Protein AF-0000000076750314 (afdb_homodimer)

Foldseek 3Di:
DDDPDAQDCVNLCVQLVHDSVLLVCLLAVVVVHDPVSNVSSVVSCVVRVNDPPPVLPPVVDDAPLEEEEEDQVVQDVLQVLLVVLLCVLCVVNSGHYHYHHWDAQLVDVDICLVVPCVVDRHLAYEYERDDDDPVSLVVCVVVLHQYEYEQDDDPQAAYEYAQLLVQLLQVLVVCVVVPFQEEEEEAEHGPDDDCHSRNSSVNSNCVNSVVVVGDYHYWYFHSALCRLLVRLLVQCPDPPHGLEYEYAALRSLNSNVVNCVVVVHDANVRYFTEHEDPDPSCVVVQHWYKHDPSSVSSNVRNVVSVCSSVPDSDHYYHYDDIDIDDGRRD/DDDPDAQDCVNLCVQLVHDSVLLLCLLAVVVVHDPVSNVSSVVSCVVSVNDPPRPLPHDVDDAPLEEEEEDQVVQDVLQVLLVVLLCVLCVVNSGHYHYHHWDAQLVDVDTCLVVPCCVPRHLAYEYERDDDDPVSLVVCVVVLHQYEYEQDDDPQAAYEYAQLLVQLLQVLVVCVVVPFQEEEEEAEHGPDDDCHSRNSSVNSNQVNSVVVVGDYHYWYFHSALCRLLVRLLVQCVDPPHGLEYEYSALRSLNSNVVNCVVVVHDANVRYFTEHEAPDPSCVVVQHWYKHDPSSVSSNVRNVVSVCSSVPDRDHYYHYDDIGIDDGRRD

InterPro domains:
  IPR000843 LacI-type HTH domain [PF00356] (8-52)
  IPR000843 LacI-type HTH domain [PS50932] (7-61)
  IPR000843 LacI-type HTH domain [SM00354] (6-76)
  IPR000843 LacI-type HTH domain [cd01392] (10-61)
  IPR010982 Lambda repressor-like, DNA-binding domain superfamily [G3DSA:1.10.260.40] (3-63)
  IPR010982 Lambda repressor-like, DNA-binding domain superfamily [SSF47413] (6-64)
  IPR028082 Periplasmic binding protein-like I [SSF53822] (64-323)
  IPR046335 Transcriptional regulator LacI/GalR-like, sensor domain [PF13377] (172-330)

Radius of gyration: 28.04 Å; Cα contacts (8 Å, |Δi|>4): 1364; chains: 2; bounding box: 74×79×78 Å

pLDDT: mean 85.29, std 16.81, range [26.41, 98.81]

Sequence (660 aa):
MGADHRVTIYEVAERAQVSISTVSNVLNKPDRVSPATRARVLAAADELGFVPKAQAVSLARRTTGRIGVMAPFTAYGSYLRRLAGVLSAAAELEIDVVVFDHESAASASSPVLASMPIHGRLDGLIVMGLPIEDAIAERLRERRLATVVVDAGSALFSRVMVDDNEGGRLAAAHLRDRGHRRVGYLLEAQASDYESQAIKRLAGFEQVLTAAGGEVVVATSENSVDGARRAASALLGAANRPTAVMAHHDLLAVGVLLAARDRGLRVPADVAVMGFDDGESATAADLTTVRQPFEESGRAALNILLGHVDGSRVRSTTVLDVQVIERSTTMGADHRVTIYEVAERAQVSISTVSNVLNKPDRVSPATRARVLAAADELGFVPKAQAVSLARRTTGRIGVMAPFTAYGSYLRRLAGVLSAAAELEIDVVVFDHESAASASSPVLASMPIHGRLDGLIVMGLPIEDAIAERLRERRLATVVVDAGSALFSRVMVDDNEGGRLAAAHLRDRGHRRVGYLLEAQASDYESQAIKRLAGFEQVLTAAGGEVVVATSENSVDGARRAASALLGAANRPTAVMAHHDLLAVGVLLAARDRGLRVPADVAVMGFDDGESATAADLTTVRQPFEESGRAALNILLGHVDGSRVRSTTVLDVQVIERSTT

Nea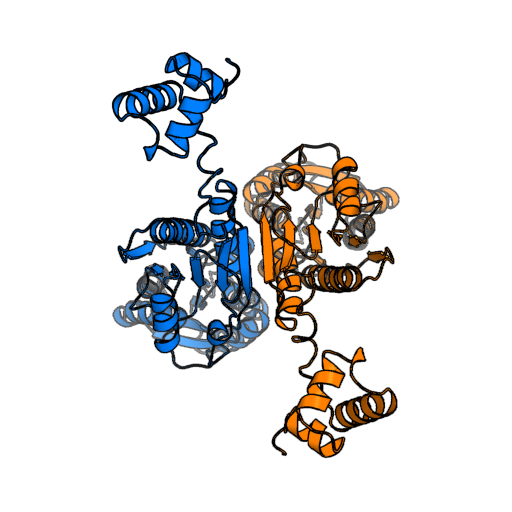rest PDB structures (foldseek):
  3h5o-assembly1_A  TM=8.664E-01  e=7.467E-17  Chromobacterium violaceum
  3g85-assembly1_A  TM=8.381E-01  e=1.319E-13  Clostridium acetobutylicum ATCC 824
  3qk7-assembly1_A  TM=8.289E-01  e=5.896E-14  Yersinia pestis
  3d8u-assembly1_B  TM=8.514E-01  e=2.090E-13  Vibrio parahaemolyticus
  7dob-assembly1_A  TM=8.204E-01  e=8.326E-14  Escherichia coli 536

Organism: NCBI:txid927661

Solvent-accessible surface area (backbone atoms only — not comparable to full-atom values): 33786 Å² total; per-residue (Å²): 135,76,78,85,74,76,53,44,72,61,53,29,12,60,68,40,71,45,52,59,65,51,47,47,29,42,69,70,37,45,86,80,39,56,71,72,56,38,51,40,37,52,50,27,18,58,75,57,60,31,62,72,71,41,80,76,57,60,72,70,55,96,54,62,52,24,33,36,40,34,29,30,43,79,80,36,68,66,50,48,41,18,46,36,17,31,46,61,59,29,65,82,57,78,48,44,38,30,55,41,73,41,73,43,52,50,77,38,93,76,65,63,72,81,67,51,68,70,74,59,67,49,36,28,37,38,35,35,62,46,64,66,52,66,73,54,48,50,50,37,54,73,67,64,40,24,50,27,30,30,58,39,67,63,94,82,41,24,29,38,35,62,58,37,34,57,49,16,27,52,54,30,46,58,44,42,77,72,69,48,41,44,30,29,32,42,36,68,65,58,75,50,89,64,86,42,66,65,54,35,18,47,50,23,21,46,53,48,34,46,74,71,74,27,46,75,49,76,43,62,18,54,96,38,41,69,38,15,20,55,40,35,38,57,52,66,64,38,91,83,43,42,46,26,36,38,20,65,29,31,62,36,28,40,8,36,53,51,28,33,52,75,71,70,47,49,66,29,84,60,32,21,41,29,25,27,42,58,51,62,35,20,63,37,49,36,38,14,21,32,33,51,56,40,38,57,48,20,31,50,43,47,53,54,32,51,43,32,57,73,62,50,78,78,71,48,77,47,73,50,76,66,48,79,44,86,42,62,19,89,135,76,77,85,74,76,54,43,70,63,53,28,11,58,67,40,70,43,51,59,66,51,46,47,29,42,58,56,37,44,86,80,39,54,70,70,55,37,49,41,38,51,50,28,17,57,74,57,60,27,61,68,77,26,72,91,48,47,70,88,52,97,58,62,53,24,33,35,40,34,29,31,43,79,80,35,68,66,49,48,42,18,46,35,16,31,46,61,59,29,67,81,60,78,50,42,38,31,53,41,71,41,76,43,52,48,78,40,92,79,69,62,71,81,66,50,66,68,72,60,68,49,37,28,37,39,36,36,62,47,65,66,52,65,75,54,48,50,49,37,55,73,68,63,41,26,48,25,30,31,59,39,69,61,95,82,43,26,27,36,35,62,57,36,34,56,51,16,28,53,54,28,47,57,44,42,75,71,69,46,41,42,29,29,32,42,38,66,62,60,74,48,90,64,88,42,64,63,53,35,18,48,51,22,21,45,52,45,33,46,74,70,74,26,44,73,49,77,42,64,18,52,96,37,43,68,39,14,20,56,40,33,38,56,51,65,66,39,92,83,42,41,46,25,36,40,20,66,29,33,61,37,28,41,8,37,52,50,27,33,52,77,70,70,46,47,67,30,83,59,32,19,40,29,25,26,42,59,51,63,34,20,62,36,50,37,37,14,21,31,31,51,56,41,37,57,48,20,30,49,43,47,54,54,34,51,43,31,57,71,61,50,77,80,72,47,77,46,73,50,73,66,47,78,44,86,41,63,19,90

Structure (mmCIF, N/CA/C/O backbone):
data_AF-0000000076750314-model_v1
#
loop_
_entity.id
_entity.type
_entity.pdbx_description
1 polymer 'Transcriptional regulator'
#
loop_
_atom_site.group_PDB
_atom_site.id
_atom_site.type_symbol
_atom_site.label_atom_id
_atom_site.label_alt_id
_atom_site.label_comp_id
_atom_site.label_asym_id
_atom_site.label_entity_id
_atom_site.label_seq_id
_atom_site.pdbx_PDB_ins_code
_atom_site.Cartn_x
_atom_site.Cartn_y
_atom_site.Cartn_z
_atom_site.occupancy
_atom_site.B_iso_or_equiv
_atom_site.auth_seq_id
_atom_site.auth_comp_id
_atom_site.auth_asym_id
_atom_site.auth_atom_id
_atom_site.pdbx_PDB_model_num
ATOM 1 N N . MET A 1 1 ? 0.971 27.953 -30.75 1 26.41 1 MET A N 1
ATOM 2 C CA . MET A 1 1 ? 0.523 27 -29.75 1 26.41 1 MET A CA 1
ATOM 3 C C . MET A 1 1 ? -0.115 27.719 -28.562 1 26.41 1 MET A C 1
ATOM 5 O O . MET A 1 1 ? 0.557 28.453 -27.844 1 26.41 1 MET A O 1
ATOM 9 N N . GLY A 1 2 ? -1.352 28.062 -28.547 1 30.19 2 GLY A N 1
ATOM 10 C CA . GLY A 1 2 ? -2.082 29.109 -27.828 1 30.19 2 GLY A CA 1
ATOM 11 C C . GLY A 1 2 ? -2.236 28.828 -26.359 1 30.19 2 GLY A C 1
ATOM 12 O O . GLY A 1 2 ? -2.137 27.672 -25.922 1 30.19 2 GLY A O 1
ATOM 13 N N . ALA A 1 3 ? -1.865 29.766 -25.547 1 36.12 3 ALA A N 1
ATOM 14 C CA . ALA A 1 3 ? -2.068 29.781 -24.109 1 36.12 3 ALA A CA 1
ATOM 15 C C . ALA A 1 3 ? -3.43 29.203 -23.734 1 36.12 3 ALA A C 1
ATOM 17 O O . ALA A 1 3 ? -4.445 29.547 -24.359 1 36.12 3 ALA A O 1
ATOM 18 N N . ASP A 1 4 ? -3.537 27.969 -23.453 1 39.56 4 ASP A N 1
ATOM 19 C CA . ASP A 1 4 ? -4.781 27.375 -22.984 1 39.56 4 ASP A CA 1
ATOM 20 C C . ASP A 1 4 ? -5.523 28.297 -22.031 1 39.56 4 ASP A C 1
ATOM 22 O O . ASP A 1 4 ? -5.082 28.531 -20.906 1 39.56 4 ASP A O 1
ATOM 26 N N . HIS A 1 5 ? -6.121 2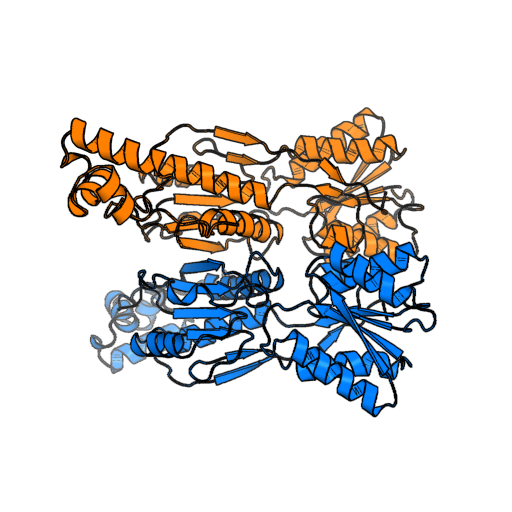9.359 -22.391 1 48.5 5 HIS A N 1
ATOM 27 C CA . HIS A 1 5 ? -6.93 30.422 -21.781 1 48.5 5 HIS A CA 1
ATOM 28 C C . HIS A 1 5 ? -8.133 29.828 -21.047 1 48.5 5 HIS A C 1
ATOM 30 O O . HIS A 1 5 ? -8.984 29.188 -21.656 1 48.5 5 HIS A O 1
ATOM 36 N N . ARG A 1 6 ? -7.992 29.531 -19.781 1 51.66 6 ARG A N 1
ATOM 37 C CA . ARG A 1 6 ? -9.148 29.125 -18.984 1 51.66 6 ARG A CA 1
ATOM 38 C C . ARG A 1 6 ? -10.188 30.219 -18.922 1 51.66 6 ARG A C 1
ATOM 40 O O . ARG A 1 6 ? -9.875 31.359 -18.578 1 51.66 6 ARG A O 1
ATOM 47 N N . VAL A 1 7 ? -11.312 29.906 -19.281 1 64.94 7 VAL A N 1
ATOM 48 C CA . VAL A 1 7 ? -12.445 30.812 -19.375 1 64.94 7 VAL A CA 1
ATOM 49 C C . VAL A 1 7 ? -12.867 31.281 -17.984 1 64.94 7 VAL A C 1
ATOM 51 O O . VAL A 1 7 ? -12.969 30.469 -17.062 1 64.94 7 VAL A O 1
ATOM 54 N N . THR A 1 8 ? -12.914 32.531 -17.578 1 70.88 8 THR A N 1
ATOM 55 C CA . THR A 1 8 ? -13.281 33.125 -16.297 1 70.88 8 THR A CA 1
ATOM 56 C C . THR A 1 8 ? -14.773 33.469 -16.266 1 70.88 8 THR A C 1
ATOM 58 O O . THR A 1 8 ? -15.414 33.531 -17.312 1 70.88 8 THR A O 1
ATOM 61 N N . ILE A 1 9 ? -15.211 33.5 -14.891 1 74.69 9 ILE A N 1
ATOM 62 C CA . ILE A 1 9 ? -16.594 33.906 -14.719 1 74.69 9 ILE A CA 1
ATOM 63 C C . ILE A 1 9 ? -16.812 35.25 -15.398 1 74.69 9 ILE A C 1
ATOM 65 O O . ILE A 1 9 ? -17.922 35.562 -15.852 1 74.69 9 ILE A O 1
ATOM 69 N N . TYR A 1 10 ? -15.812 35.969 -15.508 1 80.88 10 TYR A N 1
ATOM 70 C CA . TYR A 1 10 ? -15.867 37.25 -16.172 1 80.88 10 TYR A CA 1
ATOM 71 C C . TYR A 1 10 ? -16.125 37.094 -17.672 1 80.88 10 TYR A C 1
ATOM 73 O O . TYR A 1 10 ? -16.922 37.844 -18.25 1 80.88 10 TYR A O 1
ATOM 81 N N . GLU A 1 11 ? -15.492 36.156 -18.188 1 80.44 11 GLU A N 1
ATOM 82 C CA . GLU A 1 11 ? -15.664 35.906 -19.625 1 80.44 11 GLU A CA 1
ATOM 83 C C . GLU A 1 11 ? -17.047 35.375 -19.938 1 80.44 11 GLU A C 1
ATOM 85 O O . GLU A 1 11 ? -17.641 35.719 -20.953 1 80.44 11 GLU A O 1
ATOM 90 N N . VAL A 1 12 ? -17.547 34.625 -19 1 80.81 12 VAL A N 1
ATOM 91 C CA . VAL A 1 12 ? -18.906 34.125 -19.125 1 80.81 12 VAL A CA 1
ATOM 92 C C . VAL A 1 12 ? -19.906 35.281 -19.047 1 80.81 12 VAL A C 1
ATOM 94 O O . VAL A 1 12 ? -20.844 35.375 -19.844 1 80.81 12 VAL A O 1
ATOM 97 N N . ALA A 1 13 ? -19.688 36.094 -18.094 1 83.69 13 ALA A N 1
ATOM 98 C CA . ALA A 1 13 ? -20.531 37.281 -17.922 1 83.69 13 ALA A CA 1
ATOM 99 C C . ALA A 1 13 ? -20.531 38.156 -19.172 1 83.69 13 ALA A C 1
ATOM 101 O O . ALA A 1 13 ? -21.578 38.594 -19.625 1 83.69 13 ALA A O 1
ATOM 102 N N . GLU A 1 14 ? -19.422 38.281 -19.641 1 84.69 14 GLU A N 1
ATOM 103 C CA . GLU A 1 14 ? -19.266 39.062 -20.844 1 84.69 14 GLU A CA 1
ATOM 104 C C . GLU A 1 14 ? -19.969 38.438 -22.031 1 84.69 14 GLU A C 1
ATOM 106 O O . GLU A 1 14 ? -20.688 39.094 -22.781 1 84.69 14 GLU A O 1
ATOM 111 N N . ARG A 1 15 ? -19.797 37.188 -22.125 1 83.19 15 ARG A N 1
ATOM 112 C CA . ARG A 1 15 ? -20.391 36.469 -23.234 1 83.19 15 ARG A CA 1
ATOM 113 C C . ARG A 1 15 ? -21.906 36.438 -23.125 1 83.19 15 ARG A C 1
ATOM 115 O O . ARG A 1 15 ? -22.625 36.531 -24.125 1 83.19 15 ARG A O 1
ATOM 122 N N . ALA A 1 16 ? -22.422 36.281 -21.891 1 84 16 ALA A N 1
ATOM 123 C CA . ALA A 1 16 ? -23.859 36.188 -21.609 1 84 16 ALA A CA 1
ATOM 124 C C . ALA A 1 16 ? -24.484 37.562 -21.5 1 84 16 ALA A C 1
ATOM 126 O O . ALA A 1 16 ? -25.703 37.688 -21.406 1 84 16 ALA A O 1
ATOM 127 N N . GLN A 1 17 ? -23.656 38.594 -21.469 1 86.88 17 GLN A N 1
ATOM 128 C CA . GLN A 1 17 ? -24.078 40 -21.344 1 86.88 17 GLN A CA 1
ATOM 129 C C . GLN A 1 17 ? -24.891 40.219 -20.078 1 86.88 17 GLN A C 1
ATOM 131 O O . GLN A 1 17 ? -25.953 40.844 -20.125 1 86.88 17 GLN A O 1
ATOM 136 N N . VAL A 1 18 ? -24.453 39.594 -19.078 1 85 18 VAL A N 1
ATOM 137 C CA . VAL A 1 18 ? -25.031 39.812 -17.75 1 85 18 VAL A CA 1
ATOM 138 C C . VAL A 1 18 ? -23.953 40.25 -16.781 1 85 18 VAL A C 1
ATOM 140 O O . VAL A 1 18 ? -22.766 40.188 -17.094 1 85 18 VAL A O 1
ATOM 143 N N . SER A 1 19 ? -24.359 40.75 -15.719 1 80.56 19 SER A N 1
ATOM 144 C CA . SER A 1 19 ? -23.391 41.094 -14.68 1 80.56 19 SER A CA 1
ATOM 145 C C . SER A 1 19 ? -22.734 39.844 -14.094 1 80.56 19 SER A C 1
ATOM 147 O O . SER A 1 19 ? -23.266 38.75 -14.203 1 80.56 19 SER A O 1
ATOM 149 N N . ILE A 1 20 ? -21.625 40.031 -13.438 1 81.56 20 ILE A N 1
ATOM 150 C CA . ILE A 1 20 ? -20.922 38.969 -12.742 1 81.56 20 ILE A CA 1
ATOM 151 C C . ILE A 1 20 ? -21.828 38.375 -11.656 1 81.56 20 ILE A C 1
ATOM 153 O O . ILE A 1 20 ? -21.859 37.156 -11.438 1 81.56 20 ILE A O 1
ATOM 157 N N . SER A 1 21 ? -22.625 39.219 -11.039 1 79.25 21 SER A N 1
ATOM 158 C CA . SER A 1 21 ? -23.547 38.781 -10 1 79.25 21 SER A CA 1
ATOM 159 C C . SER A 1 21 ? -24.641 37.875 -10.57 1 79.25 21 SER A C 1
ATOM 161 O O . SER A 1 21 ? -25.062 36.906 -9.938 1 79.25 21 SER A O 1
ATOM 163 N N . THR A 1 22 ? -25.031 38.188 -11.719 1 80.69 22 THR A N 1
ATOM 164 C CA . THR A 1 22 ? -26.047 37.375 -12.398 1 80.69 22 THR A CA 1
ATOM 165 C C . THR A 1 22 ? -25.484 36 -12.766 1 80.69 22 THR A C 1
ATOM 167 O O . THR A 1 22 ? -26.156 35 -12.594 1 80.69 22 THR A O 1
ATOM 170 N N . VAL A 1 23 ? -24.203 35.938 -13.273 1 78.31 23 VAL A N 1
ATOM 171 C CA . VAL A 1 23 ? -23.562 34.656 -13.555 1 78.31 23 VAL A CA 1
ATOM 172 C C . VAL A 1 23 ? -23.422 33.844 -12.266 1 78.31 23 VAL A C 1
ATOM 174 O O . VAL A 1 23 ? -23.719 32.656 -12.234 1 78.31 23 VAL A O 1
ATOM 177 N N . SER A 1 24 ? -23.125 34.531 -11.266 1 75.5 24 SER A N 1
ATOM 178 C CA . SER A 1 24 ? -23.016 33.906 -9.953 1 75.5 24 SER A CA 1
ATOM 179 C C . SER A 1 24 ? -24.359 33.375 -9.492 1 75.5 24 SER A C 1
ATOM 181 O O . SER A 1 24 ? -24.453 32.219 -9.016 1 75.5 24 SER A O 1
ATOM 183 N N . ASN A 1 25 ? -25.344 34.125 -9.633 1 76.31 25 ASN A N 1
ATOM 184 C CA . ASN A 1 25 ? -26.703 33.719 -9.242 1 76.31 25 ASN A CA 1
ATOM 185 C C . ASN A 1 25 ? -27.203 32.562 -10.102 1 76.31 25 ASN A C 1
ATOM 187 O O . ASN A 1 25 ? -27.844 31.641 -9.594 1 76.31 25 ASN A O 1
ATOM 191 N N . VAL A 1 26 ? -26.859 32.625 -11.336 1 75.19 26 VAL A N 1
ATOM 192 C CA . VAL A 1 26 ? -27.266 31.562 -12.234 1 75.19 26 VAL A CA 1
ATOM 193 C C . VAL A 1 26 ? -26.609 30.25 -11.805 1 75.19 26 VAL A C 1
ATOM 195 O O . VAL A 1 26 ? -27.219 29.188 -11.859 1 75.19 26 VAL A O 1
ATOM 198 N N . LEU A 1 27 ? -25.391 30.375 -11.391 1 70.12 27 LEU A N 1
ATOM 199 C CA . LEU A 1 27 ? -24.594 29.203 -11.07 1 70.12 27 LEU A CA 1
ATOM 200 C C . LEU A 1 27 ? -24.859 28.734 -9.641 1 70.12 27 LEU A C 1
ATOM 202 O O . LEU A 1 27 ? -24.844 27.531 -9.367 1 70.12 27 LEU A O 1
ATOM 206 N N . ASN A 1 28 ? -25.406 29.656 -8.688 1 66.25 28 ASN A N 1
ATOM 207 C CA . ASN A 1 28 ? -25.484 29.344 -7.262 1 66.25 28 ASN A CA 1
ATOM 208 C C . ASN A 1 28 ? -26.906 29.469 -6.73 1 66.25 28 ASN A C 1
ATOM 210 O O . ASN A 1 28 ? -27.266 28.828 -5.742 1 66.25 28 ASN A O 1
ATOM 214 N N . LYS A 1 29 ? -27.656 30.297 -7.211 1 66.06 29 LYS A N 1
ATOM 215 C CA . LYS A 1 29 ? -29.031 30.578 -6.832 1 66.06 29 LYS A CA 1
ATOM 216 C C . LYS A 1 29 ? -29.922 30.719 -8.062 1 66.06 29 LYS A C 1
ATOM 218 O O . LYS A 1 29 ? -30.516 31.781 -8.297 1 66.06 29 LYS A O 1
ATOM 223 N N . PRO A 1 30 ? -30.031 29.594 -8.641 1 67.81 30 PRO A N 1
ATOM 224 C CA . PRO A 1 30 ? -30.703 29.688 -9.938 1 67.81 30 PRO A CA 1
ATOM 225 C C . PRO A 1 30 ? -32.156 30.141 -9.82 1 67.81 30 PRO A C 1
ATOM 227 O O . PRO A 1 30 ? -32.719 30.703 -10.766 1 67.81 30 PRO A O 1
ATOM 230 N N . ASP A 1 31 ? -32.625 29.922 -8.68 1 70.19 31 ASP A N 1
ATOM 231 C CA . ASP A 1 31 ? -34.031 30.297 -8.5 1 70.19 31 ASP A CA 1
ATOM 232 C C . ASP A 1 31 ? -34.219 31.812 -8.469 1 70.19 31 ASP A C 1
ATOM 234 O O . ASP A 1 31 ? -35.312 32.344 -8.617 1 70.19 31 ASP A O 1
ATOM 238 N N . ARG A 1 32 ? -33.188 32.469 -8.391 1 75.88 32 ARG A N 1
ATOM 239 C CA . ARG A 1 32 ? -33.25 33.906 -8.297 1 75.88 32 ARG A CA 1
ATOM 240 C C . ARG A 1 32 ? -33.094 34.562 -9.664 1 75.88 32 ARG A C 1
ATOM 242 O O . ARG A 1 32 ? -33.125 35.781 -9.789 1 75.88 32 ARG A O 1
ATOM 249 N N . VAL A 1 33 ? -32.938 33.688 -10.617 1 79.12 33 VAL A N 1
ATOM 250 C CA . VAL A 1 33 ? -32.688 34.219 -11.953 1 79.12 33 VAL A CA 1
ATOM 251 C C . VAL A 1 33 ? -33.75 33.75 -12.914 1 79.12 33 VAL A C 1
ATOM 253 O O . VAL A 1 33 ? -34.281 32.656 -12.773 1 79.12 33 VAL A O 1
ATOM 256 N N . SER A 1 34 ? -34.188 34.625 -13.789 1 81 34 SER A N 1
ATOM 257 C CA . SER A 1 34 ? -35.219 34.25 -14.773 1 81 34 SER A CA 1
ATOM 258 C C . SER A 1 34 ? -34.719 33.094 -15.648 1 81 34 SER A C 1
ATOM 260 O O . SER A 1 34 ? -33.531 32.938 -15.906 1 81 34 SER A O 1
ATOM 262 N N . PRO A 1 35 ? -35.688 32.219 -16 1 80.06 35 PRO A N 1
ATOM 263 C CA . PRO A 1 35 ? -35.312 31.094 -16.844 1 80.06 35 PRO A CA 1
ATOM 264 C C . PRO A 1 35 ? -34.562 31.516 -18.125 1 80.06 35 PRO A C 1
ATOM 266 O O . PRO A 1 35 ? -33.656 30.828 -18.578 1 80.06 35 PRO A O 1
ATOM 269 N N . ALA A 1 36 ? -34.938 32.625 -18.703 1 81 36 ALA A N 1
ATOM 270 C CA . ALA A 1 36 ? -34.312 33.094 -19.938 1 81 36 ALA A CA 1
ATOM 271 C C . ALA A 1 36 ? -32.844 33.531 -19.688 1 81 36 ALA A C 1
ATOM 273 O O . ALA A 1 36 ? -31.953 33.188 -20.469 1 81 36 ALA A O 1
ATOM 274 N N . THR A 1 37 ? -32.594 34.125 -18.594 1 83.12 37 THR A N 1
ATOM 275 C CA . THR A 1 37 ? -31.25 34.562 -18.234 1 83.12 37 THR A CA 1
ATOM 276 C C . THR A 1 37 ? -30.375 33.344 -17.891 1 83.12 37 THR A C 1
ATOM 278 O O . THR A 1 37 ? -29.203 33.281 -18.281 1 83.12 37 THR A O 1
ATOM 281 N N . ARG A 1 38 ? -30.891 32.469 -17.156 1 82 38 ARG A N 1
ATOM 282 C CA . ARG A 1 38 ? -30.188 31.234 -16.797 1 82 38 ARG A CA 1
ATOM 283 C C . ARG A 1 38 ? -29.75 30.469 -18.031 1 82 38 ARG A C 1
ATOM 285 O O . ARG A 1 38 ? -28.594 30.031 -18.125 1 82 38 ARG A O 1
ATOM 292 N N . ALA A 1 39 ? -30.641 30.344 -18.891 1 79.69 39 ALA A N 1
ATOM 293 C CA . ALA A 1 39 ? -30.328 29.656 -20.125 1 79.69 39 ALA A CA 1
ATOM 294 C C . ALA A 1 39 ? -29.219 30.359 -20.891 1 79.69 39 ALA A C 1
ATOM 296 O O . ALA A 1 39 ? -28.312 29.703 -21.438 1 79.69 39 ALA A O 1
ATOM 297 N N . ARG A 1 40 ? -29.188 31.641 -21 1 82.75 40 ARG A N 1
ATOM 298 C CA . ARG A 1 40 ? -28.172 32.438 -21.703 1 82.75 40 ARG A CA 1
ATOM 299 C C . ARG A 1 40 ? -26.812 32.25 -21.062 1 82.75 40 ARG A C 1
ATOM 301 O O . ARG A 1 40 ? -25.797 32.094 -21.75 1 82.75 40 ARG A O 1
ATOM 308 N N . VAL A 1 41 ? -26.75 32.25 -19.734 1 81.06 41 VAL A N 1
ATOM 309 C CA . VAL A 1 41 ? -25.5 32.125 -19.016 1 81.06 41 VAL A CA 1
ATOM 310 C C . VAL A 1 41 ? -24.938 30.719 -19.188 1 81.06 41 VAL A C 1
ATOM 312 O O . VAL A 1 41 ? -23.734 30.547 -19.438 1 81.06 41 VAL A O 1
ATOM 315 N N . LEU A 1 42 ? -25.828 29.781 -19.062 1 78.19 42 LEU A N 1
ATOM 316 C CA . LEU A 1 42 ? -25.391 28.406 -19.203 1 78.19 42 LEU A CA 1
ATOM 317 C C . LEU A 1 42 ? -24.906 28.125 -20.625 1 78.19 42 LEU A C 1
ATOM 319 O O . LEU A 1 42 ? -23.922 27.422 -20.828 1 78.19 42 LEU A O 1
ATOM 323 N N . ALA A 1 43 ? -25.547 28.641 -21.578 1 76.12 43 ALA A N 1
ATOM 324 C CA . ALA A 1 43 ? -25.109 28.531 -22.969 1 76.12 43 ALA A CA 1
ATOM 325 C C . ALA A 1 43 ? -23.75 29.188 -23.188 1 76.12 43 ALA A C 1
ATOM 327 O O . ALA A 1 43 ? -22.891 28.625 -23.859 1 76.12 43 ALA A O 1
ATOM 328 N N . ALA A 1 44 ? -23.516 30.328 -22.672 1 79.44 44 ALA A N 1
ATOM 329 C CA . ALA A 1 44 ? -22.234 31.016 -22.766 1 79.44 44 ALA A CA 1
ATOM 330 C C . ALA A 1 44 ? -21.141 30.234 -22.078 1 79.44 44 ALA A C 1
ATOM 332 O O . ALA A 1 44 ? -20.016 30.125 -22.594 1 79.44 44 ALA A O 1
ATOM 333 N N . ALA A 1 45 ? -21.484 29.719 -20.875 1 73.25 45 ALA A N 1
ATOM 334 C CA . ALA A 1 45 ? -20.516 28.906 -20.125 1 73.25 45 ALA A CA 1
ATOM 335 C C . ALA A 1 45 ? -20.109 27.688 -20.922 1 73.25 45 ALA A C 1
ATOM 337 O O . ALA A 1 45 ? -18.922 27.344 -20.984 1 73.25 45 ALA A O 1
ATOM 338 N N . ASP A 1 46 ? -21.047 27.047 -21.406 1 69.75 46 ASP A N 1
ATOM 339 C CA . ASP A 1 46 ? -20.812 25.875 -22.25 1 69.75 46 ASP A CA 1
ATOM 340 C C . ASP A 1 46 ? -19.969 26.25 -23.469 1 69.75 46 ASP A C 1
ATOM 342 O O . ASP A 1 46 ? -19.016 25.531 -23.812 1 69.75 46 ASP A O 1
ATOM 346 N N . GLU A 1 47 ? -20.328 27.312 -24.219 1 68.81 47 GLU A N 1
ATOM 347 C CA . GLU A 1 47 ? -19.609 27.766 -25.406 1 68.81 47 GLU A CA 1
ATOM 348 C C . GLU A 1 47 ? -18.156 28.109 -25.094 1 68.81 47 GLU A C 1
ATOM 350 O O . GLU A 1 47 ? -17.266 27.844 -25.906 1 68.81 47 GLU A O 1
ATOM 355 N N . LEU A 1 48 ? -18 28.719 -23.922 1 68.62 48 LEU A N 1
ATOM 356 C CA . LEU A 1 48 ? -16.672 29.156 -23.562 1 68.62 48 LEU A CA 1
ATOM 357 C C . LEU A 1 48 ? -15.906 28.062 -22.828 1 68.62 48 LEU A C 1
ATOM 359 O O . LEU A 1 48 ? -14.711 28.203 -22.562 1 68.62 48 LEU A O 1
ATOM 363 N N . GLY A 1 49 ? -16.625 27.031 -22.656 1 61.47 49 GLY A N 1
ATOM 364 C CA . GLY A 1 49 ? -16.047 25.953 -21.875 1 61.47 49 GLY A CA 1
ATOM 365 C C . GLY A 1 49 ? -15.836 26.312 -20.422 1 61.47 49 GLY A C 1
ATOM 366 O O . GLY A 1 49 ? -14.875 25.859 -19.797 1 61.47 49 GLY A O 1
ATOM 367 N N . PHE A 1 50 ? -16.578 27.234 -20.125 1 55.59 50 PHE A N 1
ATOM 368 C CA . PHE A 1 50 ? -16.484 27.672 -18.734 1 55.59 50 PHE A CA 1
ATOM 369 C C . PHE A 1 50 ? -17.078 26.625 -17.797 1 55.59 50 PHE A C 1
ATOM 371 O O . PHE A 1 50 ? -18.188 26.141 -18.031 1 55.59 50 PHE A O 1
ATOM 378 N N . VAL A 1 51 ? -16.375 26.172 -17.125 1 47.44 51 VAL A N 1
ATOM 379 C CA . VAL A 1 51 ? -16.828 25.359 -16 1 47.44 51 VAL A CA 1
ATOM 380 C C . VAL A 1 51 ? -16.984 26.219 -14.758 1 47.44 51 VAL A C 1
ATOM 382 O O . VAL A 1 51 ? -16.016 26.828 -14.297 1 47.44 51 VAL A O 1
ATOM 385 N N . PRO A 1 52 ? -18.188 26.562 -14.523 1 42.41 52 PRO A N 1
ATOM 386 C CA . PRO A 1 52 ? -18.312 27.391 -13.32 1 42.41 52 PRO A CA 1
ATOM 387 C C . PRO A 1 52 ? -17.391 26.922 -12.188 1 42.41 52 PRO A C 1
ATOM 389 O O . PRO A 1 52 ? -17.172 25.719 -12.031 1 42.41 52 PRO A O 1
ATOM 392 N N . LYS A 1 53 ? -16.516 27.672 -11.773 1 37.72 53 LYS A N 1
ATOM 393 C CA . LYS A 1 53 ? -15.938 27.375 -10.469 1 37.72 53 LYS A CA 1
ATOM 394 C C . LYS A 1 53 ? -17.031 27.125 -9.43 1 37.72 53 LYS A C 1
ATOM 396 O O . LYS A 1 53 ? -16.75 27.031 -8.234 1 37.72 53 LYS A O 1
ATOM 401 N N . ALA A 1 54 ? -18.125 27.562 -9.727 1 34.16 54 ALA A N 1
ATOM 402 C CA . ALA A 1 54 ? -19.172 27.469 -8.727 1 34.16 54 ALA A CA 1
ATOM 403 C C . ALA A 1 54 ? -19.141 26.125 -8.008 1 34.16 54 ALA A C 1
ATOM 405 O O . ALA A 1 54 ? -19.375 26.047 -6.801 1 34.16 54 ALA A O 1
ATOM 406 N N . GLN A 1 55 ? -19.297 25.031 -8.758 1 30.5 55 GLN A N 1
ATOM 407 C CA . GLN A 1 55 ? -19.875 23.875 -8.086 1 30.5 55 GLN A CA 1
ATOM 408 C C . GLN A 1 55 ? -18.969 23.359 -6.965 1 30.5 55 GLN A C 1
ATOM 410 O O . GLN A 1 55 ? -19.328 22.422 -6.258 1 30.5 55 GLN A O 1
ATOM 415 N N . ALA A 1 56 ? -17.812 23.594 -6.785 1 31.05 56 ALA A N 1
ATOM 416 C CA . ALA A 1 56 ? -17.016 23.672 -5.559 1 31.05 56 ALA A CA 1
ATOM 417 C C . ALA A 1 56 ? -17.547 24.75 -4.625 1 31.05 56 ALA A C 1
ATOM 419 O O . ALA A 1 56 ? -16.984 24.984 -3.551 1 31.05 56 ALA A O 1
ATOM 420 N N . VAL A 1 57 ? -18.078 25.844 -4.941 1 31.91 57 VAL A N 1
ATOM 421 C CA . VAL A 1 57 ? -18.688 26.812 -4.043 1 31.91 57 VAL A CA 1
ATOM 422 C C . VAL A 1 57 ? -19.719 26.109 -3.15 1 31.91 57 VAL A C 1
ATOM 424 O O . VAL A 1 57 ? -19.625 26.188 -1.923 1 31.91 57 VAL A O 1
ATOM 427 N N . SER A 1 58 ? -21.203 26.672 -3.227 1 29.62 58 SER A N 1
ATOM 428 C CA . SER A 1 58 ? -22.422 26.578 -2.438 1 29.62 58 SER A CA 1
ATOM 429 C C . SER A 1 58 ? -23 25.156 -2.48 1 29.62 58 SER A C 1
ATOM 431 O O . SER A 1 58 ? -24.188 24.969 -2.734 1 29.62 58 SER A O 1
ATOM 433 N N . LEU A 1 59 ? -22.688 24.141 -2.967 1 29.62 59 LEU A N 1
ATOM 434 C CA . LEU A 1 59 ? -23.484 23.406 -1.981 1 29.62 59 LEU A CA 1
ATOM 435 C C . LEU A 1 59 ? -23.312 24 -0.59 1 29.62 59 LEU A C 1
ATOM 437 O O . LEU A 1 59 ? -22.297 23.75 0.077 1 29.62 59 LEU A O 1
ATOM 441 N N . ALA A 1 60 ? -23.25 25.109 -0.283 1 35.38 60 ALA A N 1
ATOM 442 C CA . ALA A 1 60 ? -23.719 25.844 0.879 1 35.38 60 ALA A CA 1
ATOM 443 C C . ALA A 1 60 ? -24.625 24.984 1.756 1 35.38 60 ALA A C 1
ATOM 445 O O . ALA A 1 60 ? -25.109 25.438 2.793 1 35.38 60 ALA A O 1
ATOM 446 N N . ARG A 1 61 ? -25.531 24.141 1.056 1 40.53 61 ARG A N 1
ATOM 447 C CA . ARG A 1 61 ? -26.453 23.234 1.764 1 40.53 61 ARG A CA 1
ATOM 448 C C . ARG A 1 61 ? -25.719 22.469 2.857 1 40.53 61 ARG A C 1
ATOM 450 O O . ARG A 1 61 ? -24.484 22.453 2.896 1 40.53 61 ARG A O 1
ATOM 457 N N . ARG A 1 62 ? -26.641 21.469 3.289 1 47.59 62 ARG A N 1
ATOM 458 C CA . ARG A 1 62 ? -26.781 20.531 4.387 1 47.59 62 ARG A CA 1
ATOM 459 C C . ARG A 1 62 ? -25.625 19.531 4.418 1 47.59 62 ARG A C 1
ATOM 461 O O . ARG A 1 62 ? -25.656 18.562 5.176 1 47.59 62 ARG A O 1
ATOM 468 N N . THR A 1 63 ? -24.672 19.656 3.24 1 60.25 63 THR A N 1
ATOM 469 C CA . THR A 1 63 ? -23.703 18.578 3.385 1 60.25 63 THR A CA 1
ATOM 470 C C . THR A 1 63 ? -22.422 19.078 4.031 1 60.25 63 THR A C 1
ATOM 472 O O . THR A 1 63 ? -22.125 20.281 3.984 1 60.25 63 THR A O 1
ATOM 475 N N . THR A 1 64 ? -21.766 18.5 4.672 1 67.25 64 THR A N 1
ATOM 476 C CA . THR A 1 64 ? -20.531 18.75 5.41 1 67.25 64 THR A CA 1
ATOM 477 C C . THR A 1 64 ? -19.328 18.656 4.488 1 67.25 64 THR A C 1
ATOM 479 O O . THR A 1 64 ? -18.234 19.125 4.836 1 67.25 64 THR A O 1
ATOM 482 N N . GLY A 1 65 ? -19.531 18.219 3.016 1 79.69 65 GLY A N 1
ATOM 483 C CA . GLY A 1 65 ? -18.406 18 2.123 1 79.69 65 GLY A CA 1
ATOM 484 C C . GLY A 1 65 ? -17.453 16.922 2.613 1 79.69 65 GLY A C 1
ATOM 485 O O . GLY A 1 65 ? -16.266 16.969 2.312 1 79.69 65 GLY A O 1
ATOM 486 N N . ARG A 1 66 ? -17.953 16.047 3.375 1 86.81 66 ARG A N 1
ATOM 487 C CA . ARG A 1 66 ? -17.109 15.008 3.975 1 86.81 66 ARG A CA 1
ATOM 488 C C . ARG A 1 66 ? -17.703 13.625 3.73 1 86.81 66 ARG A C 1
ATOM 490 O O . ARG A 1 66 ? -18.906 13.422 3.885 1 86.81 66 ARG A O 1
ATOM 497 N N . ILE A 1 67 ? -16.797 12.812 3.287 1 91.88 67 ILE A N 1
ATOM 498 C CA . ILE A 1 67 ? -17.234 11.422 3.189 1 91.88 67 ILE A CA 1
ATOM 499 C C . ILE A 1 67 ? -16.344 10.539 4.059 1 91.88 67 ILE A C 1
ATOM 501 O O . ILE A 1 67 ? -15.203 10.906 4.359 1 91.88 67 ILE A O 1
ATOM 505 N N . GLY A 1 68 ? -16.922 9.445 4.496 1 92.12 68 GLY A N 1
ATOM 506 C CA . GLY A 1 68 ? -16.172 8.438 5.23 1 92.12 68 GLY A CA 1
ATOM 507 C C . GLY A 1 68 ? -15.836 7.223 4.391 1 92.12 68 GLY A C 1
ATOM 508 O O . GLY A 1 68 ? -16.625 6.797 3.553 1 92.12 68 GLY A O 1
ATOM 509 N N . VAL A 1 69 ? -14.656 6.766 4.59 1 94.31 69 VAL A N 1
ATOM 510 C CA . VAL A 1 69 ? -14.258 5.488 4.02 1 94.31 69 VAL A CA 1
ATOM 511 C C . VAL A 1 69 ? -13.812 4.543 5.133 1 94.31 69 VAL A C 1
ATOM 513 O O . VAL A 1 69 ? -12.891 4.855 5.895 1 94.31 69 VAL A O 1
ATOM 516 N N . MET A 1 70 ? -14.477 3.404 5.18 1 90.94 70 MET A N 1
ATOM 517 C CA . MET A 1 70 ? -14.203 2.424 6.23 1 90.94 70 MET A CA 1
ATOM 518 C C . MET A 1 70 ? -13.742 1.102 5.629 1 90.94 70 MET A C 1
ATOM 520 O O . MET A 1 70 ? -14.383 0.565 4.727 1 90.94 70 MET A O 1
ATOM 524 N N . ALA A 1 71 ? -12.633 0.587 6.105 1 92.38 71 ALA A N 1
ATOM 525 C CA . ALA A 1 71 ? -12.078 -0.678 5.637 1 92.38 71 ALA A CA 1
ATOM 526 C C . ALA A 1 71 ? -11.008 -1.193 6.602 1 92.38 71 ALA A C 1
ATOM 528 O O . ALA A 1 71 ? -10.57 -0.469 7.496 1 92.38 71 ALA A O 1
ATOM 529 N N . PRO A 1 72 ? -10.68 -2.455 6.523 1 89.88 72 PRO A N 1
ATOM 530 C CA . PRO A 1 72 ? -9.523 -2.941 7.285 1 89.88 72 PRO A CA 1
ATOM 531 C C . PRO A 1 72 ? -8.188 -2.576 6.637 1 89.88 72 PRO A C 1
ATOM 533 O O . PRO A 1 72 ? -7.434 -3.461 6.23 1 89.88 72 PRO A O 1
ATOM 536 N N . PHE A 1 73 ? -7.836 -1.318 6.703 1 90.5 73 PHE A N 1
ATOM 537 C CA . PHE A 1 73 ? -6.691 -0.749 6.004 1 90.5 73 PHE A CA 1
ATOM 538 C C . PHE A 1 73 ? -5.387 -1.33 6.535 1 90.5 73 PHE A C 1
ATOM 540 O O . PHE A 1 73 ? -4.457 -1.59 5.77 1 90.5 73 PHE A O 1
ATOM 547 N N . THR A 1 74 ? -5.281 -1.608 7.797 1 87.44 74 THR A N 1
ATOM 548 C CA . THR A 1 74 ? -4.027 -2.039 8.406 1 87.44 74 THR A CA 1
ATOM 549 C C . THR A 1 74 ? -3.836 -3.543 8.242 1 87.44 74 THR A C 1
ATOM 551 O O . THR A 1 74 ? -2.729 -4.055 8.422 1 87.44 74 THR A O 1
ATOM 554 N N . ALA A 1 75 ? -4.895 -4.211 7.84 1 84.88 75 ALA A N 1
ATOM 555 C CA . ALA A 1 75 ? -4.824 -5.664 7.711 1 84.88 75 ALA A CA 1
ATOM 556 C C . ALA A 1 75 ? -4.535 -6.07 6.27 1 84.88 75 ALA A C 1
ATOM 558 O O . ALA A 1 75 ? -3.838 -7.059 6.023 1 84.88 75 ALA A O 1
ATOM 559 N N . TYR A 1 76 ? -5.098 -5.316 5.328 1 88.75 76 TYR A N 1
ATOM 560 C CA . TYR A 1 76 ? -4.992 -5.707 3.928 1 88.75 76 TYR A CA 1
ATOM 561 C C . TYR A 1 76 ? -4.594 -4.52 3.061 1 88.75 76 TYR A C 1
ATOM 563 O O . TYR A 1 76 ? -5.371 -3.574 2.893 1 88.75 76 TYR A O 1
ATOM 571 N N . GLY A 1 77 ? -3.486 -4.625 2.4 1 88.44 77 GLY A N 1
ATOM 572 C CA . GLY A 1 77 ? -2.98 -3.566 1.544 1 88.44 77 GLY A CA 1
ATOM 573 C C . GLY A 1 77 ? -3.887 -3.266 0.366 1 88.44 77 GLY A C 1
ATOM 574 O O . GLY A 1 77 ? -3.881 -2.15 -0.16 1 88.44 77 GLY A O 1
ATOM 575 N N . SER A 1 78 ? -4.668 -4.219 -0.057 1 92.19 78 SER A N 1
ATOM 576 C CA . SER A 1 78 ? -5.578 -4.039 -1.184 1 92.19 78 SER A CA 1
ATOM 577 C C . SER A 1 78 ? -6.551 -2.895 -0.932 1 92.19 78 SER A C 1
ATOM 579 O O . SER A 1 78 ? -6.973 -2.213 -1.868 1 92.19 78 SER A O 1
ATOM 581 N N . TYR A 1 79 ? -6.883 -2.652 0.313 1 93.75 79 TYR A N 1
ATOM 582 C CA . TYR A 1 79 ? -7.848 -1.602 0.625 1 93.75 79 TYR A CA 1
ATOM 583 C C . TYR A 1 79 ? -7.191 -0.226 0.564 1 93.75 79 TYR A C 1
ATOM 585 O O . TYR A 1 79 ? -7.867 0.777 0.315 1 93.75 79 TYR A O 1
ATOM 593 N N . LEU A 1 80 ? -5.957 -0.21 0.834 1 93.5 80 LEU A N 1
ATOM 594 C CA . LEU A 1 80 ? -5.246 1.051 0.647 1 93.5 80 LEU A CA 1
ATOM 595 C C . LEU A 1 80 ? -5.211 1.44 -0.827 1 93.5 80 LEU A C 1
ATOM 597 O O . LEU A 1 80 ? -5.297 2.623 -1.164 1 93.5 80 LEU A O 1
ATOM 601 N N . ARG A 1 81 ? -5.109 0.514 -1.689 1 93.94 81 ARG A N 1
ATOM 602 C CA . ARG A 1 81 ? -5.168 0.797 -3.119 1 93.94 81 ARG A CA 1
ATOM 603 C C . ARG A 1 81 ? -6.551 1.297 -3.523 1 93.94 81 ARG A C 1
ATOM 605 O O . ARG A 1 81 ? -6.672 2.184 -4.371 1 93.94 81 ARG A O 1
ATOM 612 N N . ARG A 1 82 ? -7.539 0.727 -2.951 1 96.38 82 ARG A N 1
ATOM 613 C CA . ARG A 1 82 ? -8.891 1.212 -3.203 1 96.38 82 ARG A CA 1
ATOM 614 C C . ARG A 1 82 ? -9.062 2.639 -2.691 1 96.38 82 ARG A C 1
ATOM 616 O O . ARG A 1 82 ? -9.711 3.461 -3.34 1 96.38 82 ARG A O 1
ATOM 623 N N . LEU A 1 83 ? -8.477 2.85 -1.51 1 96.38 83 LEU A N 1
ATOM 624 C CA . LEU A 1 83 ? -8.492 4.207 -0.975 1 96.38 83 LEU A CA 1
ATOM 625 C C . LEU A 1 83 ? -7.812 5.18 -1.932 1 96.38 83 LEU A C 1
ATOM 627 O O . LEU A 1 83 ? -8.297 6.293 -2.139 1 96.38 83 LEU A O 1
ATOM 631 N N . ALA A 1 84 ? -6.73 4.758 -2.504 1 94 84 ALA A N 1
ATOM 632 C CA . ALA A 1 84 ? -6.051 5.594 -3.488 1 94 84 ALA A CA 1
ATOM 633 C C . ALA A 1 84 ? -6.984 5.953 -4.641 1 94 84 ALA A C 1
ATOM 635 O O . ALA A 1 84 ? -6.965 7.082 -5.137 1 94 84 ALA A O 1
ATOM 636 N N . GLY A 1 85 ? -7.758 5 -5.07 1 94.88 85 GLY A N 1
ATOM 637 C CA . GLY A 1 85 ? -8.758 5.273 -6.094 1 94.88 85 GLY A CA 1
ATOM 638 C C . GLY A 1 85 ? -9.773 6.32 -5.672 1 94.88 85 GLY A C 1
ATOM 639 O O . GLY A 1 85 ? -10.125 7.203 -6.457 1 94.88 85 GLY A O 1
ATOM 640 N N . VAL A 1 86 ? -10.227 6.203 -4.418 1 96.69 86 VAL A N 1
ATOM 641 C CA . VAL A 1 86 ? -11.164 7.176 -3.865 1 96.69 86 VAL A CA 1
ATOM 642 C C . VAL A 1 86 ? -10.516 8.562 -3.848 1 96.69 86 VAL A C 1
ATOM 644 O O . VAL A 1 86 ? -11.125 9.539 -4.281 1 96.69 86 VAL A O 1
ATOM 647 N N . LEU A 1 87 ? -9.305 8.586 -3.357 1 93.56 87 LEU A N 1
ATOM 648 C CA . LEU A 1 87 ? -8.594 9.852 -3.213 1 93.56 87 LEU A CA 1
ATOM 649 C C . LEU A 1 87 ? -8.352 10.5 -4.574 1 93.56 87 LEU A C 1
ATOM 651 O O . LEU A 1 87 ? -8.508 11.711 -4.727 1 93.56 87 LEU A O 1
ATOM 655 N N . SER A 1 88 ? -8.008 9.711 -5.535 1 90.69 88 SER A N 1
ATOM 656 C CA . SER A 1 88 ? -7.789 10.234 -6.883 1 90.69 88 SER A CA 1
ATOM 657 C C . SER A 1 88 ? -9.055 10.859 -7.445 1 90.69 88 SER A C 1
ATOM 659 O O . SER A 1 88 ? -9.016 11.961 -8.016 1 90.69 88 SER A O 1
ATOM 661 N N . ALA A 1 89 ? -10.109 10.203 -7.234 1 90 89 ALA A N 1
ATOM 662 C CA . ALA A 1 89 ? -11.391 10.703 -7.723 1 90 89 ALA A CA 1
ATOM 663 C C . ALA A 1 89 ? -11.836 11.938 -6.941 1 90 89 ALA A C 1
ATOM 665 O O . ALA A 1 89 ? -12.484 12.82 -7.492 1 90 89 ALA A O 1
ATOM 666 N N . ALA A 1 90 ? -11.469 11.984 -5.656 1 89.56 90 ALA A N 1
ATOM 667 C CA . ALA A 1 90 ? -11.883 13.07 -4.773 1 89.56 90 ALA A CA 1
ATOM 668 C C . ALA A 1 90 ? -11.047 14.328 -5.023 1 89.56 90 ALA A C 1
ATOM 670 O O . ALA A 1 90 ? -11.469 15.438 -4.68 1 89.56 90 ALA A O 1
ATOM 671 N N . ALA A 1 91 ? -9.867 14.141 -5.414 1 78.38 91 ALA A N 1
ATOM 672 C CA . ALA A 1 91 ? -8.914 15.242 -5.574 1 78.38 91 ALA A CA 1
ATOM 673 C C . ALA A 1 91 ? -9.523 16.375 -6.398 1 78.38 91 ALA A C 1
ATOM 675 O O . ALA A 1 91 ? -9.32 17.547 -6.094 1 78.38 91 ALA A O 1
ATOM 676 N N . GLU A 1 92 ? -10.367 16.078 -7.328 1 70.62 92 GLU A N 1
ATOM 677 C CA . GLU A 1 92 ? -10.93 17.078 -8.227 1 70.62 92 GLU A CA 1
ATOM 678 C C . GLU A 1 92 ? -12.188 17.703 -7.641 1 70.62 92 GLU A C 1
ATOM 680 O O . GLU A 1 92 ? -12.695 18.703 -8.172 1 70.62 92 GLU A O 1
ATOM 685 N N . LEU A 1 93 ? -12.75 17.266 -6.473 1 75.94 93 LEU A N 1
ATOM 686 C CA . LEU A 1 93 ? -14.086 17.641 -6.02 1 75.94 93 LEU A CA 1
ATOM 687 C C . LEU A 1 93 ? -14.023 18.359 -4.676 1 75.94 93 LEU A C 1
ATOM 689 O O . LEU A 1 93 ? -15.047 18.812 -4.16 1 75.94 93 LEU A O 1
ATOM 693 N N . GLU A 1 94 ? -12.898 18.781 -4.137 1 73 94 GLU A N 1
ATOM 694 C CA . GLU A 1 94 ? -12.758 19.422 -2.832 1 73 94 GLU A CA 1
ATOM 695 C C . GLU A 1 94 ? -13.5 18.625 -1.755 1 73 94 GLU A C 1
ATOM 697 O O . GLU A 1 94 ? -14.234 19.203 -0.952 1 73 94 GLU A O 1
ATOM 702 N N . ILE A 1 95 ? -13.641 17.422 -1.714 1 82.88 95 ILE A N 1
ATOM 703 C CA . ILE A 1 95 ? -14.258 16.516 -0.746 1 82.88 95 ILE A CA 1
ATOM 704 C C . ILE A 1 95 ? -13.203 16.031 0.247 1 82.88 95 ILE A C 1
ATOM 706 O O . ILE A 1 95 ? -12.102 15.633 -0.149 1 82.88 95 ILE A O 1
ATOM 710 N N . ASP A 1 96 ? -13.648 16.188 1.528 1 83.19 96 ASP A N 1
ATOM 711 C CA . ASP A 1 96 ? -12.797 15.625 2.574 1 83.19 96 ASP A CA 1
ATOM 712 C C . ASP A 1 96 ? -13.062 14.133 2.758 1 83.19 96 ASP A C 1
ATOM 714 O O . ASP A 1 96 ? -14.219 13.711 2.883 1 83.19 96 ASP A O 1
ATOM 718 N N . VAL A 1 97 ? -11.961 13.438 2.781 1 91.81 97 VAL A N 1
ATOM 719 C CA . VAL A 1 97 ? -12.094 12 2.982 1 91.81 97 VAL A CA 1
ATOM 720 C C . VAL A 1 97 ? -11.641 11.633 4.395 1 91.81 97 VAL A C 1
ATOM 722 O O . VAL A 1 97 ? -10.469 11.781 4.734 1 91.81 97 VAL A O 1
ATOM 725 N N . VAL A 1 98 ? -12.602 11.172 5.188 1 90.38 98 VAL A N 1
ATOM 726 C CA . VAL A 1 98 ? -12.312 10.68 6.531 1 90.38 98 VAL A CA 1
ATOM 727 C C . VAL A 1 98 ? -12.141 9.164 6.508 1 90.38 98 VAL A C 1
ATOM 729 O O . VAL A 1 98 ? -13.016 8.445 6.012 1 90.38 98 VAL A O 1
ATOM 732 N N . VAL A 1 99 ? -11.047 8.711 7.094 1 92.5 99 VAL A N 1
ATOM 733 C CA . VAL A 1 99 ? -10.711 7.301 6.969 1 92.5 99 VAL A CA 1
ATOM 734 C C . VAL A 1 99 ? -10.891 6.602 8.312 1 92.5 99 VAL A C 1
ATOM 736 O O . VAL A 1 99 ? -10.414 7.094 9.344 1 92.5 99 VAL A O 1
ATOM 739 N N . PHE A 1 100 ? -11.594 5.477 8.273 1 86.62 100 PHE A N 1
ATOM 740 C CA . PHE A 1 100 ? -11.828 4.664 9.461 1 86.62 100 PHE A CA 1
ATOM 741 C C . PHE A 1 100 ? -11.25 3.266 9.281 1 86.62 100 PHE A C 1
ATOM 743 O O . PHE A 1 100 ? -11.656 2.531 8.375 1 86.62 100 PHE A O 1
ATOM 750 N N . ASP A 1 101 ? -10.312 2.988 10.148 1 88.19 101 ASP A N 1
ATOM 751 C CA . ASP A 1 101 ? -9.766 1.632 10.141 1 88.19 101 ASP A CA 1
ATOM 752 C C . ASP A 1 101 ? -10.602 0.704 11.016 1 88.19 101 ASP A C 1
ATOM 754 O O . ASP A 1 101 ? -11 1.077 12.125 1 88.19 101 ASP A O 1
ATOM 758 N N . HIS A 1 102 ? -10.891 -0.486 10.5 1 78.25 102 HIS A N 1
ATOM 759 C CA . HIS A 1 102 ? -11.57 -1.468 11.336 1 78.25 102 HIS A CA 1
ATOM 760 C C . HIS A 1 102 ? -10.898 -2.832 11.242 1 78.25 102 HIS A C 1
ATOM 762 O O . HIS A 1 102 ? -10.133 -3.09 10.312 1 78.25 102 HIS A O 1
ATOM 768 N N . GLU A 1 103 ? -11.156 -3.57 12.18 1 74.75 103 GLU A N 1
ATOM 769 C CA . GLU A 1 103 ? -10.609 -4.926 12.172 1 74.75 103 GLU A CA 1
ATOM 770 C C . GLU A 1 103 ? -11.258 -5.773 11.078 1 74.75 103 GLU A C 1
ATOM 772 O O . GLU A 1 103 ? -12.438 -5.602 10.766 1 74.75 103 GLU A O 1
ATOM 777 N N . SER A 1 104 ? -10.484 -6.59 10.562 1 69.25 104 SER A N 1
ATOM 778 C CA . SER A 1 104 ? -10.984 -7.445 9.484 1 69.25 104 SER A CA 1
ATOM 779 C C . SER A 1 104 ? -12.055 -8.406 10 1 69.25 104 SER A C 1
ATOM 781 O O . SER A 1 104 ? -11.961 -8.898 11.125 1 69.25 104 SER A O 1
ATOM 783 N N . ALA A 1 105 ? -13.078 -8.578 9.195 1 60.41 105 ALA A N 1
ATOM 784 C CA . ALA A 1 105 ? -14.141 -9.523 9.508 1 60.41 105 ALA A CA 1
ATOM 785 C C . ALA A 1 105 ? -13.586 -10.938 9.68 1 60.41 105 ALA A C 1
ATOM 787 O O . ALA A 1 105 ? -14.188 -11.766 10.359 1 60.41 105 ALA A O 1
ATOM 788 N N . ALA A 1 106 ? -12.562 -11.109 8.969 1 55.12 106 ALA A N 1
ATOM 789 C CA . ALA A 1 106 ? -11.953 -12.422 9.148 1 55.12 106 ALA A CA 1
ATOM 790 C C . ALA A 1 106 ? -11.5 -12.625 10.586 1 55.12 106 ALA A C 1
ATOM 792 O O . ALA A 1 106 ? -11.469 -13.758 11.086 1 55.12 106 ALA A O 1
ATOM 793 N N . SER A 1 107 ? -11.336 -11.539 11.188 1 53.66 107 SER A N 1
ATOM 794 C CA . SER A 1 107 ? -10.742 -11.664 12.516 1 53.66 107 SER A CA 1
ATOM 795 C C . SER A 1 107 ? -11.703 -11.195 13.602 1 53.66 107 SER A C 1
ATOM 797 O O . SER A 1 107 ? -11.508 -11.477 14.781 1 53.66 107 SER A O 1
ATOM 799 N N . ALA A 1 108 ? -12.773 -10.281 13.219 1 57.62 108 ALA A N 1
ATOM 800 C CA . ALA A 1 108 ? -13.602 -9.719 14.281 1 57.62 108 ALA A CA 1
ATOM 801 C C . ALA A 1 108 ? -15.078 -10.031 14.047 1 57.62 108 ALA A C 1
ATOM 803 O O . ALA A 1 108 ? -15.539 -10.07 12.906 1 57.62 108 ALA A O 1
ATOM 804 N N . SER A 1 109 ? -15.852 -10.547 15.031 1 49.16 109 SER A N 1
ATOM 805 C CA . SER A 1 109 ? -17.266 -10.906 14.961 1 49.16 109 SER A CA 1
ATOM 806 C C . SER A 1 109 ? -18.141 -9.688 14.734 1 49.16 109 SER A C 1
ATOM 808 O O . SER A 1 109 ? -19.234 -9.789 14.172 1 49.16 109 SER A O 1
ATOM 810 N N . SER A 1 110 ? -18 -8.531 15.625 1 48.66 110 SER A N 1
ATOM 811 C CA . SER A 1 110 ? -18.906 -7.395 15.617 1 48.66 110 SER A CA 1
ATOM 812 C C . SER A 1 110 ? -18.188 -6.117 15.188 1 48.66 110 SER A C 1
ATOM 814 O O . SER A 1 110 ? -17.469 -5.516 15.977 1 48.66 110 SER A O 1
ATOM 816 N N . PRO A 1 111 ? -18.219 -5.906 14 1 48.97 111 PRO A N 1
ATOM 817 C CA . PRO A 1 111 ? -17.391 -4.809 13.5 1 48.97 111 PRO A CA 1
ATOM 818 C C . PRO A 1 111 ? -17.844 -3.443 14 1 48.97 111 PRO A C 1
ATOM 820 O O . PRO A 1 111 ? -18.984 -3.295 14.445 1 48.97 111 PRO A O 1
ATOM 823 N N . VAL A 1 112 ? -17.047 -2.316 14.164 1 52.38 112 VAL A N 1
ATOM 824 C CA . VAL A 1 112 ? -16.906 -0.932 14.602 1 52.38 112 VAL A CA 1
ATOM 825 C C . VAL A 1 112 ? -18.047 -0.088 14.031 1 52.38 112 VAL A C 1
ATOM 827 O O . VAL A 1 112 ? -18.438 0.917 14.633 1 52.38 112 VAL A O 1
ATOM 830 N N . LEU A 1 113 ? -18.828 -0.621 13.086 1 56.75 113 LEU A N 1
ATOM 831 C CA . LEU A 1 113 ? -19.75 0.343 12.484 1 56.75 113 LEU A CA 1
ATOM 832 C C . LEU A 1 113 ? -20.766 0.831 13.516 1 56.75 113 LEU A C 1
ATOM 834 O O . LEU A 1 113 ? -21.219 1.979 13.453 1 56.75 113 LEU A O 1
ATOM 838 N N . ALA A 1 114 ? -21.031 -0.104 14.5 1 50.41 114 ALA A N 1
ATOM 839 C CA . ALA A 1 114 ? -22.062 0.273 15.453 1 50.41 114 ALA A CA 1
ATOM 840 C C . ALA A 1 114 ? -21.656 1.51 16.25 1 50.41 114 ALA A C 1
ATOM 842 O O . ALA A 1 114 ? -22.516 2.281 16.688 1 50.41 114 ALA A O 1
ATOM 843 N N . SER A 1 115 ? -20.391 1.582 16.484 1 50.09 115 SER A N 1
ATOM 844 C CA . SER A 1 115 ? -19.938 2.658 17.359 1 50.09 115 SER A CA 1
ATOM 845 C C . SER A 1 115 ? -19.438 3.854 16.547 1 50.09 115 SER A C 1
ATOM 847 O O . SER A 1 115 ? -18.969 4.84 17.109 1 50.09 115 SER A O 1
ATOM 849 N N . MET A 1 116 ? -19.453 3.662 15.258 1 51.06 116 MET A N 1
ATOM 850 C CA . MET A 1 116 ? -18.938 4.828 14.547 1 51.06 116 MET A CA 1
ATOM 851 C C . MET A 1 116 ? -19.75 6.074 14.891 1 51.06 116 MET A C 1
ATOM 853 O O . MET A 1 116 ? -20.969 6.09 14.727 1 51.06 116 MET A O 1
ATOM 857 N N . PRO A 1 117 ? -19.234 6.793 15.844 1 44.53 117 PRO A N 1
ATOM 858 C CA . PRO A 1 117 ? -19.938 8.062 16.062 1 44.53 117 PRO A CA 1
ATOM 859 C C . PRO A 1 117 ? -20.203 8.812 14.758 1 44.53 117 PRO A C 1
ATOM 861 O O . PRO A 1 117 ? -19.297 9.383 14.164 1 44.53 117 PRO A O 1
ATOM 864 N N . ILE A 1 118 ? -21.047 8.227 13.898 1 46.62 118 ILE A N 1
ATOM 865 C CA . ILE A 1 118 ? -21.5 9.07 12.805 1 46.62 118 ILE A CA 1
ATOM 866 C C . ILE A 1 118 ? -21.688 10.5 13.297 1 46.62 118 ILE A C 1
ATOM 868 O O . ILE A 1 118 ? -22.406 11.289 12.664 1 46.62 118 ILE A O 1
ATOM 872 N N . HIS A 1 119 ? -21.203 10.664 14.508 1 43.69 119 HIS A N 1
ATOM 873 C CA . HIS A 1 119 ? -21.469 11.984 15.086 1 43.69 119 HIS A CA 1
ATOM 874 C C . HIS A 1 119 ? -21.047 13.094 14.133 1 43.69 119 HIS A C 1
ATOM 876 O O . HIS A 1 119 ? -21.531 14.227 14.234 1 43.69 119 HIS A O 1
ATOM 882 N N . GLY A 1 120 ? -19.953 12.922 13.43 1 53.78 120 GLY A N 1
ATOM 883 C CA . GLY A 1 120 ? -19.578 14.031 12.57 1 53.78 120 GLY A CA 1
ATOM 884 C C . GLY A 1 120 ? -20.266 13.984 11.211 1 53.78 120 GLY A C 1
ATOM 885 O O . GLY A 1 120 ? -20.688 12.922 10.766 1 53.78 120 GLY A O 1
ATOM 886 N N . ARG A 1 121 ? -20.922 14.984 10.797 1 66.88 121 ARG A N 1
ATOM 887 C CA . ARG A 1 121 ? -21.75 15.211 9.617 1 66.88 121 ARG A CA 1
ATOM 888 C C . ARG A 1 121 ? -21.047 14.758 8.352 1 66.88 121 ARG A C 1
ATOM 890 O O . ARG A 1 121 ? -20.094 15.406 7.902 1 66.88 121 ARG A O 1
ATOM 897 N N . LEU A 1 122 ? -21.031 13.352 8.156 1 84.44 122 LEU A N 1
ATOM 898 C CA . LEU A 1 122 ? -20.641 12.859 6.84 1 84.44 122 LEU A CA 1
ATOM 899 C C . LEU A 1 122 ? -21.797 12.945 5.855 1 84.44 122 LEU A C 1
ATOM 901 O O . LEU A 1 122 ? -22.953 12.672 6.219 1 84.44 122 LEU A O 1
ATOM 905 N N . ASP A 1 123 ? -21.406 13.352 4.715 1 88.06 123 ASP A N 1
ATOM 906 C CA . ASP A 1 123 ? -22.406 13.336 3.652 1 88.06 123 ASP A CA 1
ATOM 907 C C . ASP A 1 123 ? -22.641 11.922 3.127 1 88.06 123 ASP A C 1
ATOM 909 O O . ASP A 1 123 ? -23.703 11.617 2.605 1 88.06 123 ASP A O 1
ATOM 913 N N . GLY A 1 124 ? -21.688 11.102 3.232 1 92.69 124 GLY A N 1
ATOM 914 C CA . GLY A 1 124 ? -21.766 9.734 2.738 1 92.69 124 GLY A CA 1
ATOM 915 C C . GLY A 1 124 ? -20.688 8.828 3.311 1 92.69 124 GLY A C 1
ATOM 916 O O . GLY A 1 124 ? -19.734 9.305 3.93 1 92.69 124 GLY A O 1
ATOM 917 N N . LEU A 1 125 ? -20.922 7.504 3.055 1 92.69 125 LEU A N 1
ATOM 918 C CA . LEU A 1 125 ? -20.047 6.492 3.631 1 92.69 125 LEU A CA 1
ATOM 919 C C . LEU A 1 125 ? -19.781 5.367 2.639 1 92.69 125 LEU A C 1
ATOM 921 O O . LEU A 1 125 ? -20.719 4.859 2.014 1 92.69 125 LEU A O 1
ATOM 925 N N . ILE A 1 126 ? -18.5 5.113 2.455 1 95.25 126 ILE A N 1
ATOM 926 C CA . ILE A 1 126 ? -18.094 3.92 1.725 1 95.25 126 ILE A CA 1
ATOM 927 C C . ILE A 1 126 ? -17.609 2.855 2.705 1 95.25 126 ILE A C 1
ATOM 929 O O . ILE A 1 126 ? -16.703 3.107 3.508 1 95.25 126 ILE A O 1
ATOM 933 N N . VAL A 1 127 ? -18.203 1.682 2.664 1 91.81 127 VAL A N 1
ATOM 934 C CA . VAL A 1 127 ? -17.812 0.566 3.523 1 91.81 127 VAL A CA 1
ATOM 935 C C . VAL A 1 127 ? -17.234 -0.564 2.676 1 91.81 127 VAL A C 1
ATOM 937 O O . VAL A 1 127 ? -17.906 -1.082 1.778 1 91.81 127 VAL A O 1
ATOM 940 N N . MET A 1 128 ? -15.977 -0.873 3.014 1 93.25 128 MET A N 1
ATOM 941 C CA . MET A 1 128 ? -15.312 -1.877 2.189 1 93.25 128 MET A CA 1
ATOM 942 C C . MET A 1 128 ? -15.031 -3.143 2.994 1 93.25 128 MET A C 1
ATOM 944 O O . MET A 1 128 ? -14.57 -3.07 4.137 1 93.25 128 MET A O 1
ATOM 948 N N . GLY A 1 129 ? -15.289 -4.309 2.377 1 86.81 129 GLY A N 1
ATOM 949 C CA . GLY A 1 129 ? -14.812 -5.594 2.869 1 86.81 129 GLY A CA 1
ATOM 950 C C . GLY A 1 129 ? -15.625 -6.117 4.039 1 86.81 129 GLY A C 1
ATOM 951 O O . GLY A 1 129 ? -15.219 -7.078 4.699 1 86.81 129 GLY A O 1
ATOM 952 N N . LEU A 1 130 ? -16.703 -5.441 4.41 1 75.56 130 LEU A N 1
ATOM 953 C CA . LEU A 1 130 ? -17.5 -5.848 5.559 1 75.56 130 LEU A CA 1
ATOM 954 C C . LEU A 1 130 ? -19 -5.738 5.254 1 75.56 130 LEU A C 1
ATOM 956 O O . LEU A 1 130 ? -19.469 -4.707 4.766 1 75.56 130 LEU A O 1
ATOM 960 N N . PRO A 1 131 ? -19.594 -6.871 5.5 1 78.69 131 PRO A N 1
ATOM 961 C CA . PRO A 1 131 ? -21.047 -6.707 5.426 1 78.69 131 PRO A CA 1
ATOM 962 C C . PRO A 1 131 ? -21.609 -5.816 6.535 1 78.69 131 PRO A C 1
ATOM 964 O O . PRO A 1 131 ? -21.125 -5.867 7.668 1 78.69 131 PRO A O 1
ATOM 967 N N . ILE A 1 132 ? -22.5 -5.004 6.184 1 80.69 132 ILE A N 1
ATOM 968 C CA . ILE A 1 132 ? -23.156 -4.172 7.18 1 80.69 132 ILE A CA 1
ATOM 969 C C . ILE A 1 132 ? -24.344 -4.934 7.789 1 80.69 132 ILE A C 1
ATOM 971 O O . ILE A 1 132 ? -25.219 -5.41 7.066 1 80.69 132 ILE A O 1
ATOM 975 N N . GLU A 1 133 ? -24.25 -5.023 9.07 1 78.06 133 GLU A N 1
ATOM 976 C CA . GLU A 1 133 ? -25.359 -5.68 9.75 1 78.06 133 GLU A CA 1
ATOM 977 C C . GLU A 1 133 ? -26.688 -4.969 9.461 1 78.06 133 GLU A C 1
ATOM 979 O O . GLU A 1 133 ? -26.719 -3.744 9.336 1 78.06 133 GLU A O 1
ATOM 984 N N . ASP A 1 134 ? -27.719 -5.742 9.508 1 81.94 134 ASP A N 1
ATOM 985 C CA . ASP A 1 134 ? -29.031 -5.23 9.125 1 81.94 134 ASP A CA 1
ATOM 986 C C . ASP A 1 134 ? -29.438 -4.059 10.016 1 81.94 134 ASP A C 1
ATOM 988 O O . ASP A 1 134 ? -29.922 -3.041 9.523 1 81.94 134 ASP A O 1
ATOM 992 N N . ALA A 1 135 ? -29.25 -4.246 11.281 1 78.38 135 ALA A N 1
ATOM 993 C CA . ALA A 1 135 ? -29.656 -3.201 12.211 1 78.38 135 ALA A CA 1
ATOM 994 C C . ALA A 1 135 ? -28.906 -1.899 11.938 1 78.38 135 ALA A C 1
ATOM 996 O O . ALA A 1 135 ? -29.5 -0.815 12 1 78.38 135 ALA A O 1
ATOM 997 N N . ILE A 1 136 ? -27.719 -2.035 11.555 1 80.75 136 ILE A N 1
ATOM 998 C CA . ILE A 1 136 ? -26.891 -0.867 11.266 1 80.75 136 ILE A CA 1
ATOM 999 C C . ILE A 1 136 ? -27.281 -0.28 9.914 1 80.75 136 ILE A C 1
ATOM 1001 O O . ILE A 1 136 ? -27.391 0.939 9.766 1 80.75 136 ILE A O 1
ATOM 1005 N N . ALA A 1 137 ? -27.469 -1.13 8.969 1 86.12 137 ALA A N 1
ATOM 1006 C CA . ALA A 1 137 ? -27.891 -0.687 7.641 1 86.12 137 ALA A CA 1
ATOM 1007 C C . ALA A 1 137 ? -29.188 0.122 7.711 1 86.12 137 ALA A C 1
ATOM 1009 O O . ALA A 1 137 ? -29.297 1.171 7.074 1 86.12 137 ALA A O 1
ATOM 1010 N N . GLU A 1 138 ? -30.047 -0.342 8.5 1 84 138 GLU A N 1
ATOM 1011 C CA . GLU A 1 138 ? -31.328 0.35 8.648 1 84 138 GLU A CA 1
ATOM 1012 C C . GLU A 1 138 ? -31.141 1.711 9.32 1 84 138 GLU A C 1
ATOM 1014 O O . GLU A 1 138 ? -31.797 2.686 8.938 1 84 138 GLU A O 1
ATOM 1019 N N . ARG A 1 139 ? -30.281 1.712 10.25 1 80.56 139 ARG A N 1
ATOM 1020 C CA . ARG A 1 139 ? -30 2.979 10.922 1 80.56 139 ARG A CA 1
ATOM 1021 C C . ARG A 1 139 ? -29.406 3.988 9.945 1 80.56 139 ARG A C 1
ATOM 1023 O O . ARG A 1 139 ? -29.766 5.168 9.961 1 80.56 139 ARG A O 1
ATOM 1030 N N . LEU A 1 140 ? -28.516 3.506 9.117 1 84.81 140 LEU A N 1
ATOM 1031 C CA . LEU A 1 140 ? -27.906 4.383 8.125 1 84.81 140 LEU A CA 1
ATOM 1032 C C . LEU A 1 140 ? -28.953 4.891 7.137 1 84.81 140 LEU A C 1
ATOM 1034 O O . LEU A 1 140 ? -28.922 6.062 6.754 1 84.81 140 LEU A O 1
ATOM 1038 N N . ARG A 1 141 ? -29.812 4.051 6.781 1 85.12 141 ARG A N 1
ATOM 1039 C CA . ARG A 1 141 ? -30.906 4.414 5.871 1 85.12 141 ARG A CA 1
ATOM 1040 C C . ARG A 1 141 ? -31.828 5.434 6.516 1 85.12 141 ARG A C 1
ATOM 1042 O O . ARG A 1 141 ? -32.219 6.418 5.879 1 85.12 141 ARG A O 1
ATOM 1049 N N . GLU A 1 142 ? -32.125 5.168 7.773 1 82.19 142 GLU A N 1
ATOM 1050 C CA . GLU A 1 142 ? -33.031 6.059 8.5 1 82.19 142 GLU A CA 1
ATOM 1051 C C . GLU A 1 142 ? -32.406 7.453 8.648 1 82.19 142 GLU A C 1
ATOM 1053 O O . GLU A 1 142 ? -33.125 8.453 8.586 1 82.19 142 GLU A O 1
ATOM 1058 N N . ARG A 1 143 ? -31.188 7.461 8.789 1 80.31 143 ARG A N 1
ATOM 1059 C CA . ARG A 1 143 ? -30.484 8.734 8.938 1 80.31 143 ARG A CA 1
ATOM 1060 C C . ARG A 1 143 ? -30.203 9.367 7.578 1 80.31 143 ARG A C 1
ATOM 1062 O O . ARG A 1 143 ? -29.625 10.453 7.5 1 80.31 143 ARG A O 1
ATOM 1069 N N . ARG A 1 144 ? -30.578 8.695 6.531 1 84.31 144 ARG A N 1
ATOM 1070 C CA . ARG A 1 144 ? -30.422 9.148 5.152 1 84.31 144 ARG A CA 1
ATOM 1071 C C . ARG A 1 144 ? -28.969 9.406 4.816 1 84.31 144 ARG A C 1
ATOM 1073 O O . ARG A 1 144 ? -28.641 10.375 4.121 1 84.31 144 ARG A O 1
ATOM 1080 N N . LEU A 1 145 ? -28.109 8.633 5.445 1 88.19 145 LEU A N 1
ATOM 1081 C CA . LEU A 1 145 ? -26.703 8.711 5.094 1 88.19 145 LEU A CA 1
ATOM 1082 C C . LEU A 1 145 ? -26.406 7.879 3.848 1 88.19 145 LEU A C 1
ATOM 1084 O O . LEU A 1 145 ? -26.5 6.652 3.873 1 88.19 145 LEU A O 1
ATOM 1088 N N . ALA A 1 146 ? -26.062 8.594 2.779 1 93.25 146 ALA A N 1
ATOM 1089 C CA . ALA A 1 146 ? -25.688 7.871 1.562 1 93.25 146 ALA A CA 1
ATOM 1090 C C . ALA A 1 146 ? -24.578 6.863 1.837 1 93.25 146 ALA A C 1
ATOM 1092 O O . ALA A 1 146 ? -23.578 7.191 2.48 1 93.25 146 ALA A O 1
ATOM 1093 N N . THR A 1 147 ? -24.797 5.578 1.372 1 93.12 147 THR A N 1
ATOM 1094 C CA . THR A 1 147 ? -23.844 4.516 1.68 1 93.12 147 THR A CA 1
ATOM 1095 C C . THR A 1 147 ? -23.609 3.627 0.461 1 93.12 147 THR A C 1
ATOM 1097 O O . THR A 1 147 ? -24.562 3.293 -0.256 1 93.12 147 THR A O 1
ATOM 1100 N N . VAL A 1 148 ? -22.375 3.33 0.204 1 96 148 VAL A N 1
ATOM 1101 C CA . VAL A 1 148 ? -21.984 2.377 -0.83 1 96 148 VAL A CA 1
ATOM 1102 C C . VAL A 1 148 ? -21.094 1.287 -0.224 1 96 148 VAL A C 1
ATOM 1104 O O . VAL A 1 148 ? -20.219 1.575 0.59 1 96 148 VAL A O 1
ATOM 1107 N N . VAL A 1 149 ? -21.359 0.063 -0.585 1 94.62 149 VAL A N 1
ATOM 1108 C CA . VAL A 1 149 ? -20.609 -1.075 -0.071 1 94.62 149 VAL A CA 1
ATOM 1109 C C . VAL A 1 149 ? -19.703 -1.627 -1.165 1 94.62 149 VAL A C 1
ATOM 1111 O O . VAL A 1 149 ? -20.125 -1.779 -2.314 1 94.62 149 VAL A O 1
ATOM 1114 N N . VAL A 1 150 ? -18.406 -1.826 -0.79 1 95.44 150 VAL A N 1
ATOM 1115 C CA . VAL A 1 150 ? -17.422 -2.365 -1.73 1 95.44 150 VAL A CA 1
ATOM 1116 C C . VAL A 1 150 ? -16.969 -3.75 -1.269 1 95.44 150 VAL A C 1
ATOM 1118 O O . VAL A 1 150 ? -16.578 -3.926 -0.116 1 95.44 150 VAL A O 1
ATOM 1121 N N . ASP A 1 151 ? -17.031 -4.684 -2.129 1 92.06 151 ASP A N 1
ATOM 1122 C CA . ASP A 1 151 ? -16.531 -6.039 -1.914 1 92.06 151 ASP A CA 1
ATOM 1123 C C . ASP A 1 151 ? -17.266 -6.715 -0.758 1 92.06 151 ASP A C 1
ATOM 1125 O O . ASP A 1 151 ? -16.641 -7.34 0.1 1 92.06 151 ASP A O 1
ATOM 1129 N N . ALA A 1 152 ? -18.516 -6.48 -0.636 1 87.5 152 ALA A N 1
ATOM 1130 C CA . ALA A 1 152 ? -19.422 -7.125 0.32 1 87.5 152 ALA A CA 1
ATOM 1131 C C . ALA A 1 152 ? -20.859 -7.066 -0.16 1 87.5 152 ALA A C 1
ATOM 1133 O O . ALA A 1 152 ? -21.188 -6.309 -1.077 1 87.5 152 ALA A O 1
ATOM 1134 N N . GLY A 1 153 ? -21.656 -7.887 0.422 1 85.06 153 GLY A N 1
ATOM 1135 C CA . GLY A 1 153 ? -23.078 -7.879 0.09 1 85.06 153 GLY A CA 1
ATOM 1136 C C . GLY A 1 153 ? -23.859 -6.836 0.86 1 85.06 153 GLY A C 1
ATOM 1137 O O . GLY A 1 153 ? -23.469 -6.434 1.953 1 85.06 153 GLY A O 1
ATOM 1138 N N . SER A 1 154 ? -24.875 -6.367 0.216 1 88.31 154 SER A N 1
ATOM 1139 C CA . SER A 1 154 ? -25.844 -5.504 0.893 1 88.31 154 SER A CA 1
ATOM 1140 C C . SER A 1 154 ? -27.219 -5.574 0.223 1 88.31 154 SER A C 1
ATOM 1142 O O . SER A 1 154 ? -27.312 -5.582 -1.007 1 88.31 154 SER A O 1
ATOM 1144 N N . ALA A 1 155 ? -28.219 -5.648 1.048 1 87 155 ALA A N 1
ATOM 1145 C CA . ALA A 1 155 ? -29.578 -5.641 0.518 1 87 155 ALA A CA 1
ATOM 1146 C C . ALA A 1 155 ? -30.109 -4.215 0.417 1 87 155 ALA A C 1
ATOM 1148 O O . ALA A 1 155 ? -31.109 -3.971 -0.271 1 87 155 ALA A O 1
ATOM 1149 N N . LEU A 1 156 ? -29.438 -3.27 0.959 1 90.5 156 LEU A N 1
ATOM 1150 C CA . LEU A 1 156 ? -30.016 -1.939 1.102 1 90.5 156 LEU A CA 1
ATOM 1151 C C . LEU A 1 156 ? -29.219 -0.911 0.304 1 90.5 156 LEU A C 1
ATOM 1153 O O . LEU A 1 156 ? -29.766 0.125 -0.093 1 90.5 156 LEU A O 1
ATOM 1157 N N . PHE A 1 157 ? -27.984 -1.26 0.091 1 94.31 157 PHE A N 1
ATOM 1158 C CA . PHE A 1 157 ? -27.125 -0.222 -0.463 1 94.31 157 PHE A CA 1
ATOM 1159 C C . PHE A 1 157 ? -26.547 -0.659 -1.801 1 94.31 157 PHE A C 1
ATOM 1161 O O . PHE A 1 157 ? -26.469 -1.854 -2.092 1 94.31 157 PHE A O 1
ATOM 1168 N N . SER A 1 158 ? -26.188 0.372 -2.652 1 96.12 158 SER A N 1
ATOM 1169 C CA . SER A 1 158 ? -25.422 0.084 -3.865 1 96.12 158 SER A CA 1
ATOM 1170 C C . SER A 1 158 ? -24.109 -0.603 -3.543 1 96.12 158 SER A C 1
ATOM 1172 O O . SER A 1 158 ? -23.531 -0.397 -2.469 1 96.12 158 SER A O 1
ATOM 1174 N N . ARG A 1 159 ? -23.719 -1.424 -4.516 1 95.75 159 ARG A N 1
ATOM 1175 C CA . ARG A 1 159 ? -22.516 -2.23 -4.285 1 95.75 159 ARG A CA 1
ATOM 1176 C C . ARG A 1 159 ? -21.578 -2.156 -5.477 1 95.75 159 ARG A C 1
ATOM 1178 O O . ARG A 1 159 ? -22.016 -2.031 -6.621 1 95.75 159 ARG A O 1
ATOM 1185 N N . VAL A 1 160 ? -20.25 -2.146 -5.203 1 97.12 160 VAL A N 1
ATOM 1186 C CA . VAL A 1 160 ? -19.188 -2.355 -6.172 1 97.12 160 VAL A CA 1
ATOM 1187 C C . VAL A 1 160 ? -18.422 -3.627 -5.824 1 97.12 160 VAL A C 1
ATOM 1189 O O . VAL A 1 160 ? -17.953 -3.793 -4.691 1 97.12 160 VAL A O 1
ATOM 1192 N N . MET A 1 161 ? -18.297 -4.539 -6.738 1 96.19 161 MET A N 1
ATOM 1193 C CA . MET A 1 161 ? -17.641 -5.809 -6.43 1 96.19 161 MET A CA 1
ATOM 1194 C C . MET A 1 161 ? -17.062 -6.445 -7.688 1 96.19 161 MET A C 1
ATOM 1196 O O . MET A 1 161 ? -17.234 -5.922 -8.789 1 96.19 161 MET A O 1
ATOM 1200 N N . VAL A 1 162 ? -16.344 -7.453 -7.508 1 96.69 162 VAL A N 1
ATOM 1201 C CA . VAL A 1 162 ? -15.977 -8.375 -8.578 1 96.69 162 VAL A CA 1
ATOM 1202 C C . VAL A 1 162 ? -16.688 -9.711 -8.367 1 96.69 162 VAL A C 1
ATOM 1204 O O . VAL A 1 162 ? -17.234 -9.969 -7.289 1 96.69 162 VAL A O 1
ATOM 1207 N N . ASP A 1 163 ? -16.797 -10.492 -9.398 1 96.5 163 ASP A N 1
ATOM 1208 C CA . ASP A 1 163 ? -17.297 -11.852 -9.266 1 96.5 163 ASP A CA 1
ATOM 1209 C C . ASP A 1 163 ? -16.203 -12.812 -8.82 1 96.5 163 ASP A C 1
ATOM 1211 O O . ASP A 1 163 ? -15.477 -13.367 -9.656 1 96.5 163 ASP A O 1
ATOM 1215 N N . ASP A 1 164 ? -16.125 -13.008 -7.57 1 96.38 164 ASP A N 1
ATOM 1216 C CA . ASP A 1 164 ? -15.062 -13.828 -6.992 1 96.38 164 ASP A CA 1
ATOM 1217 C C . ASP A 1 164 ? -15.156 -15.273 -7.477 1 96.38 164 ASP A C 1
ATOM 1219 O O . ASP A 1 164 ? -14.133 -15.938 -7.668 1 96.38 164 ASP A O 1
ATOM 1223 N N . ASN A 1 165 ? -16.344 -15.766 -7.574 1 97.38 165 ASN A N 1
ATOM 1224 C CA . ASN A 1 165 ? -16.516 -17.109 -8.102 1 97.38 165 ASN A CA 1
ATOM 1225 C C . ASN A 1 165 ? -15.93 -17.234 -9.508 1 97.38 165 ASN A C 1
ATOM 1227 O O . ASN A 1 165 ? -15.164 -18.156 -9.789 1 97.38 165 ASN A O 1
ATOM 1231 N N . GLU A 1 166 ? -16.234 -16.281 -10.312 1 97.62 166 GLU A N 1
ATOM 1232 C CA . GLU A 1 166 ? -15.688 -16.266 -11.672 1 97.62 166 GLU A CA 1
ATOM 1233 C C . GLU A 1 166 ? -14.164 -16.109 -11.648 1 97.62 166 GLU A C 1
ATOM 1235 O O . GLU A 1 166 ? -13.469 -16.734 -12.461 1 97.62 166 GLU A O 1
ATOM 1240 N N . GLY A 1 167 ? -13.703 -15.289 -10.773 1 98.25 167 GLY A N 1
ATOM 1241 C CA . GLY A 1 167 ? -12.266 -15.172 -10.617 1 98.25 167 GLY A CA 1
ATOM 1242 C C . GLY A 1 167 ? -11.586 -16.484 -10.305 1 98.25 167 GLY A C 1
ATOM 1243 O O . GLY A 1 167 ? -10.539 -16.797 -10.867 1 98.25 167 GLY A O 1
ATOM 1244 N N . GLY A 1 168 ? -12.18 -17.234 -9.359 1 98.44 168 GLY A N 1
ATOM 1245 C CA . GLY A 1 168 ? -11.672 -18.562 -9.062 1 98.44 168 GLY A CA 1
ATOM 1246 C C . GLY A 1 168 ? -11.703 -19.5 -10.258 1 98.44 168 GLY A C 1
ATOM 1247 O O . GLY A 1 168 ? -10.758 -20.25 -10.484 1 98.44 168 GLY A O 1
ATOM 1248 N N . ARG A 1 169 ? -12.766 -19.438 -11.039 1 98.56 169 ARG A N 1
ATOM 1249 C CA . ARG A 1 169 ? -12.914 -20.266 -12.219 1 98.56 169 ARG A CA 1
ATOM 1250 C C . ARG A 1 169 ? -11.828 -19.969 -13.242 1 98.56 169 ARG A C 1
ATOM 1252 O O . ARG A 1 169 ? -11.234 -20.875 -13.828 1 98.56 169 ARG A O 1
ATOM 1259 N N . LEU A 1 170 ? -11.555 -18.688 -13.461 1 98.56 170 LEU A N 1
ATOM 1260 C CA . LEU A 1 170 ? -10.539 -18.266 -14.414 1 98.56 170 LEU A CA 1
ATOM 1261 C C . LEU A 1 170 ? -9.164 -18.781 -14.016 1 98.56 170 LEU A C 1
ATOM 1263 O O . LEU A 1 170 ? -8.406 -19.266 -14.859 1 98.56 170 LEU A O 1
ATOM 1267 N N . ALA A 1 171 ? -8.922 -18.672 -12.695 1 98.69 171 ALA A N 1
ATOM 1268 C CA . ALA A 1 171 ? -7.645 -19.156 -12.188 1 98.69 171 ALA A CA 1
ATOM 1269 C C . ALA A 1 171 ? -7.496 -20.656 -12.414 1 98.69 171 ALA A C 1
ATOM 1271 O O . ALA A 1 171 ? -6.457 -21.125 -12.875 1 98.69 171 ALA A O 1
ATOM 1272 N N . ALA A 1 172 ? -8.531 -21.391 -12.109 1 98.75 172 ALA A N 1
ATOM 1273 C CA . ALA A 1 172 ? -8.523 -22.844 -12.273 1 98.75 172 ALA A CA 1
ATOM 1274 C C . ALA A 1 172 ? -8.375 -23.234 -13.742 1 98.75 172 ALA A C 1
ATOM 1276 O O . ALA A 1 172 ? -7.621 -24.156 -14.078 1 98.75 172 ALA A O 1
ATOM 1277 N N . ALA A 1 173 ? -9.094 -22.562 -14.602 1 98.75 173 ALA A N 1
ATOM 1278 C CA . ALA A 1 173 ? -9.031 -22.828 -16.031 1 98.75 173 ALA A CA 1
ATOM 1279 C C . ALA A 1 173 ? -7.621 -22.641 -16.578 1 98.75 173 ALA A C 1
ATOM 1281 O O . ALA A 1 173 ? -7.148 -23.422 -17.406 1 98.75 173 ALA A O 1
ATOM 1282 N N . HIS A 1 174 ? -6.977 -21.609 -16.109 1 98.81 174 HIS A N 1
ATOM 1283 C CA . HIS A 1 174 ? -5.605 -21.312 -16.516 1 98.81 174 HIS A CA 1
ATOM 1284 C C . HIS A 1 174 ? -4.676 -22.484 -16.203 1 98.81 174 HIS A C 1
ATOM 1286 O O . HIS A 1 174 ? -3.891 -22.906 -17.047 1 98.81 174 HIS A O 1
ATOM 1292 N N . LEU A 1 175 ? -4.805 -23 -14.984 1 98.69 175 LEU A N 1
ATOM 1293 C CA . LEU A 1 175 ? -3.951 -24.094 -14.555 1 98.69 175 LEU A CA 1
ATOM 1294 C C . LEU A 1 175 ? -4.355 -25.391 -15.25 1 98.69 175 LEU A C 1
ATOM 1296 O O . LEU A 1 175 ? -3.494 -26.156 -15.695 1 98.69 175 LEU A O 1
ATOM 1300 N N . ARG A 1 176 ? -5.656 -25.625 -15.375 1 98.44 176 ARG A N 1
ATOM 1301 C CA . ARG A 1 176 ? -6.176 -26.812 -16.062 1 98.44 176 ARG A CA 1
ATOM 1302 C C . ARG A 1 176 ? -5.66 -26.875 -17.5 1 98.44 176 ARG A C 1
ATOM 1304 O O . ARG A 1 176 ? -5.199 -27.922 -17.953 1 98.44 176 ARG A O 1
ATOM 1311 N N . ASP A 1 177 ? -5.727 -25.75 -18.188 1 98.44 177 ASP A N 1
ATOM 1312 C CA . ASP A 1 177 ? -5.355 -25.688 -19.594 1 98.44 177 ASP A CA 1
ATOM 1313 C C . ASP A 1 177 ? -3.857 -25.922 -19.781 1 98.44 177 ASP A C 1
ATOM 1315 O O . ASP A 1 177 ? -3.4 -26.203 -20.891 1 98.44 177 ASP A O 1
ATOM 1319 N N . ARG A 1 178 ? -3.121 -25.891 -18.703 1 97.94 178 ARG A N 1
ATOM 1320 C CA . ARG A 1 178 ? -1.681 -26.125 -18.75 1 97.94 178 ARG A CA 1
ATOM 1321 C C . ARG A 1 178 ? -1.338 -27.531 -18.25 1 97.94 178 ARG A C 1
ATOM 1323 O O . ARG A 1 178 ? -0.165 -27.844 -18.062 1 97.94 178 ARG A O 1
ATOM 1330 N N . GLY A 1 179 ? -2.371 -28.281 -17.953 1 97.69 179 GLY A N 1
ATOM 1331 C CA . GLY A 1 179 ? -2.193 -29.703 -17.703 1 97.69 179 GLY A CA 1
ATOM 1332 C C . GLY A 1 179 ? -2.211 -30.078 -16.234 1 97.69 179 GLY A C 1
ATOM 1333 O O . GLY A 1 179 ? -2.033 -31.25 -15.883 1 97.69 179 GLY A O 1
ATOM 1334 N N . HIS A 1 180 ? -2.463 -29.141 -15.375 1 98.12 180 HIS A N 1
ATOM 1335 C CA . HIS A 1 180 ? -2.475 -29.438 -13.945 1 98.12 180 HIS A CA 1
ATOM 1336 C C . HIS A 1 180 ? -3.805 -30.047 -13.516 1 98.12 180 HIS A C 1
ATOM 1338 O O . HIS A 1 180 ? -4.867 -29.5 -13.812 1 98.12 180 HIS A O 1
ATOM 1344 N N . ARG A 1 181 ? -3.762 -31.109 -12.797 1 97.12 181 ARG A N 1
ATOM 1345 C CA . ARG A 1 181 ? -4.969 -31.812 -12.375 1 97.12 181 ARG A CA 1
ATOM 1346 C C . ARG A 1 181 ? -5.035 -31.922 -10.859 1 97.12 181 ARG A C 1
ATOM 1348 O O . ARG A 1 181 ? -6.121 -31.922 -10.273 1 97.12 181 ARG A O 1
ATOM 1355 N N . ARG A 1 182 ? -3.881 -32.125 -10.258 1 97.81 182 ARG A N 1
ATOM 1356 C CA . ARG A 1 182 ? -3.787 -32.031 -8.805 1 97.81 182 ARG A CA 1
ATOM 1357 C C . ARG A 1 182 ? -3.191 -30.703 -8.375 1 97.81 182 ARG A C 1
ATOM 1359 O O . ARG A 1 182 ? -1.994 -30.453 -8.555 1 97.81 182 ARG A O 1
ATOM 1366 N N . VAL A 1 183 ? -4.023 -29.891 -7.859 1 98.31 183 VAL A N 1
ATOM 1367 C CA . VAL A 1 183 ? -3.621 -28.516 -7.59 1 98.31 183 VAL A CA 1
ATOM 1368 C C . VAL A 1 183 ? -3.838 -28.188 -6.113 1 98.31 183 VAL A C 1
ATOM 1370 O O . VAL A 1 183 ? -4.852 -28.578 -5.531 1 98.31 183 VAL A O 1
ATOM 1373 N N . GLY A 1 184 ? -2.814 -27.609 -5.52 1 98.38 184 GLY A N 1
ATOM 1374 C CA . GLY A 1 184 ? -2.973 -27.078 -4.176 1 98.38 184 GLY A CA 1
ATOM 1375 C C . GLY A 1 184 ? -3.658 -25.734 -4.145 1 98.38 184 GLY A C 1
ATOM 1376 O O . GLY A 1 184 ? -3.561 -24.953 -5.098 1 98.38 184 GLY A O 1
ATOM 1377 N N . TYR A 1 185 ? -4.375 -25.453 -3.072 1 98.5 185 TYR A N 1
ATOM 1378 C CA . TYR A 1 185 ? -5 -24.156 -2.807 1 98.5 185 TYR A CA 1
ATOM 1379 C C . TYR A 1 185 ? -4.695 -23.688 -1.39 1 98.5 185 TYR A C 1
ATOM 1381 O O . TYR A 1 185 ? -4.984 -24.391 -0.418 1 98.5 185 TYR A O 1
ATOM 1389 N N . LEU A 1 186 ? -4.066 -22.562 -1.354 1 97.88 186 LEU A N 1
ATOM 1390 C CA . LEU A 1 186 ? -3.799 -21.969 -0.044 1 97.88 186 LEU A CA 1
ATOM 1391 C C . LEU A 1 186 ? -4.875 -20.953 0.331 1 97.88 186 LEU A C 1
ATOM 1393 O O . LEU A 1 186 ? -4.945 -19.875 -0.255 1 97.88 186 LEU A O 1
ATOM 1397 N N . LEU A 1 187 ? -5.668 -21.281 1.313 1 95.94 187 LEU A N 1
ATOM 1398 C CA . LEU A 1 187 ? -6.805 -20.484 1.772 1 95.94 187 LEU A CA 1
ATOM 1399 C C . LEU A 1 187 ? -6.465 -19.734 3.057 1 95.94 187 LEU A C 1
ATOM 1401 O O . LEU A 1 187 ? -5.828 -20.297 3.953 1 95.94 187 LEU A O 1
ATOM 1405 N N . GLU A 1 188 ? -6.824 -18.484 3.1 1 92 188 GLU A N 1
ATOM 1406 C CA . GLU A 1 188 ? -6.656 -17.75 4.355 1 92 188 GLU A CA 1
ATOM 1407 C C . GLU A 1 188 ? -7.613 -18.281 5.426 1 92 188 GLU A C 1
ATOM 1409 O O . GLU A 1 188 ? -8.805 -18.469 5.16 1 92 188 GLU A O 1
ATOM 1414 N N . ALA A 1 189 ? -7.055 -18.406 6.574 1 88.12 189 ALA A N 1
ATOM 1415 C CA . ALA A 1 189 ? -7.883 -18.844 7.691 1 88.12 189 ALA A CA 1
ATOM 1416 C C . ALA A 1 189 ? -8.914 -17.781 8.062 1 88.12 189 ALA A C 1
ATOM 1418 O O . ALA A 1 189 ? -8.609 -16.594 8.062 1 88.12 189 ALA A O 1
ATOM 1419 N N . GLN A 1 190 ? -10.094 -18.188 8.266 1 83.62 190 GLN A N 1
ATOM 1420 C CA . GLN A 1 190 ? -11.148 -17.266 8.68 1 83.62 190 GLN A CA 1
ATOM 1421 C C . GLN A 1 190 ? -11.727 -17.688 10.031 1 83.62 190 GLN A C 1
ATOM 1423 O O . GLN A 1 190 ? -11.891 -18.875 10.312 1 83.62 190 GLN A O 1
ATOM 1428 N N . ALA A 1 191 ? -11.961 -16.641 10.836 1 74.62 191 ALA A N 1
ATOM 1429 C CA . ALA A 1 191 ? -12.492 -16.875 12.172 1 74.62 191 ALA A CA 1
ATOM 1430 C C . ALA A 1 191 ? -14 -17.062 12.141 1 74.62 191 ALA A C 1
ATOM 1432 O O . ALA A 1 191 ? -14.57 -17.75 13 1 74.62 191 ALA A O 1
ATOM 1433 N N . SER A 1 192 ? -14.578 -16.422 11.203 1 71 192 SER A N 1
ATOM 1434 C CA . SER A 1 192 ? -16.031 -16.5 11.133 1 71 192 SER A CA 1
ATOM 1435 C C . SER A 1 192 ? -16.484 -17.297 9.922 1 71 192 SER A C 1
ATOM 1437 O O . SER A 1 192 ? -15.719 -17.5 8.977 1 71 192 SER A O 1
ATOM 1439 N N . ASP A 1 193 ? -17.734 -17.75 9.992 1 69.44 193 ASP A N 1
ATOM 1440 C CA . ASP A 1 193 ? -18.266 -18.656 8.977 1 69.44 193 ASP A CA 1
ATOM 1441 C C . ASP A 1 193 ? -18.969 -17.875 7.863 1 69.44 193 ASP A C 1
ATOM 1443 O O . ASP A 1 193 ? -19.688 -18.453 7.055 1 69.44 193 ASP A O 1
ATOM 1447 N N . TYR A 1 194 ? -18.656 -16.734 7.758 1 73.06 194 TYR A N 1
ATOM 1448 C CA . TYR A 1 194 ? -19.328 -16.016 6.684 1 73.06 194 TYR A CA 1
ATOM 1449 C C . TYR A 1 194 ? -18.688 -16.328 5.332 1 73.06 194 TYR A C 1
ATOM 1451 O O . TYR A 1 194 ? -17.516 -16.719 5.27 1 73.06 194 TYR A O 1
ATOM 1459 N N . GLU A 1 195 ? -19.516 -16.344 4.355 1 79.69 195 GLU A N 1
ATOM 1460 C CA . GLU A 1 195 ? -18.984 -16.578 3.016 1 79.69 195 GLU A CA 1
ATOM 1461 C C . GLU A 1 195 ? -18.156 -15.398 2.523 1 79.69 195 GLU A C 1
ATOM 1463 O O . GLU A 1 195 ? -18.703 -14.453 1.949 1 79.69 195 GLU A O 1
ATOM 1468 N N . SER A 1 196 ? -16.922 -15.547 2.672 1 85.69 196 SER A N 1
ATOM 1469 C CA . SER A 1 196 ? -15.992 -14.484 2.293 1 85.69 196 SER A CA 1
ATOM 1470 C C . SER A 1 196 ? -15.633 -14.57 0.812 1 85.69 196 SER A C 1
ATOM 1472 O O . SER A 1 196 ? -16.031 -15.516 0.125 1 85.69 196 SER A O 1
ATOM 1474 N N . GLN A 1 197 ? -14.977 -13.555 0.305 1 89.69 197 GLN A N 1
ATOM 1475 C CA . GLN A 1 197 ? -14.438 -13.555 -1.053 1 89.69 197 GLN A CA 1
ATOM 1476 C C . GLN A 1 197 ? -13.547 -14.773 -1.293 1 89.69 197 GLN A C 1
ATOM 1478 O O . GLN A 1 197 ? -13.594 -15.375 -2.367 1 89.69 197 GLN A O 1
ATOM 1483 N N . ALA A 1 198 ? -12.844 -15.117 -0.257 1 91.12 198 ALA A N 1
ATOM 1484 C CA . ALA A 1 198 ? -11.93 -16.25 -0.346 1 91.12 198 ALA A CA 1
ATOM 1485 C C . ALA A 1 198 ? -12.688 -17.547 -0.604 1 91.12 198 ALA A C 1
ATOM 1487 O O . ALA A 1 198 ? -12.289 -18.359 -1.448 1 91.12 198 ALA A O 1
ATOM 1488 N N . ILE A 1 199 ? -13.734 -17.703 0.069 1 92.12 199 ILE A N 1
ATOM 1489 C CA . ILE A 1 199 ? -14.523 -18.922 -0.049 1 92.12 199 ILE A CA 1
ATOM 1490 C C . ILE A 1 199 ? -15.18 -18.984 -1.429 1 92.12 199 ILE A C 1
ATOM 1492 O O . ILE A 1 199 ? -15.234 -20.047 -2.051 1 92.12 199 ILE A O 1
ATOM 1496 N N . LYS A 1 200 ? -15.633 -17.891 -1.891 1 94.56 200 LYS A N 1
ATOM 1497 C CA . LYS A 1 200 ? -16.25 -17.828 -3.215 1 94.56 200 LYS A CA 1
ATOM 1498 C C . LYS A 1 200 ? -15.234 -18.156 -4.305 1 94.56 200 LYS A C 1
ATOM 1500 O O . LYS A 1 200 ? -15.547 -18.891 -5.25 1 94.56 200 LYS A O 1
ATOM 1505 N N . ARG A 1 201 ? -14.055 -17.625 -4.215 1 96.88 201 ARG A N 1
ATOM 1506 C CA . ARG A 1 201 ? -12.992 -17.906 -5.172 1 96.88 201 ARG A CA 1
ATOM 1507 C C . ARG A 1 201 ? -12.648 -19.391 -5.18 1 96.88 201 ARG A C 1
ATOM 1509 O O . ARG A 1 201 ? -12.516 -20 -6.246 1 96.88 201 ARG A O 1
ATOM 1516 N N . LEU A 1 202 ? -12.539 -19.922 -3.951 1 97.5 202 LEU A N 1
ATOM 1517 C CA . LEU A 1 202 ? -12.242 -21.344 -3.842 1 97.5 202 LEU A CA 1
ATOM 1518 C C . LEU A 1 202 ? -13.336 -22.188 -4.5 1 97.5 202 LEU A C 1
ATOM 1520 O O . LEU A 1 202 ? -13.039 -23.156 -5.207 1 97.5 202 LEU A O 1
ATOM 1524 N N . ALA A 1 203 ? -14.57 -21.828 -4.27 1 97.44 203 ALA A N 1
ATOM 1525 C CA . ALA A 1 203 ? -15.703 -22.578 -4.832 1 97.44 203 ALA A CA 1
ATOM 1526 C C . ALA A 1 203 ? -15.625 -22.609 -6.355 1 97.44 203 ALA A C 1
ATOM 1528 O O . ALA A 1 203 ? -15.773 -23.672 -6.961 1 97.44 203 ALA A O 1
ATOM 1529 N N . GLY A 1 204 ? -15.383 -21.453 -6.953 1 98.44 204 GLY A N 1
ATOM 1530 C CA . GLY A 1 204 ? -15.227 -21.406 -8.398 1 98.44 204 GLY A CA 1
ATOM 1531 C C . GLY A 1 204 ? -14.039 -22.219 -8.891 1 98.44 204 GLY A C 1
ATOM 1532 O O . GLY A 1 204 ? -14.125 -22.891 -9.914 1 98.44 204 GLY A O 1
ATOM 1533 N N . PHE A 1 205 ? -12.984 -22.156 -8.109 1 98.69 205 PHE A N 1
ATOM 1534 C CA . PHE A 1 205 ? -11.75 -22.875 -8.438 1 98.69 205 PHE A CA 1
ATOM 1535 C C . PHE A 1 205 ? -11.984 -24.375 -8.438 1 98.69 205 PHE A C 1
ATOM 1537 O O . PHE A 1 205 ? -11.625 -25.062 -9.398 1 98.69 205 PHE A O 1
ATOM 1544 N N . GLU A 1 206 ? -12.594 -24.844 -7.445 1 98.56 206 GLU A N 1
ATOM 1545 C CA . GLU A 1 206 ? -12.875 -26.266 -7.297 1 98.56 206 GLU A CA 1
ATOM 1546 C C . GLU A 1 206 ? -13.828 -26.75 -8.375 1 98.56 206 GLU A C 1
ATOM 1548 O O . GLU A 1 206 ? -13.68 -27.859 -8.891 1 98.56 206 GLU A O 1
ATOM 1553 N N . GLN A 1 207 ? -14.82 -25.953 -8.688 1 98.31 207 GLN A N 1
ATOM 1554 C CA . GLN A 1 207 ? -15.812 -26.328 -9.688 1 98.31 207 GLN A CA 1
ATOM 1555 C C . GLN A 1 207 ? -15.148 -26.688 -11.016 1 98.31 207 GLN A C 1
ATOM 1557 O O . GLN A 1 207 ? -15.469 -27.719 -11.609 1 98.31 207 GLN A O 1
ATOM 1562 N N . VAL A 1 208 ? -14.219 -25.891 -11.445 1 98.44 208 VAL A N 1
ATOM 1563 C CA . VAL A 1 208 ? -13.57 -26.047 -12.742 1 98.44 208 VAL A CA 1
ATOM 1564 C C . VAL A 1 208 ? -12.656 -27.281 -12.711 1 98.44 208 VAL A C 1
ATOM 1566 O O . VAL A 1 208 ? -12.703 -28.109 -13.617 1 98.44 208 VAL A O 1
ATOM 1569 N N . LEU A 1 209 ? -11.891 -27.469 -11.672 1 98.38 209 LEU A N 1
ATOM 1570 C CA . LEU A 1 209 ? -10.922 -28.562 -11.609 1 98.38 209 LEU A CA 1
ATOM 1571 C C . LEU A 1 209 ? -11.625 -29.906 -11.422 1 98.38 209 LEU A C 1
ATOM 1573 O O . LEU A 1 209 ? -11.266 -30.891 -12.062 1 98.38 209 LEU A O 1
ATOM 1577 N N . THR A 1 210 ? -12.617 -29.875 -10.586 1 97.75 210 THR A N 1
ATOM 1578 C CA . THR A 1 210 ? -13.359 -31.109 -10.352 1 97.75 210 THR A CA 1
ATOM 1579 C C . THR A 1 210 ? -14.078 -31.562 -11.617 1 97.75 210 THR A C 1
ATOM 1581 O O . THR A 1 210 ? -14.102 -32.75 -11.93 1 97.75 210 THR A O 1
ATOM 1584 N N . ALA A 1 211 ? -14.625 -30.672 -12.305 1 97.62 211 ALA A N 1
ATOM 1585 C CA . ALA A 1 211 ? -15.32 -30.969 -13.547 1 97.62 211 ALA A CA 1
ATOM 1586 C C . ALA A 1 211 ? -14.375 -31.578 -14.578 1 97.62 211 ALA A C 1
ATOM 1588 O O . ALA A 1 211 ? -14.797 -32.344 -15.438 1 97.62 211 ALA A O 1
ATOM 1589 N N . ALA A 1 212 ? -13.148 -31.328 -14.445 1 97.38 212 ALA A N 1
ATOM 1590 C CA . ALA A 1 212 ? -12.141 -31.812 -15.383 1 97.38 212 ALA A CA 1
ATOM 1591 C C . ALA A 1 212 ? -11.5 -33.094 -14.859 1 97.38 212 ALA A C 1
ATOM 1593 O O . ALA A 1 212 ? -10.539 -33.594 -15.445 1 97.38 212 ALA A O 1
ATOM 1594 N N . GLY A 1 213 ? -11.992 -33.594 -13.75 1 97.62 213 GLY A N 1
ATOM 1595 C CA . GLY A 1 213 ? -11.477 -34.844 -13.18 1 97.62 213 GLY A CA 1
ATOM 1596 C C . GLY A 1 213 ? -10.266 -34.625 -12.297 1 97.62 213 GLY A C 1
ATOM 1597 O O . GLY A 1 213 ? -9.531 -35.562 -11.992 1 97.62 213 GLY A O 1
ATOM 1598 N N . GLY A 1 214 ? -10.07 -33.375 -11.945 1 97.62 214 GLY A N 1
ATOM 1599 C CA . GLY A 1 214 ? -8.938 -33.031 -11.094 1 97.62 214 GLY A CA 1
ATOM 1600 C C . GLY A 1 214 ? -9.289 -32.969 -9.617 1 97.62 214 GLY A C 1
ATOM 1601 O O . GLY A 1 214 ? -10.414 -33.312 -9.234 1 97.62 214 GLY A O 1
ATOM 1602 N N . GLU A 1 215 ? -8.219 -32.656 -8.812 1 97.25 215 GLU A N 1
ATOM 1603 C CA . GLU A 1 215 ? -8.352 -32.562 -7.363 1 97.25 215 GLU A CA 1
ATOM 1604 C C . GLU A 1 215 ? -7.715 -31.266 -6.832 1 97.25 215 GLU A C 1
ATOM 1606 O O . GLU A 1 215 ? -6.664 -30.844 -7.316 1 97.25 215 GLU A O 1
ATOM 1611 N N . VAL A 1 216 ? -8.422 -30.75 -5.883 1 98.31 216 VAL A N 1
ATOM 1612 C CA . VAL A 1 216 ? -7.891 -29.562 -5.199 1 98.31 216 VAL A CA 1
ATOM 1613 C C . VAL A 1 216 ? -7.559 -29.922 -3.752 1 98.31 216 VAL A C 1
ATOM 1615 O O . VAL A 1 216 ? -8.43 -30.359 -3 1 98.31 216 VAL A O 1
ATOM 1618 N N . VAL A 1 217 ? -6.305 -29.75 -3.365 1 98 217 VAL A N 1
ATOM 1619 C CA . VAL A 1 217 ? -5.871 -29.969 -1.988 1 98 217 VAL A CA 1
ATOM 1620 C C . VAL A 1 217 ? -5.789 -28.625 -1.261 1 98 217 VAL A C 1
ATOM 1622 O O . VAL A 1 217 ? -4.902 -27.812 -1.537 1 98 217 VAL A O 1
ATOM 1625 N N . VAL A 1 218 ? -6.629 -28.453 -0.271 1 97.38 218 VAL A N 1
ATOM 1626 C CA . VAL A 1 218 ? -6.75 -27.141 0.373 1 97.38 218 VAL A CA 1
ATOM 1627 C C . VAL A 1 218 ? -5.949 -27.125 1.671 1 97.38 218 VAL A C 1
ATOM 1629 O O . VAL A 1 218 ? -6.043 -28.062 2.477 1 97.38 218 VAL A O 1
ATOM 1632 N N . ALA A 1 219 ? -5.129 -26.156 1.796 1 97 219 ALA A N 1
ATOM 1633 C CA . ALA A 1 219 ? -4.449 -25.844 3.051 1 97 219 ALA A CA 1
ATOM 1634 C C . ALA A 1 219 ? -4.812 -24.453 3.547 1 97 219 ALA A C 1
ATOM 1636 O O . ALA A 1 219 ? -5.098 -23.562 2.748 1 97 219 ALA A O 1
ATOM 1637 N N . THR A 1 220 ? -4.82 -24.25 4.828 1 95.44 220 THR A N 1
ATOM 1638 C CA . THR A 1 220 ? -5.164 -22.953 5.418 1 95.44 220 THR A CA 1
ATOM 1639 C C . THR A 1 220 ? -3.922 -22.266 5.977 1 95.44 220 THR A C 1
ATOM 1641 O O . THR A 1 220 ? -3.018 -22.938 6.488 1 95.44 220 THR A O 1
ATOM 1644 N N . SER A 1 221 ? -3.895 -20.969 5.828 1 94.44 221 SER A N 1
ATOM 1645 C CA . SER A 1 221 ? -2.762 -20.188 6.305 1 94.44 221 SER A CA 1
ATOM 1646 C C . SER A 1 221 ? -3.23 -18.906 6.996 1 94.44 221 SER A C 1
ATOM 1648 O O . SER A 1 221 ? -4.332 -18.422 6.738 1 94.44 221 SER A O 1
ATOM 1650 N N . GLU A 1 222 ? -2.348 -18.484 7.883 1 91.19 222 GLU A N 1
ATOM 1651 C CA . GLU A 1 222 ? -2.506 -17.109 8.359 1 91.19 222 GLU A CA 1
ATOM 1652 C C . GLU A 1 222 ? -2.264 -16.109 7.238 1 91.19 222 GLU A C 1
ATOM 1654 O O . GLU A 1 222 ? -1.682 -16.453 6.203 1 91.19 222 GLU A O 1
ATOM 1659 N N . ASN A 1 223 ? -2.725 -14.906 7.477 1 90.38 223 ASN A N 1
ATOM 1660 C CA . ASN A 1 223 ? -2.572 -13.844 6.488 1 90.38 223 ASN A CA 1
ATOM 1661 C C . ASN A 1 223 ? -1.202 -13.18 6.59 1 90.38 223 ASN A C 1
ATOM 1663 O O . ASN A 1 223 ? -1.106 -11.992 6.902 1 90.38 223 ASN A O 1
ATOM 1667 N N . SER A 1 224 ? -0.238 -13.891 6.32 1 92.19 224 SER A N 1
ATOM 1668 C CA . SER A 1 224 ? 1.142 -13.414 6.32 1 92.19 224 SER A CA 1
ATOM 1669 C C . SER A 1 224 ? 2.02 -14.258 5.406 1 92.19 224 SER A C 1
ATOM 1671 O O . SER A 1 224 ? 1.692 -15.414 5.121 1 92.19 224 SER A O 1
ATOM 1673 N N . VAL A 1 225 ? 3.121 -13.742 4.973 1 94.62 225 VAL A N 1
ATOM 1674 C CA . VAL A 1 225 ? 4.062 -14.461 4.117 1 94.62 225 VAL A CA 1
ATOM 1675 C C . VAL A 1 225 ? 4.633 -15.656 4.875 1 94.62 225 VAL A C 1
ATOM 1677 O O . VAL A 1 225 ? 4.684 -16.766 4.34 1 94.62 225 VAL A O 1
ATOM 1680 N N . ASP A 1 226 ? 5.004 -15.406 6.145 1 94.06 226 ASP A N 1
ATOM 1681 C CA . ASP A 1 226 ? 5.574 -16.484 6.949 1 94.06 226 ASP A CA 1
ATOM 1682 C C . ASP A 1 226 ? 4.555 -17.594 7.18 1 94.06 226 ASP A C 1
ATOM 1684 O O . ASP A 1 226 ? 4.891 -18.781 7.102 1 94.06 226 ASP A O 1
ATOM 1688 N N . GLY A 1 227 ? 3.383 -17.188 7.512 1 95.69 227 GLY A N 1
ATOM 1689 C CA . GLY A 1 227 ? 2.326 -18.172 7.668 1 95.69 227 GLY A CA 1
ATOM 1690 C C . GLY A 1 227 ? 2.066 -18.969 6.402 1 95.69 227 GLY A C 1
ATOM 1691 O O . GLY A 1 227 ? 1.9 -20.188 6.457 1 95.69 227 GLY A O 1
ATOM 1692 N N . ALA A 1 228 ? 2.068 -18.297 5.293 1 97.38 228 ALA A N 1
ATOM 1693 C CA . ALA A 1 228 ? 1.858 -18.938 3.998 1 97.38 228 ALA A CA 1
ATOM 1694 C C . ALA A 1 228 ? 3.01 -19.875 3.662 1 97.38 228 ALA A C 1
ATOM 1696 O O . ALA A 1 228 ? 2.791 -20.969 3.141 1 97.38 228 ALA A O 1
ATOM 1697 N N . ARG A 1 229 ? 4.176 -19.438 3.93 1 97 229 ARG A N 1
ATOM 1698 C CA . ARG A 1 229 ? 5.367 -20.25 3.703 1 97 229 ARG A CA 1
ATOM 1699 C C . ARG A 1 229 ? 5.285 -21.562 4.469 1 97 229 ARG A C 1
ATOM 1701 O O . ARG A 1 229 ? 5.551 -22.625 3.912 1 97 229 ARG A O 1
ATOM 1708 N N . ARG A 1 230 ? 4.863 -21.5 5.715 1 96.81 230 ARG A N 1
ATOM 1709 C CA . ARG A 1 230 ? 4.734 -22.688 6.555 1 96.81 230 ARG A CA 1
ATOM 1710 C C . ARG A 1 230 ? 3.656 -23.625 6.02 1 96.81 230 ARG A C 1
ATOM 1712 O O . ARG A 1 230 ? 3.879 -24.828 5.895 1 96.81 230 ARG A O 1
ATOM 1719 N N . ALA A 1 231 ? 2.541 -23.062 5.715 1 97.19 231 ALA A N 1
ATOM 1720 C CA . ALA A 1 231 ? 1.435 -23.875 5.207 1 97.19 231 ALA A CA 1
ATOM 1721 C C . ALA A 1 231 ? 1.793 -24.516 3.871 1 97.19 231 ALA A C 1
ATOM 1723 O O . ALA A 1 231 ? 1.479 -25.672 3.631 1 97.19 231 ALA A O 1
ATOM 1724 N N . ALA A 1 232 ? 2.402 -23.781 3 1 97.62 232 ALA A N 1
ATOM 1725 C CA . ALA A 1 232 ? 2.793 -24.266 1.681 1 97.62 232 ALA A CA 1
ATOM 1726 C C . ALA A 1 232 ? 3.838 -25.375 1.791 1 97.62 232 ALA A C 1
ATOM 1728 O O . ALA A 1 232 ? 3.877 -26.281 0.961 1 97.62 232 ALA A O 1
ATOM 1729 N N . SER A 1 233 ? 4.719 -25.219 2.777 1 96.75 233 SER A N 1
ATOM 1730 C CA . SER A 1 233 ? 5.734 -26.234 2.988 1 96.75 233 SER A CA 1
ATOM 1731 C C . SER A 1 233 ? 5.102 -27.609 3.203 1 96.75 233 SER A C 1
ATOM 1733 O O . SER A 1 233 ? 5.594 -28.609 2.686 1 96.75 233 SER A O 1
ATOM 1735 N N . ALA A 1 234 ? 4.098 -27.609 3.904 1 93.94 234 ALA A N 1
ATOM 1736 C CA . ALA A 1 234 ? 3.391 -28.859 4.152 1 93.94 234 ALA A CA 1
ATOM 1737 C C . ALA A 1 234 ? 2.783 -29.422 2.867 1 93.94 234 ALA A C 1
ATOM 1739 O O . ALA A 1 234 ? 2.846 -30.625 2.611 1 93.94 234 ALA A O 1
ATOM 1740 N N . LEU A 1 235 ? 2.211 -28.594 2.031 1 95 235 LEU A N 1
ATOM 1741 C CA . LEU A 1 235 ? 1.619 -28.984 0.754 1 95 235 LEU A CA 1
ATOM 1742 C C . LEU A 1 235 ? 2.68 -29.516 -0.197 1 95 235 LEU A C 1
ATOM 1744 O O . LEU A 1 235 ? 2.469 -30.547 -0.853 1 95 235 LEU A O 1
ATOM 1748 N N . LEU A 1 236 ? 3.779 -28.875 -0.243 1 96.94 236 LEU A N 1
ATOM 1749 C CA . LEU A 1 236 ? 4.824 -29.172 -1.216 1 96.94 236 LEU A CA 1
ATOM 1750 C C . LEU A 1 236 ? 5.668 -30.359 -0.757 1 96.94 236 LEU A C 1
ATOM 1752 O O . LEU A 1 236 ? 6.395 -30.953 -1.555 1 96.94 236 LEU A O 1
ATOM 1756 N N . GLY A 1 237 ? 5.574 -30.641 0.548 1 94.81 237 GLY A N 1
ATOM 1757 C CA . GLY A 1 237 ? 6.336 -31.75 1.109 1 94.81 237 GLY A CA 1
ATOM 1758 C C . GLY A 1 237 ? 5.602 -33.062 1.054 1 94.81 237 GLY A C 1
ATOM 1759 O O . GLY A 1 237 ? 6.16 -34.125 1.392 1 94.81 237 GLY A O 1
ATOM 1760 N N . ALA A 1 238 ? 4.434 -33.031 0.622 1 92.75 238 ALA A N 1
ATOM 1761 C CA . ALA A 1 238 ? 3.617 -34.25 0.553 1 92.75 238 ALA A CA 1
ATOM 1762 C C . ALA A 1 238 ? 4.141 -35.188 -0.515 1 92.75 238 ALA A C 1
ATOM 1764 O O . ALA A 1 238 ? 4.781 -34.781 -1.478 1 92.75 238 ALA A O 1
ATOM 1765 N N . ALA A 1 239 ? 3.914 -36.531 -0.347 1 91.56 239 ALA A N 1
ATOM 1766 C CA . ALA A 1 239 ? 4.34 -37.562 -1.304 1 91.56 239 ALA A CA 1
ATOM 1767 C C . ALA A 1 239 ? 3.699 -37.312 -2.67 1 91.56 239 ALA A C 1
ATOM 1769 O O . ALA A 1 239 ? 4.371 -37.406 -3.699 1 91.56 239 ALA A O 1
ATOM 1770 N N . ASN A 1 240 ? 2.396 -37.094 -2.617 1 94.12 240 ASN A N 1
ATOM 1771 C CA . ASN A 1 240 ? 1.69 -36.719 -3.836 1 94.12 240 ASN A CA 1
ATOM 1772 C C . ASN A 1 240 ? 1.573 -35.188 -3.963 1 94.12 240 ASN A C 1
ATOM 1774 O O . ASN A 1 240 ? 0.471 -34.625 -3.908 1 94.12 240 ASN A O 1
ATOM 1778 N N . ARG A 1 241 ? 2.67 -34.562 -4.285 1 96 241 ARG A N 1
ATOM 1779 C CA . ARG A 1 241 ? 2.758 -33.094 -4.328 1 96 241 ARG A CA 1
ATOM 1780 C C . ARG A 1 241 ? 1.942 -32.531 -5.488 1 96 241 ARG A C 1
ATOM 1782 O O . ARG A 1 241 ? 1.994 -33.062 -6.602 1 96 241 ARG A O 1
ATOM 1789 N N . PRO A 1 242 ? 1.164 -31.531 -5.219 1 98 242 PRO A N 1
ATOM 1790 C CA . PRO A 1 242 ? 0.502 -30.875 -6.348 1 98 242 PRO A CA 1
ATOM 1791 C C . PRO A 1 242 ? 1.492 -30.281 -7.352 1 98 242 PRO A C 1
ATOM 1793 O O . PRO A 1 242 ? 2.604 -29.906 -6.973 1 98 242 PRO A O 1
ATOM 1796 N N . THR A 1 243 ? 1.092 -30.234 -8.539 1 98.06 243 THR A N 1
ATOM 1797 C CA . THR A 1 243 ? 1.971 -29.719 -9.578 1 98.06 243 THR A CA 1
ATOM 1798 C C . THR A 1 243 ? 1.782 -28.203 -9.734 1 98.06 243 THR A C 1
ATOM 1800 O O . THR A 1 243 ? 2.533 -27.547 -10.461 1 98.06 243 THR A O 1
ATOM 1803 N N . ALA A 1 244 ? 0.753 -27.641 -9.07 1 98.69 244 ALA A N 1
ATOM 1804 C CA . ALA A 1 244 ? 0.5 -26.219 -9.016 1 98.69 244 ALA A CA 1
ATOM 1805 C C . ALA A 1 244 ? -0.144 -25.828 -7.688 1 98.69 244 ALA A C 1
ATOM 1807 O O . ALA A 1 244 ? -0.79 -26.641 -7.035 1 98.69 244 ALA A O 1
ATOM 1808 N N . VAL A 1 245 ? 0.117 -24.609 -7.273 1 98.75 245 VAL A N 1
ATOM 1809 C CA . VAL A 1 245 ? -0.528 -24.078 -6.078 1 98.75 245 VAL A CA 1
ATOM 1810 C C . VAL A 1 245 ? -1.137 -22.703 -6.387 1 98.75 245 VAL A C 1
ATOM 1812 O O . VAL A 1 245 ? -0.461 -21.828 -6.922 1 98.75 245 VAL A O 1
ATOM 1815 N N . MET A 1 246 ? -2.412 -22.578 -6.152 1 98.69 246 MET A N 1
ATOM 1816 C CA . MET A 1 246 ? -3.123 -21.312 -6.16 1 98.69 246 MET A CA 1
ATOM 1817 C C . MET A 1 246 ? -3.26 -20.75 -4.746 1 98.69 246 MET A C 1
ATOM 1819 O O . MET A 1 246 ? -3.768 -21.438 -3.854 1 98.69 246 MET A O 1
ATOM 1823 N N . ALA A 1 247 ? -2.666 -19.562 -4.547 1 98.25 247 ALA A N 1
ATOM 1824 C CA . ALA A 1 247 ? -2.898 -18.891 -3.273 1 98.25 247 ALA A CA 1
ATOM 1825 C C . ALA A 1 247 ? -4.062 -17.906 -3.377 1 98.25 247 ALA A C 1
ATOM 1827 O O . ALA A 1 247 ? -4.23 -17.234 -4.402 1 98.25 247 ALA A O 1
ATOM 1828 N N . HIS A 1 248 ? -4.734 -17.703 -2.324 1 94.31 248 HIS A N 1
ATOM 1829 C CA . HIS A 1 248 ? -5.93 -16.875 -2.256 1 94.31 248 HIS A CA 1
ATOM 1830 C C . HIS A 1 248 ? -5.633 -15.438 -2.672 1 94.31 248 HIS A C 1
ATOM 1832 O O . HIS A 1 248 ? -6.5 -14.75 -3.223 1 94.31 248 HIS A O 1
ATOM 1838 N N . HIS A 1 249 ? -4.512 -14.875 -2.367 1 95.62 249 HIS A N 1
ATOM 1839 C CA . HIS A 1 249 ? -4.047 -13.586 -2.877 1 95.62 249 HIS A CA 1
ATOM 1840 C C . HIS A 1 249 ? -2.523 -13.547 -2.971 1 95.62 249 HIS A C 1
ATOM 1842 O O . HIS A 1 249 ? -1.848 -14.469 -2.506 1 95.62 249 HIS A O 1
ATOM 1848 N N . ASP A 1 250 ? -2.008 -12.602 -3.549 1 97.06 250 ASP A N 1
ATOM 1849 C CA . ASP A 1 250 ? -0.625 -12.539 -4.008 1 97.06 250 ASP A CA 1
ATOM 1850 C C . ASP A 1 250 ? 0.349 -12.641 -2.838 1 97.06 250 ASP A C 1
ATOM 1852 O O . ASP A 1 250 ? 1.41 -13.258 -2.959 1 97.06 250 ASP A O 1
ATOM 1856 N N . LEU A 1 251 ? 0.01 -12.039 -1.746 1 94.81 251 LEU A N 1
ATOM 1857 C CA . LEU A 1 251 ? 0.92 -12.094 -0.607 1 94.81 251 LEU A CA 1
ATOM 1858 C C . LEU A 1 251 ? 1.147 -13.539 -0.161 1 94.81 251 LEU A C 1
ATOM 1860 O O . LEU A 1 251 ? 2.277 -13.922 0.149 1 94.81 251 LEU A O 1
ATOM 1864 N N . LEU A 1 252 ? 0.153 -14.32 -0.1 1 96.81 252 LEU A N 1
ATOM 1865 C CA . LEU A 1 252 ? 0.281 -15.727 0.262 1 96.81 252 LEU A CA 1
ATOM 1866 C C . LEU A 1 252 ? 1.065 -16.484 -0.798 1 96.81 252 LEU A C 1
ATOM 1868 O O . LEU A 1 252 ? 1.812 -17.422 -0.476 1 96.81 252 LEU A O 1
ATOM 1872 N N . ALA A 1 253 ? 0.875 -16.109 -2.053 1 98.25 253 ALA A N 1
ATOM 1873 C CA . ALA A 1 253 ? 1.611 -16.75 -3.139 1 98.25 253 ALA A CA 1
ATOM 1874 C C . ALA A 1 253 ? 3.115 -16.547 -2.971 1 98.25 253 ALA A C 1
ATOM 1876 O O . ALA A 1 253 ? 3.906 -17.438 -3.326 1 98.25 253 ALA A O 1
ATOM 1877 N N . VAL A 1 254 ? 3.486 -15.398 -2.445 1 97.25 254 VAL A N 1
ATOM 1878 C CA . VAL A 1 254 ? 4.895 -15.156 -2.156 1 97.25 254 VAL A CA 1
ATOM 1879 C C . VAL A 1 254 ? 5.402 -16.188 -1.157 1 97.25 254 VAL A C 1
ATOM 1881 O O . VAL A 1 254 ? 6.52 -16.703 -1.295 1 97.25 254 VAL A O 1
ATOM 1884 N N . GLY A 1 255 ? 4.574 -16.484 -0.15 1 97.56 255 GLY A N 1
ATOM 1885 C CA . GLY A 1 255 ? 4.926 -17.547 0.789 1 97.56 255 GLY A CA 1
ATOM 1886 C C . GLY A 1 255 ? 5.113 -18.891 0.125 1 97.56 255 GLY A C 1
ATOM 1887 O O . GLY A 1 255 ? 6.02 -19.656 0.49 1 97.56 255 GLY A O 1
ATOM 1888 N N . VAL A 1 256 ? 4.336 -19.188 -0.857 1 98.31 256 VAL A N 1
ATOM 1889 C CA . VAL A 1 256 ? 4.453 -20.438 -1.607 1 98.31 256 VAL A CA 1
ATOM 1890 C C . VAL A 1 256 ? 5.777 -20.453 -2.371 1 98.31 256 VAL A C 1
ATOM 1892 O O . VAL A 1 256 ? 6.477 -21.469 -2.385 1 98.31 256 VAL A O 1
ATOM 1895 N N . LEU A 1 257 ? 6.113 -19.344 -3.021 1 97.06 257 LEU A N 1
ATOM 1896 C CA . LEU A 1 257 ? 7.359 -19.234 -3.771 1 97.06 257 LEU A CA 1
ATOM 1897 C C . LEU A 1 257 ? 8.562 -19.469 -2.863 1 97.06 257 LEU A C 1
ATOM 1899 O O . LEU A 1 257 ? 9.508 -20.156 -3.244 1 97.06 257 LEU A O 1
ATOM 1903 N N . LEU A 1 258 ? 8.461 -18.891 -1.684 1 94.38 258 LEU A N 1
ATOM 1904 C CA . LEU A 1 258 ? 9.562 -19.047 -0.738 1 94.38 258 LEU A CA 1
ATOM 1905 C C . LEU A 1 258 ? 9.664 -20.5 -0.268 1 94.38 258 LEU A C 1
ATOM 1907 O O . LEU A 1 258 ? 10.766 -21.047 -0.138 1 94.38 258 LEU A O 1
ATOM 1911 N N . ALA A 1 259 ? 8.57 -21.125 0.013 1 97.06 259 ALA A N 1
ATOM 1912 C CA . ALA A 1 259 ? 8.555 -22.531 0.401 1 97.06 259 ALA A CA 1
ATOM 1913 C C . ALA A 1 259 ? 9.133 -23.406 -0.702 1 97.06 259 ALA A C 1
ATOM 1915 O O . ALA A 1 259 ? 9.875 -24.359 -0.425 1 97.06 259 ALA A O 1
ATOM 1916 N N . ALA A 1 260 ? 8.758 -23.109 -1.953 1 97.25 260 ALA A N 1
ATOM 1917 C CA . ALA A 1 260 ? 9.312 -23.844 -3.088 1 97.25 260 ALA A CA 1
ATOM 1918 C C . ALA A 1 260 ? 10.828 -23.688 -3.15 1 97.25 260 ALA A C 1
ATOM 1920 O O . ALA A 1 260 ? 11.547 -24.672 -3.342 1 97.25 260 ALA A O 1
ATOM 1921 N N . ARG A 1 261 ? 11.273 -22.5 -2.969 1 92.56 261 ARG A N 1
ATOM 1922 C CA . ARG A 1 261 ? 12.703 -22.219 -2.973 1 92.56 261 ARG A CA 1
ATOM 1923 C C . ARG A 1 261 ? 13.422 -23.016 -1.886 1 92.56 261 ARG A C 1
ATOM 1925 O O . ARG A 1 261 ? 14.477 -23.594 -2.131 1 92.56 261 ARG A O 1
ATOM 1932 N N . ASP A 1 262 ? 12.805 -23.078 -0.695 1 93.69 262 ASP A N 1
ATOM 1933 C CA . ASP A 1 262 ? 13.383 -23.797 0.437 1 93.69 262 ASP A CA 1
ATOM 1934 C C . ASP A 1 262 ? 13.562 -25.266 0.109 1 93.69 262 ASP A C 1
ATOM 1936 O O . ASP A 1 262 ? 14.477 -25.922 0.632 1 93.69 262 ASP A O 1
ATOM 1940 N N . ARG A 1 263 ? 12.789 -25.781 -0.75 1 95.94 263 ARG A N 1
ATOM 1941 C CA . ARG A 1 263 ? 12.781 -27.203 -1.057 1 95.94 263 ARG A CA 1
ATOM 1942 C C . ARG A 1 263 ? 13.531 -27.484 -2.352 1 95.94 263 ARG A C 1
ATOM 1944 O O . ARG A 1 263 ? 13.562 -28.625 -2.82 1 95.94 263 ARG A O 1
ATOM 1951 N N . GLY A 1 264 ? 14.031 -26.391 -2.945 1 94.56 264 GLY A N 1
ATOM 1952 C CA . GLY A 1 264 ? 14.797 -26.531 -4.176 1 94.56 264 GLY A CA 1
ATOM 1953 C C . GLY A 1 264 ? 13.93 -26.844 -5.383 1 94.56 264 GLY A C 1
ATOM 1954 O O . GLY A 1 264 ? 14.391 -27.453 -6.348 1 94.56 264 GLY A O 1
ATOM 1955 N N . LEU A 1 265 ? 12.648 -26.453 -5.324 1 96.56 265 LEU A N 1
ATOM 1956 C CA . LEU A 1 265 ? 11.727 -26.672 -6.438 1 96.56 265 LEU A CA 1
ATOM 1957 C C . LEU A 1 265 ? 11.773 -25.516 -7.43 1 96.56 265 LEU A C 1
ATOM 1959 O O . LEU A 1 265 ? 11.852 -24.359 -7.031 1 96.56 265 LEU A O 1
ATOM 1963 N N . ARG A 1 266 ? 11.898 -25.969 -8.703 1 94.94 266 ARG A N 1
ATOM 1964 C CA . ARG A 1 266 ? 11.859 -24.953 -9.758 1 94.94 266 ARG A CA 1
ATOM 1965 C C . ARG A 1 266 ? 10.422 -24.547 -10.07 1 94.94 266 ARG A C 1
ATOM 1967 O O . ARG A 1 266 ? 9.555 -25.391 -10.258 1 94.94 266 ARG A O 1
ATOM 1974 N N . VAL A 1 267 ? 10.195 -23.156 -10.141 1 96.81 267 VAL A N 1
ATOM 1975 C CA . VAL A 1 267 ? 8.914 -22.594 -10.539 1 96.81 267 VAL A CA 1
ATOM 1976 C C . VAL A 1 267 ? 9.031 -22 -11.945 1 96.81 267 VAL A C 1
ATOM 1978 O O . VAL A 1 267 ? 9.883 -21.141 -12.195 1 96.81 267 VAL A O 1
ATOM 1981 N N . PRO A 1 268 ? 8.203 -22.453 -12.836 1 97 268 PRO A N 1
ATOM 1982 C CA . PRO A 1 268 ? 7.016 -23.297 -12.703 1 97 268 PRO A CA 1
ATOM 1983 C C . PRO A 1 268 ? 7.297 -24.766 -13.023 1 97 268 PRO A C 1
ATOM 1985 O O . PRO A 1 268 ? 6.387 -25.594 -12.992 1 97 268 PRO A O 1
ATOM 1988 N N . ALA A 1 269 ? 8.461 -25.125 -13.336 1 97.06 269 ALA A N 1
ATOM 1989 C CA . ALA A 1 269 ? 8.781 -26.422 -13.922 1 97.06 269 ALA A CA 1
ATOM 1990 C C . ALA A 1 269 ? 8.391 -27.562 -12.977 1 97.06 269 ALA A C 1
ATOM 1992 O O . ALA A 1 269 ? 7.871 -28.578 -13.414 1 97.06 269 ALA A O 1
ATOM 1993 N N . ASP A 1 270 ? 8.688 -27.438 -11.688 1 97.19 270 ASP A N 1
ATOM 1994 C CA . ASP A 1 270 ? 8.352 -28.469 -10.711 1 97.19 270 ASP A CA 1
ATOM 1995 C C . ASP A 1 270 ? 6.996 -28.188 -10.062 1 97.19 270 ASP A C 1
ATOM 1997 O O . ASP A 1 270 ? 6.262 -29.125 -9.727 1 97.19 270 ASP A O 1
ATOM 2001 N N . VAL A 1 271 ? 6.727 -26.938 -9.875 1 98.44 271 VAL A N 1
ATOM 2002 C CA . VAL A 1 271 ? 5.449 -26.531 -9.297 1 98.44 271 VAL A CA 1
ATOM 2003 C C . VAL A 1 271 ? 5.078 -25.141 -9.797 1 98.44 271 VAL A C 1
ATOM 2005 O O . VAL A 1 271 ? 5.848 -24.188 -9.625 1 98.44 271 VAL A O 1
ATOM 2008 N N . ALA A 1 272 ? 3.934 -25 -10.406 1 98.75 272 ALA A N 1
ATOM 2009 C CA . ALA A 1 272 ? 3.432 -23.703 -10.812 1 98.75 272 ALA A CA 1
ATOM 2010 C C . ALA A 1 272 ? 2.771 -22.969 -9.641 1 98.75 272 ALA A C 1
ATOM 2012 O O . ALA A 1 272 ? 2.223 -23.609 -8.742 1 98.75 272 ALA A O 1
ATOM 2013 N N . VAL A 1 273 ? 2.893 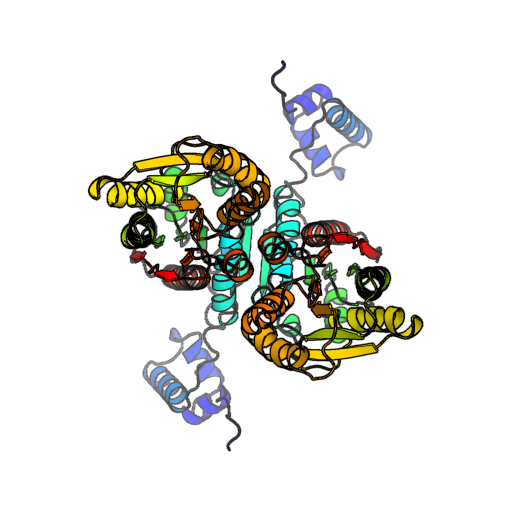-21.656 -9.633 1 98.75 273 VAL A N 1
ATOM 2014 C CA . VAL A 1 273 ? 2.322 -20.859 -8.555 1 98.75 273 VAL A CA 1
ATOM 2015 C C . VAL A 1 273 ? 1.52 -19.688 -9.133 1 98.75 273 VAL A C 1
ATOM 2017 O O . VAL A 1 273 ? 1.964 -19.031 -10.078 1 98.75 273 VAL A O 1
ATOM 2020 N N . MET A 1 274 ? 0.368 -19.531 -8.609 1 98.44 274 MET A N 1
ATOM 2021 C CA . MET A 1 274 ? -0.504 -18.438 -9.031 1 98.44 274 MET A CA 1
ATOM 2022 C C . MET A 1 274 ? -1.107 -17.719 -7.828 1 98.44 274 MET A C 1
ATOM 2024 O O . MET A 1 274 ? -1.239 -18.312 -6.754 1 98.44 274 MET A O 1
ATOM 2028 N N . GLY A 1 275 ? -1.378 -16.422 -8 1 98.38 275 GLY A N 1
ATOM 2029 C CA . GLY A 1 275 ? -2.025 -15.664 -6.953 1 98.38 275 GLY A CA 1
ATOM 2030 C C . GLY A 1 275 ? -3.277 -14.945 -7.422 1 98.38 275 GLY A C 1
ATOM 2031 O O . GLY A 1 275 ? -3.928 -15.375 -8.375 1 98.38 275 GLY A O 1
ATOM 2032 N N . PHE A 1 276 ? -3.729 -13.938 -6.691 1 98.12 276 PHE A N 1
ATOM 2033 C CA . PHE A 1 276 ? -4.906 -13.117 -6.938 1 98.12 276 PHE A CA 1
ATOM 2034 C C . PHE A 1 276 ? -4.691 -11.695 -6.445 1 98.12 276 PHE A C 1
ATOM 2036 O O . PHE A 1 276 ? -4.152 -11.484 -5.355 1 98.12 276 PHE A O 1
ATOM 2043 N N . ASP A 1 277 ? -5.082 -10.68 -7.234 1 97.06 277 ASP A N 1
ATOM 2044 C CA . ASP A 1 277 ? -5.066 -9.266 -6.887 1 97.06 277 ASP A CA 1
ATOM 2045 C C . ASP A 1 277 ? -4.285 -8.453 -7.914 1 97.06 277 ASP A C 1
ATOM 2047 O O . ASP A 1 277 ? -4.82 -7.508 -8.5 1 97.06 277 ASP A O 1
ATOM 2051 N N . ASP A 1 278 ? -3.01 -8.898 -8.156 1 96.88 278 ASP A N 1
ATOM 2052 C CA . ASP A 1 278 ? -2.074 -8.219 -9.047 1 96.88 278 ASP A CA 1
ATOM 2053 C C . ASP A 1 278 ? -1.545 -6.934 -8.414 1 96.88 278 ASP A C 1
ATOM 2055 O O . ASP A 1 278 ? -1.635 -5.859 -9.008 1 96.88 278 ASP A O 1
ATOM 2059 N N . GLY A 1 279 ? -1.019 -7.066 -7.262 1 92.25 279 GLY A N 1
ATOM 2060 C CA . GLY A 1 279 ? -0.359 -5.969 -6.574 1 92.25 279 GLY A CA 1
ATOM 2061 C C . GLY A 1 279 ? 1.133 -5.906 -6.84 1 92.25 279 GLY A C 1
ATOM 2062 O O . GLY A 1 279 ? 1.631 -6.555 -7.766 1 92.25 279 GLY A O 1
ATOM 2063 N N . GLU A 1 280 ? 1.815 -5.109 -6.043 1 89.69 280 GLU A N 1
ATOM 2064 C CA . GLU A 1 280 ? 3.254 -4.91 -6.199 1 89.69 280 GLU A CA 1
ATOM 2065 C C . GLU A 1 280 ? 4.016 -6.219 -6.012 1 89.69 280 GLU A C 1
ATOM 2067 O O . GLU A 1 280 ? 5.035 -6.449 -6.66 1 89.69 280 GLU A O 1
ATOM 2072 N N . SER A 1 281 ? 3.498 -7.051 -5.137 1 94.19 281 SER A N 1
ATOM 2073 C CA . SER A 1 281 ? 4.141 -8.336 -4.891 1 94.19 281 SER A CA 1
ATOM 2074 C C . SER A 1 281 ? 4.117 -9.211 -6.137 1 94.19 281 SER A C 1
ATOM 2076 O O . SER A 1 281 ? 5.082 -9.93 -6.418 1 94.19 281 SER A O 1
ATOM 2078 N N . ALA A 1 282 ? 3.029 -9.156 -6.84 1 96.06 282 ALA A N 1
ATOM 2079 C CA . ALA A 1 282 ? 2.91 -9.953 -8.055 1 96.06 282 ALA A CA 1
ATOM 2080 C C . ALA A 1 282 ? 3.92 -9.516 -9.109 1 96.06 282 ALA A C 1
ATOM 2082 O O . ALA A 1 282 ? 4.594 -10.344 -9.719 1 96.06 282 ALA A O 1
ATOM 2083 N N . THR A 1 283 ? 4.055 -8.234 -9.297 1 92.44 283 THR A N 1
ATOM 2084 C CA . THR A 1 283 ? 5.016 -7.691 -10.25 1 92.44 283 THR A CA 1
ATOM 2085 C C . THR A 1 283 ? 6.441 -8.047 -9.836 1 92.44 283 THR A C 1
ATOM 2087 O O . THR A 1 283 ? 7.234 -8.492 -10.672 1 92.44 283 THR A O 1
ATOM 2090 N N . ALA A 1 284 ? 6.688 -7.906 -8.578 1 93.12 284 ALA A N 1
ATOM 2091 C CA . ALA A 1 284 ? 8.039 -8.125 -8.07 1 93.12 284 ALA A CA 1
ATOM 2092 C C . ALA A 1 284 ? 8.453 -9.586 -8.211 1 93.12 284 ALA A C 1
ATOM 2094 O O . ALA A 1 284 ? 9.609 -9.883 -8.508 1 93.12 284 ALA A O 1
ATOM 2095 N N . ALA A 1 285 ? 7.547 -10.484 -8.008 1 94.19 285 ALA A N 1
ATOM 2096 C CA . ALA A 1 285 ? 7.824 -11.922 -8.078 1 94.19 285 ALA A CA 1
ATOM 2097 C C . ALA A 1 285 ? 7.605 -12.453 -9.484 1 94.19 285 ALA A C 1
ATOM 2099 O O . ALA A 1 285 ? 7.766 -13.648 -9.734 1 94.19 285 ALA A O 1
ATOM 2100 N N . ASP A 1 286 ? 7.195 -11.523 -10.414 1 92.88 286 ASP A N 1
ATOM 2101 C CA . ASP A 1 286 ? 6.785 -11.922 -11.75 1 92.88 286 ASP A CA 1
ATOM 2102 C C . ASP A 1 286 ? 5.758 -13.047 -11.695 1 92.88 286 ASP A C 1
ATOM 2104 O O . ASP A 1 286 ? 5.887 -14.047 -12.406 1 92.88 286 ASP A O 1
ATOM 2108 N N . LEU A 1 287 ? 4.777 -12.883 -10.82 1 97.06 287 LEU A N 1
ATOM 2109 C CA . LEU A 1 287 ? 3.793 -13.875 -10.414 1 97.06 287 LEU A CA 1
ATOM 2110 C C . LEU A 1 287 ? 2.584 -13.852 -11.344 1 97.06 287 LEU A C 1
ATOM 2112 O O . LEU A 1 287 ? 1.967 -12.805 -11.539 1 97.06 287 LEU A O 1
ATOM 2116 N N . THR A 1 288 ? 2.246 -15.008 -11.961 1 98.5 288 THR A N 1
ATOM 2117 C CA . THR A 1 288 ? 0.943 -15.141 -12.609 1 98.5 288 THR A CA 1
ATOM 2118 C C . THR A 1 288 ? -0.181 -14.938 -11.594 1 98.5 288 THR A C 1
ATOM 2120 O O . THR A 1 288 ? -0.148 -15.516 -10.5 1 98.5 288 THR A O 1
ATOM 2123 N N . THR A 1 289 ? -1.141 -14.094 -11.906 1 98.69 289 THR A N 1
ATOM 2124 C CA . THR A 1 289 ? -2.17 -13.742 -10.938 1 98.69 289 THR A CA 1
ATOM 2125 C C . THR A 1 289 ? -3.463 -13.336 -11.641 1 98.69 289 THR A C 1
ATOM 2127 O O . THR A 1 289 ? -3.518 -13.289 -12.867 1 98.69 289 THR A O 1
ATOM 2130 N N . VAL A 1 290 ? -4.559 -13.258 -10.93 1 98.69 290 VAL A N 1
ATOM 2131 C CA . VAL A 1 290 ? -5.801 -12.656 -11.406 1 98.69 290 VAL A CA 1
ATOM 2132 C C . VAL A 1 290 ? -5.879 -11.203 -10.953 1 98.69 290 VAL A C 1
ATOM 2134 O O . VAL A 1 290 ? -5.828 -10.914 -9.758 1 98.69 290 VAL A O 1
ATOM 2137 N N . ARG A 1 291 ? -5.969 -10.359 -11.867 1 98.25 291 ARG A N 1
ATOM 2138 C CA . ARG A 1 291 ? -5.934 -8.93 -11.57 1 98.25 291 ARG A CA 1
ATOM 2139 C C . ARG A 1 291 ? -7.309 -8.422 -11.148 1 98.25 291 ARG A C 1
ATOM 2141 O O . ARG A 1 291 ? -8.305 -8.688 -11.82 1 98.25 291 ARG A O 1
ATOM 2148 N N . GLN A 1 292 ? -7.391 -7.781 -10 1 97.38 292 GLN A N 1
ATOM 2149 C CA . GLN A 1 292 ? -8.562 -7.02 -9.57 1 97.38 292 GLN A CA 1
ATOM 2150 C C . GLN A 1 292 ? -8.375 -5.527 -9.836 1 97.38 292 GLN A C 1
ATOM 2152 O O . GLN A 1 292 ? -7.277 -4.992 -9.656 1 97.38 292 GLN A O 1
ATOM 2157 N N . PRO A 1 293 ? -9.367 -4.867 -10.242 1 96.88 293 PRO A N 1
ATOM 2158 C CA . PRO A 1 293 ? -9.281 -3.426 -10.477 1 96.88 293 PRO A CA 1
ATOM 2159 C C . PRO A 1 293 ? -9.5 -2.604 -9.211 1 96.88 293 PRO A C 1
ATOM 2161 O O . PRO A 1 293 ? -10.5 -1.887 -9.109 1 96.88 293 PRO A O 1
ATOM 2164 N N . PHE A 1 294 ? -8.555 -2.561 -8.32 1 95.62 294 PHE A N 1
ATOM 2165 C CA . PHE A 1 294 ? -8.711 -1.993 -6.984 1 95.62 294 PHE A CA 1
ATOM 2166 C C . PHE A 1 294 ? -8.977 -0.496 -7.062 1 95.62 294 PHE A C 1
ATOM 2168 O O . PHE A 1 294 ? -9.969 -0.01 -6.516 1 95.62 294 PHE A O 1
ATOM 2175 N N . GLU A 1 295 ? -8.094 0.251 -7.754 1 94.75 295 GLU A N 1
ATOM 2176 C CA . GLU A 1 295 ? -8.25 1.7 -7.84 1 94.75 295 GLU A CA 1
ATOM 2177 C C . GLU A 1 295 ? -9.562 2.07 -8.531 1 94.75 295 GLU A C 1
ATOM 2179 O O . GLU A 1 295 ? -10.258 2.994 -8.102 1 94.75 295 GLU A O 1
ATOM 2184 N N . GLU A 1 296 ? -9.891 1.32 -9.531 1 96.5 296 GLU A N 1
ATOM 2185 C CA . GLU A 1 296 ? -11.148 1.542 -10.234 1 96.5 296 GLU A CA 1
ATOM 2186 C C . GLU A 1 296 ? -12.344 1.319 -9.32 1 96.5 296 GLU A C 1
ATOM 2188 O O . GLU A 1 296 ? -13.344 2.037 -9.406 1 96.5 296 GLU A O 1
ATOM 2193 N N . SER A 1 297 ? -12.266 0.321 -8.508 1 97.56 297 SER A N 1
ATOM 2194 C CA . SER A 1 297 ? -13.352 0.059 -7.578 1 97.56 297 SER A CA 1
ATOM 2195 C C . SER A 1 297 ? -13.547 1.223 -6.613 1 97.56 297 SER A C 1
ATOM 2197 O O . SER A 1 297 ? -14.68 1.588 -6.289 1 97.56 297 SER A O 1
ATOM 2199 N N . GLY A 1 298 ? -12.453 1.78 -6.113 1 97.12 298 GLY A N 1
ATOM 2200 C CA . GLY A 1 298 ? -12.531 2.961 -5.27 1 97.12 298 GLY A CA 1
ATOM 2201 C C . GLY A 1 298 ? -13.164 4.152 -5.969 1 97.12 298 GLY A C 1
ATOM 2202 O O . GLY A 1 298 ? -14.031 4.824 -5.406 1 97.12 298 GLY A O 1
ATOM 2203 N N . ARG A 1 299 ? -12.711 4.371 -7.203 1 95.75 299 ARG A N 1
ATOM 2204 C CA . ARG A 1 299 ? -13.25 5.469 -8 1 95.75 299 ARG A CA 1
ATOM 2205 C C . ARG A 1 299 ? -14.742 5.289 -8.25 1 95.75 299 ARG A C 1
ATOM 2207 O O . ARG A 1 299 ? -15.523 6.223 -8.078 1 95.75 299 ARG A O 1
ATOM 2214 N N . ALA A 1 300 ? -15.117 4.109 -8.609 1 96.94 300 ALA A N 1
ATOM 2215 C CA . ALA A 1 300 ? -16.516 3.797 -8.875 1 96.94 300 ALA A CA 1
ATOM 2216 C C . ALA A 1 300 ? -17.375 4.004 -7.625 1 96.94 300 ALA A C 1
ATOM 2218 O O . ALA A 1 300 ? -18.469 4.566 -7.695 1 96.94 300 ALA A O 1
ATOM 2219 N N . ALA A 1 301 ? -16.844 3.533 -6.5 1 97.69 301 ALA A N 1
ATOM 2220 C CA . ALA A 1 301 ? -17.578 3.66 -5.242 1 97.69 301 ALA A CA 1
ATOM 2221 C C . ALA A 1 301 ? -17.859 5.125 -4.918 1 97.69 301 ALA A C 1
ATOM 2223 O O . ALA A 1 301 ? -18.969 5.48 -4.531 1 97.69 301 ALA A O 1
ATOM 2224 N N . LEU A 1 302 ? -16.875 5.945 -5.074 1 96.56 302 LEU A N 1
ATOM 2225 C CA . LEU A 1 302 ? -17.062 7.363 -4.785 1 96.56 302 LEU A CA 1
ATOM 2226 C C . LEU A 1 302 ? -18.078 7.984 -5.742 1 96.56 302 LEU A C 1
ATOM 2228 O O . LEU A 1 302 ? -18.938 8.75 -5.316 1 96.56 302 LEU A O 1
ATOM 2232 N N . ASN A 1 303 ? -17.953 7.672 -7.02 1 94.88 303 ASN A N 1
ATOM 2233 C CA . ASN A 1 303 ? -18.875 8.219 -8.008 1 94.88 303 ASN A CA 1
ATOM 2234 C C . ASN A 1 303 ? -20.328 7.859 -7.695 1 94.88 303 ASN A C 1
ATOM 2236 O O . ASN A 1 303 ? -21.203 8.719 -7.75 1 94.88 303 ASN A O 1
ATOM 2240 N N . ILE A 1 304 ? -20.516 6.637 -7.371 1 96.06 304 ILE A N 1
ATOM 2241 C CA . ILE A 1 304 ? -21.859 6.18 -7.02 1 96.06 304 ILE A CA 1
ATOM 2242 C C . ILE A 1 304 ? -22.328 6.898 -5.758 1 96.06 304 ILE A C 1
ATOM 2244 O O . ILE A 1 304 ? -23.484 7.355 -5.691 1 96.06 304 ILE A O 1
ATOM 2248 N N . LEU A 1 305 ? -21.422 6.973 -4.777 1 96.19 305 LEU A N 1
ATOM 2249 C CA . LEU A 1 305 ? -21.75 7.633 -3.52 1 96.19 305 LEU A CA 1
ATOM 2250 C C . LEU A 1 305 ? -22.203 9.07 -3.762 1 96.19 305 LEU A C 1
ATOM 2252 O O . LEU A 1 305 ? -23.203 9.523 -3.201 1 96.19 305 LEU A O 1
ATOM 2256 N N . LEU A 1 306 ? -21.5 9.766 -4.59 1 93.38 306 LEU A N 1
ATOM 2257 C CA . LEU A 1 306 ? -21.797 11.164 -4.859 1 93.38 306 LEU A CA 1
ATOM 2258 C C . LEU A 1 306 ? -23.156 11.305 -5.566 1 93.38 306 LEU A C 1
ATOM 2260 O O . LEU A 1 306 ? -23.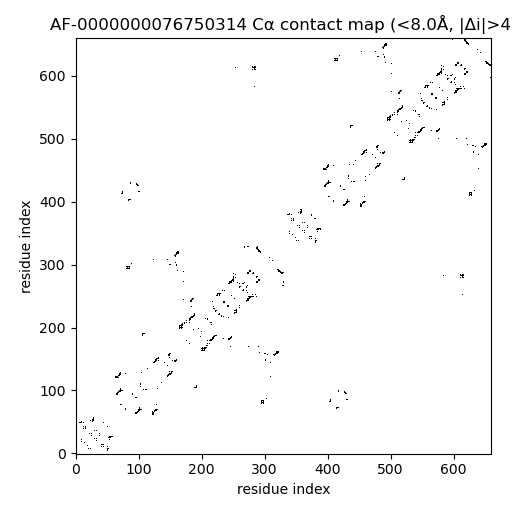875 12.273 -5.336 1 93.38 306 LEU A O 1
ATOM 2264 N N . GLY A 1 307 ? -23.453 10.359 -6.422 1 92.44 307 GLY A N 1
ATOM 2265 C CA . GLY A 1 307 ? -24.797 10.328 -6.988 1 92.44 307 GLY A CA 1
ATOM 2266 C C . GLY A 1 307 ? -25.891 10.227 -5.938 1 92.44 307 GLY A C 1
ATOM 2267 O O . GLY A 1 307 ? -26.906 10.906 -6.031 1 92.44 307 GLY A O 1
ATOM 2268 N N . HIS A 1 308 ? -25.609 9.406 -4.91 1 93.06 308 HIS A N 1
ATOM 2269 C CA . HIS A 1 308 ? -26.562 9.234 -3.83 1 93.06 308 HIS A CA 1
ATOM 2270 C C . HIS A 1 308 ? -26.672 10.5 -2.977 1 93.06 308 HIS A C 1
ATOM 2272 O O . HIS A 1 308 ? -27.75 10.875 -2.541 1 93.06 308 HIS A O 1
ATOM 2278 N N . VAL A 1 309 ? -25.547 11.07 -2.73 1 90.56 309 VAL A N 1
ATOM 2279 C CA . VAL A 1 309 ? -25.516 12.312 -1.958 1 90.56 309 VAL A CA 1
ATOM 2280 C C . VAL A 1 309 ? -26.312 13.391 -2.678 1 90.56 309 VAL A C 1
ATOM 2282 O O . VAL A 1 309 ? -27 14.195 -2.039 1 90.56 309 VAL A O 1
ATOM 2285 N N . ASP A 1 310 ? -26.281 13.344 -3.934 1 87.88 310 ASP A N 1
ATOM 2286 C CA . ASP A 1 310 ? -26.984 14.344 -4.742 1 87.88 310 ASP A CA 1
ATOM 2287 C C . ASP A 1 310 ? -28.453 14 -4.887 1 87.88 310 ASP A C 1
ATOM 2289 O O . ASP A 1 310 ? -29.203 14.719 -5.547 1 87.88 310 ASP A O 1
ATOM 2293 N N . GLY A 1 311 ? -28.812 12.875 -4.371 1 87.56 311 GLY A N 1
ATOM 2294 C CA . GLY A 1 311 ? -30.25 12.625 -4.277 1 87.56 311 GLY A CA 1
ATOM 2295 C C . GLY A 1 311 ? -30.688 11.406 -5.062 1 87.56 311 GLY A C 1
ATOM 2296 O O . GLY A 1 311 ? -31.844 10.984 -4.969 1 87.56 311 GLY A O 1
ATOM 2297 N N . SER A 1 312 ? -29.766 10.852 -5.883 1 84.06 312 SER A N 1
ATOM 2298 C CA . SER A 1 312 ? -30.141 9.625 -6.586 1 84.06 312 SER A CA 1
ATOM 2299 C C . SER A 1 312 ? -30.453 8.5 -5.605 1 84.06 312 SER A C 1
ATOM 2301 O O . SER A 1 312 ? -29.75 8.32 -4.609 1 84.06 312 SER A O 1
ATOM 2303 N N . ARG A 1 313 ? -31.516 7.777 -5.848 1 80.69 313 ARG A N 1
ATOM 2304 C CA . ARG A 1 313 ? -31.891 6.684 -4.961 1 80.69 313 ARG A CA 1
ATOM 2305 C C . ARG A 1 313 ? -31.781 5.336 -5.668 1 80.69 313 ARG A C 1
ATOM 2307 O O . ARG A 1 313 ? -32.188 4.309 -5.129 1 80.69 313 ARG A O 1
ATOM 2314 N N . VAL A 1 314 ? -31.219 5.395 -6.773 1 83.12 314 VAL A N 1
ATOM 2315 C CA . VAL A 1 314 ? -31.109 4.168 -7.555 1 83.12 314 VAL A CA 1
ATOM 2316 C C . VAL A 1 314 ? -30.047 3.26 -6.949 1 83.12 314 VAL A C 1
ATOM 2318 O O . VAL A 1 314 ? -28.875 3.629 -6.891 1 83.12 314 VAL A O 1
ATOM 2321 N N . ARG A 1 315 ? -30.562 2.176 -6.438 1 87.88 315 ARG A N 1
ATOM 2322 C CA . ARG A 1 315 ? -29.625 1.152 -5.973 1 87.88 315 ARG A CA 1
ATOM 2323 C C . ARG A 1 315 ? -29.047 0.368 -7.145 1 87.88 315 ARG A C 1
ATOM 2325 O O . ARG A 1 315 ? -29.781 -0.037 -8.047 1 87.88 315 ARG A O 1
ATOM 2332 N N . SER A 1 316 ? -27.703 0.196 -7.148 1 92.12 316 SER A N 1
ATOM 2333 C CA . SER A 1 316 ? -27.047 -0.497 -8.25 1 92.12 316 SER A CA 1
ATOM 2334 C C . SER A 1 316 ? -25.969 -1.458 -7.746 1 92.12 316 SER A C 1
ATOM 2336 O O . SER A 1 316 ? -25.5 -1.336 -6.613 1 92.12 316 SER A O 1
ATOM 2338 N N . THR A 1 317 ? -25.812 -2.459 -8.469 1 94.5 317 THR A N 1
ATOM 2339 C CA . THR A 1 317 ? -24.672 -3.348 -8.297 1 94.5 317 THR A CA 1
ATOM 2340 C C . THR A 1 317 ? -23.719 -3.238 -9.484 1 94.5 317 THR A C 1
ATOM 2342 O O . THR A 1 317 ? -24.109 -3.521 -10.625 1 94.5 317 THR A O 1
ATOM 2345 N N . THR A 1 318 ? -22.578 -2.723 -9.273 1 95.38 318 THR A N 1
ATOM 2346 C CA . THR A 1 318 ? -21.516 -2.648 -10.281 1 95.38 318 THR A CA 1
ATOM 2347 C C . THR A 1 318 ? -20.547 -3.818 -10.133 1 95.38 318 THR A C 1
ATOM 2349 O O . THR A 1 318 ? -19.938 -3.994 -9.078 1 95.38 318 THR A O 1
ATOM 2352 N N . VAL A 1 319 ? -20.484 -4.625 -11.109 1 95.94 319 VAL A N 1
ATOM 2353 C CA . VAL A 1 319 ? -19.547 -5.746 -11.117 1 95.94 319 VAL A CA 1
ATOM 2354 C C . VAL A 1 319 ? -18.406 -5.461 -12.078 1 95.94 319 VAL A C 1
ATOM 2356 O O . VAL A 1 319 ? -18.609 -5.312 -13.281 1 95.94 319 VAL A O 1
ATOM 2359 N N . LEU A 1 320 ? -17.219 -5.312 -11.562 1 97.06 320 LEU A N 1
ATOM 2360 C CA . LEU A 1 320 ? -16.047 -5.02 -12.375 1 97.06 320 LEU A CA 1
ATOM 2361 C C . LEU A 1 320 ? -15.375 -6.305 -12.852 1 97.06 320 LEU A C 1
ATOM 2363 O O . LEU A 1 320 ? -15.461 -7.336 -12.18 1 97.06 320 LEU A O 1
ATOM 2367 N N . ASP A 1 321 ? -14.648 -6.18 -13.906 1 95.81 321 ASP A N 1
ATOM 2368 C CA . ASP A 1 321 ? -14.047 -7.352 -14.531 1 95.81 321 ASP A CA 1
ATOM 2369 C C . ASP A 1 321 ? -12.719 -7.707 -13.867 1 95.81 321 ASP A C 1
ATOM 2371 O O . ASP A 1 321 ? -12 -6.824 -13.391 1 95.81 321 ASP A O 1
ATOM 2375 N N . VAL A 1 322 ? -12.477 -9.023 -13.828 1 97.44 322 VAL A N 1
ATOM 2376 C CA . VAL A 1 322 ? -11.156 -9.531 -13.461 1 97.44 322 VAL A CA 1
ATOM 2377 C C . VAL A 1 322 ? -10.531 -10.258 -14.648 1 97.44 322 VAL A C 1
ATOM 2379 O O . VAL A 1 322 ? -11.234 -10.672 -15.57 1 97.44 322 VAL A O 1
ATOM 2382 N N . GLN A 1 323 ? -9.211 -10.32 -14.664 1 97.69 323 GLN A N 1
ATOM 2383 C CA . GLN A 1 323 ? -8.523 -10.984 -15.766 1 97.69 323 GLN A CA 1
ATOM 2384 C C . GLN A 1 323 ? -7.242 -11.664 -15.289 1 97.69 323 GLN A C 1
ATOM 2386 O O . GLN A 1 323 ? -6.598 -11.195 -14.344 1 97.69 323 GLN A O 1
ATOM 2391 N N . VAL A 1 324 ? -6.875 -12.742 -15.953 1 98.5 324 VAL A N 1
ATOM 2392 C CA . VAL A 1 324 ? -5.625 -13.43 -15.664 1 98.5 324 VAL A CA 1
ATOM 2393 C C . VAL A 1 324 ? -4.457 -12.672 -16.297 1 98.5 324 VAL A C 1
ATOM 2395 O O . VAL A 1 324 ? -4.512 -12.297 -17.469 1 98.5 324 VAL A O 1
ATOM 2398 N N . ILE A 1 325 ? -3.49 -12.359 -15.508 1 98.31 325 ILE A N 1
ATOM 2399 C CA . ILE A 1 325 ? -2.221 -11.805 -15.969 1 98.31 325 ILE A CA 1
ATOM 2400 C C . ILE A 1 325 ? -1.142 -12.883 -15.914 1 98.31 325 ILE A C 1
ATOM 2402 O O . ILE A 1 325 ? -0.682 -13.258 -14.828 1 98.31 325 ILE A O 1
ATOM 2406 N N . GLU A 1 326 ? -0.771 -13.383 -17.016 1 98 326 GLU A N 1
ATOM 2407 C CA . GLU A 1 326 ? 0.215 -14.453 -17.094 1 98 326 GLU A CA 1
ATOM 2408 C C . GLU A 1 326 ? 1.636 -13.906 -16.984 1 98 326 GLU A C 1
ATOM 2410 O O . GLU A 1 326 ? 1.988 -12.945 -17.688 1 98 326 GLU A O 1
ATOM 2415 N N . ARG A 1 327 ? 2.383 -14.484 -16.062 1 95.12 327 ARG A N 1
ATOM 2416 C CA . ARG A 1 327 ? 3.801 -14.172 -15.93 1 95.12 327 ARG A CA 1
ATOM 2417 C C . ARG A 1 327 ? 4.637 -15.445 -15.836 1 95.12 327 ARG A C 1
ATOM 2419 O O . ARG A 1 327 ? 4.281 -16.469 -16.422 1 95.12 327 ARG A O 1
ATOM 2426 N N . SER A 1 328 ? 5.762 -15.422 -15.109 1 93.38 328 SER A N 1
ATOM 2427 C CA . SER A 1 328 ? 6.75 -16.484 -15.281 1 93.38 328 SER A CA 1
ATOM 2428 C C . SER A 1 328 ? 6.477 -17.656 -14.359 1 93.38 328 SER A C 1
ATOM 2430 O O . SER A 1 328 ? 7.102 -18.719 -14.477 1 93.38 328 SER A O 1
ATOM 2432 N N . THR A 1 329 ? 5.465 -17.578 -13.484 1 97.44 329 THR A N 1
ATOM 2433 C CA . THR A 1 329 ? 5.359 -18.594 -12.445 1 97.44 329 THR A CA 1
ATOM 2434 C C . THR A 1 329 ? 4.391 -19.688 -12.859 1 97.44 329 THR A C 1
ATOM 2436 O O . THR A 1 329 ? 4.102 -20.594 -12.07 1 97.44 329 THR A O 1
ATOM 2439 N N . THR A 1 330 ? 3.797 -19.594 -14.008 1 97.81 330 THR A N 1
ATOM 2440 C CA . THR A 1 330 ? 2.971 -20.703 -14.508 1 97.81 330 THR A CA 1
ATOM 2441 C C . THR A 1 330 ? 3.326 -21.031 -15.953 1 97.81 330 THR A C 1
ATOM 2443 O O . THR A 1 330 ? 3.953 -20.234 -16.641 1 97.81 330 THR A O 1
ATOM 2446 N N . MET B 1 1 ? -9.312 -18.922 36.312 1 26.5 1 MET B N 1
ATOM 2447 C CA . MET B 1 1 ? -8.891 -17.969 35.281 1 26.5 1 MET B CA 1
ATOM 2448 C C . MET B 1 1 ? -9.875 -16.812 35.188 1 26.5 1 MET B C 1
ATOM 2450 O O . MET B 1 1 ? -11.016 -17.016 34.75 1 26.5 1 MET B O 1
ATOM 2454 N N . GLY B 1 2 ? -9.844 -15.812 35.938 1 30.16 2 GLY B N 1
ATOM 2455 C CA . GLY B 1 2 ? -10.859 -14.852 36.375 1 30.16 2 GLY B CA 1
ATOM 2456 C C . GLY B 1 2 ? -11.25 -13.891 35.25 1 30.16 2 GLY B C 1
ATOM 2457 O O . GLY B 1 2 ? -10.492 -13.68 34.312 1 30.16 2 GLY B O 1
ATOM 2458 N N . ALA B 1 3 ? -12.516 -13.812 35 1 36.22 3 ALA B N 1
ATOM 2459 C CA . ALA B 1 3 ? -13.148 -12.844 34.125 1 36.22 3 ALA B CA 1
ATOM 2460 C C . ALA B 1 3 ? -12.492 -11.469 34.25 1 36.22 3 ALA B C 1
ATOM 2462 O O . ALA B 1 3 ? -12.289 -10.977 35.344 1 36.22 3 ALA B O 1
ATOM 2463 N N . ASP B 1 4 ? -11.492 -11.172 33.469 1 39.53 4 ASP B N 1
ATOM 2464 C CA . ASP B 1 4 ? -10.883 -9.844 33.469 1 39.53 4 ASP B CA 1
ATOM 2465 C C . ASP B 1 4 ? -11.945 -8.758 33.625 1 39.53 4 ASP B C 1
ATOM 2467 O O . ASP B 1 4 ? -12.742 -8.523 32.719 1 39.53 4 ASP B O 1
ATOM 2471 N N . HIS B 1 5 ? -12.531 -8.523 34.719 1 48.62 5 HIS B N 1
ATOM 2472 C CA . HIS B 1 5 ? -13.508 -7.566 35.219 1 48.62 5 HIS B CA 1
ATOM 2473 C C . HIS B 1 5 ? -13.055 -6.133 34.969 1 48.62 5 HIS B C 1
ATOM 2475 O O . HIS B 1 5 ? -12.008 -5.719 35.5 1 48.62 5 HIS B O 1
ATOM 2481 N N . ARG B 1 6 ? -13.398 -5.547 33.844 1 51.44 6 ARG B N 1
ATOM 2482 C CA . ARG B 1 6 ? -13.117 -4.129 33.625 1 51.44 6 ARG B CA 1
ATOM 2483 C C . ARG B 1 6 ? -13.828 -3.271 34.656 1 51.44 6 ARG B C 1
ATOM 2485 O O . ARG B 1 6 ? -15.039 -3.396 34.844 1 51.44 6 ARG B O 1
ATOM 2492 N N . VAL B 1 7 ? -13.094 -2.525 35.281 1 64.25 7 VAL B N 1
ATOM 2493 C CA . VAL B 1 7 ? -13.531 -1.673 36.375 1 64.25 7 VAL B CA 1
ATOM 2494 C C . VAL B 1 7 ? -14.469 -0.587 35.844 1 64.25 7 VAL B C 1
ATOM 2496 O O . VAL B 1 7 ? -14.18 0.04 34.812 1 64.25 7 VAL B O 1
ATOM 2499 N N . THR B 1 8 ? -15.719 -0.39 36.219 1 70.56 8 THR B N 1
ATOM 2500 C CA . THR B 1 8 ? -16.703 0.594 35.781 1 70.56 8 THR B CA 1
ATOM 2501 C C . THR B 1 8 ? -16.641 1.839 36.656 1 70.56 8 THR B C 1
ATOM 2503 O O . THR B 1 8 ? -16.062 1.805 37.75 1 70.56 8 THR B O 1
ATOM 2506 N N . ILE B 1 9 ? -17.203 2.953 35.938 1 73.94 9 ILE B N 1
ATOM 2507 C CA . ILE B 1 9 ? -17.312 4.188 36.688 1 73.94 9 ILE B CA 1
ATOM 2508 C C . ILE B 1 9 ? -18.078 3.928 38 1 73.94 9 ILE B C 1
ATOM 2510 O O . ILE B 1 9 ? -17.859 4.59 39 1 73.94 9 ILE B O 1
ATOM 2514 N N . TYR B 1 10 ? -18.875 2.986 37.938 1 81.12 10 TYR B N 1
ATOM 2515 C CA . TYR B 1 10 ? -19.672 2.613 39.094 1 81.12 10 TYR B CA 1
ATOM 2516 C C . TYR B 1 10 ? -18.781 2.021 40.188 1 81.12 10 TYR B C 1
ATOM 2518 O O . TYR B 1 10 ? -18.938 2.348 41.375 1 81.12 10 TYR B O 1
ATOM 2526 N N . GLU B 1 11 ? -17.891 1.257 39.75 1 80.31 11 GLU B N 1
ATOM 2527 C CA . GLU B 1 11 ? -16.984 0.632 40.719 1 80.31 11 GLU B CA 1
ATOM 2528 C C . GLU B 1 11 ? -16.031 1.659 41.344 1 80.31 11 GLU B C 1
ATOM 2530 O O . GLU B 1 11 ? -15.711 1.584 42.531 1 80.31 11 GLU B O 1
ATOM 2535 N N . VAL B 1 12 ? -15.695 2.623 40.5 1 80.69 12 VAL B N 1
ATOM 2536 C CA . VAL B 1 12 ? -14.867 3.717 41 1 80.69 12 VAL B CA 1
ATOM 2537 C C . VAL B 1 12 ? -15.648 4.535 42.031 1 80.69 12 VAL B C 1
ATOM 2539 O O . VAL B 1 12 ? -15.117 4.887 43.094 1 80.69 12 VAL B O 1
ATOM 2542 N N . ALA B 1 13 ? -16.844 4.84 41.688 1 83.38 13 ALA B N 1
ATOM 2543 C CA . ALA B 1 13 ? -17.703 5.586 42.594 1 83.38 13 ALA B CA 1
ATOM 2544 C C . ALA B 1 13 ? -17.875 4.855 43.906 1 83.38 13 ALA B C 1
ATOM 2546 O O . ALA B 1 13 ? -17.781 5.469 45 1 83.38 13 ALA B O 1
ATOM 2547 N N . GLU B 1 14 ? -18.031 3.668 43.781 1 84.75 14 GLU B N 1
ATOM 2548 C CA . GLU B 1 14 ? -18.203 2.842 44.969 1 84.75 14 GLU B CA 1
ATOM 2549 C C . GLU B 1 14 ? -16.922 2.826 45.812 1 84.75 14 GLU B C 1
ATOM 2551 O O . GLU B 1 14 ? -16.984 2.982 47.031 1 84.75 14 GLU B O 1
ATOM 2556 N N . ARG B 1 15 ? -15.883 2.703 45.125 1 83.25 15 ARG B N 1
ATOM 2557 C CA . ARG B 1 15 ? -14.602 2.627 45.844 1 83.25 15 ARG B CA 1
ATOM 2558 C C . ARG B 1 15 ? -14.234 3.967 46.469 1 83.25 15 ARG B C 1
ATOM 2560 O O . ARG B 1 15 ? -13.695 4.012 47.562 1 83.25 15 ARG B O 1
ATOM 2567 N N . ALA B 1 16 ? -14.547 5.062 45.75 1 84 16 ALA B N 1
ATOM 2568 C CA . ALA B 1 16 ? -14.242 6.418 46.219 1 84 16 ALA B CA 1
ATOM 2569 C C . ALA B 1 16 ? -15.328 6.938 47.156 1 84 16 ALA B C 1
ATOM 2571 O O . ALA B 1 16 ? -15.18 8.008 47.75 1 84 16 ALA B O 1
ATOM 2572 N N . GLN B 1 17 ? -16.438 6.203 47.281 1 86.69 17 GLN B N 1
ATOM 2573 C CA . GLN B 1 17 ? -17.578 6.547 48.125 1 86.69 17 GLN B CA 1
ATOM 2574 C C . GLN B 1 17 ? -18.156 7.914 47.75 1 86.69 17 GLN B C 1
ATOM 2576 O O . GLN B 1 17 ? -18.406 8.75 48.594 1 86.69 17 GLN B O 1
ATOM 2581 N N . VAL B 1 18 ? -18.188 8.117 46.531 1 84.56 18 VAL B N 1
ATOM 2582 C CA . VAL B 1 18 ? -18.812 9.312 45.969 1 84.56 18 VAL B CA 1
ATOM 2583 C C . VAL B 1 18 ? -19.906 8.906 45 1 84.56 18 VAL B C 1
ATOM 2585 O O . VAL B 1 18 ? -20.016 7.734 44.625 1 84.56 18 VAL B O 1
ATOM 2588 N N . SER B 1 19 ? -20.734 9.805 44.719 1 80.25 19 SER B N 1
ATOM 2589 C CA . SER B 1 19 ? -21.75 9.531 43.719 1 80.25 19 SER B CA 1
ATOM 2590 C C . SER B 1 19 ? -21.125 9.352 42.344 1 80.25 19 SER B C 1
ATOM 2592 O O . SER B 1 19 ? -20 9.805 42.094 1 80.25 19 SER B O 1
ATOM 2594 N N . ILE B 1 20 ? -21.875 8.758 41.438 1 81.44 20 ILE B N 1
ATOM 2595 C CA . ILE B 1 20 ? -21.438 8.602 40.031 1 81.44 20 ILE B CA 1
ATOM 2596 C C . ILE B 1 20 ? -21.234 9.977 39.406 1 81.44 20 ILE B C 1
ATOM 2598 O O . ILE B 1 20 ? -20.281 10.172 38.656 1 81.44 20 ILE B O 1
ATOM 2602 N N . SER B 1 21 ? -22.031 10.938 39.781 1 79.06 21 SER B N 1
ATOM 2603 C CA . SER B 1 21 ? -21.906 12.305 39.281 1 79.06 21 SER B CA 1
ATOM 2604 C C . SER B 1 21 ? -20.609 12.953 39.75 1 79.06 21 SER B C 1
ATOM 2606 O O . SER B 1 21 ? -19.969 13.703 39 1 79.06 21 SER B O 1
ATOM 2608 N N . THR B 1 22 ? -20.234 12.641 40.875 1 80.5 22 THR B N 1
ATOM 2609 C CA . THR B 1 22 ? -18.984 13.164 41.438 1 80.5 22 THR B CA 1
ATOM 2610 C C . THR B 1 22 ? -17.797 12.562 40.719 1 80.5 22 THR B C 1
ATOM 2612 O O . THR B 1 22 ? -16.844 13.273 40.375 1 80.5 22 THR B O 1
ATOM 2615 N N . VAL B 1 23 ? -17.812 11.219 40.438 1 78 23 VAL B N 1
ATOM 2616 C CA . VAL B 1 23 ? -16.75 10.594 39.656 1 78 23 VAL B CA 1
ATOM 2617 C C . VAL B 1 23 ? -16.688 11.211 38.25 1 78 23 VAL B C 1
ATOM 2619 O O . VAL B 1 23 ? -15.602 11.539 37.75 1 78 23 VAL B O 1
ATOM 2622 N N . SER B 1 24 ? -17.812 11.469 37.75 1 75.31 24 SER B N 1
ATOM 2623 C CA . SER B 1 24 ? -17.891 12.117 36.438 1 75.31 24 SER B CA 1
ATOM 2624 C C . SER B 1 24 ? -17.312 13.531 36.5 1 75.31 24 SER B C 1
ATOM 2626 O O . SER B 1 24 ? -16.547 13.922 35.625 1 75.31 24 SER B O 1
ATOM 2628 N N . ASN B 1 25 ? -17.656 14.242 37.469 1 76.06 25 ASN B N 1
ATOM 2629 C CA . ASN B 1 25 ? -17.156 15.602 37.656 1 76.06 25 ASN B CA 1
ATOM 2630 C C . ASN B 1 25 ? -15.656 15.617 37.906 1 76.06 25 ASN B C 1
ATOM 2632 O O . ASN B 1 25 ? -14.945 16.469 37.375 1 76.06 25 ASN B O 1
ATOM 2636 N N . VAL B 1 26 ? -15.242 14.664 38.625 1 74.81 26 VAL B N 1
ATOM 2637 C CA . VAL B 1 26 ? -13.812 14.57 38.906 1 74.81 26 VAL B CA 1
ATOM 2638 C C . VAL B 1 26 ? -13.055 14.312 37.594 1 74.81 26 VAL B C 1
ATOM 2640 O O . VAL B 1 26 ? -11.969 14.859 37.375 1 74.81 26 VAL B O 1
ATOM 2643 N N . LEU B 1 27 ? -13.648 13.492 36.781 1 69.81 27 LEU B N 1
ATOM 2644 C CA . LEU B 1 27 ? -12.984 13.055 35.562 1 69.81 27 LEU B CA 1
ATOM 2645 C C . LEU B 1 27 ? -13.172 14.078 34.438 1 69.81 27 LEU B C 1
ATOM 2647 O O . LEU B 1 27 ? -12.273 14.273 33.625 1 69.81 27 LEU B O 1
ATOM 2651 N N . ASN B 1 28 ? -14.312 15.023 34.531 1 66 28 ASN B N 1
ATOM 2652 C CA . ASN B 1 28 ? -14.68 15.867 33.375 1 66 28 ASN B CA 1
ATOM 2653 C C . ASN B 1 28 ? -14.688 17.344 33.781 1 66 28 ASN B C 1
ATOM 2655 O O . ASN B 1 28 ? -14.508 18.203 32.906 1 66 28 ASN B O 1
ATOM 2659 N N . LYS B 1 29 ? -14.992 17.672 34.875 1 66.06 29 LYS B N 1
ATOM 2660 C CA . LYS B 1 29 ? -15.086 19.016 35.438 1 66.06 29 LYS B CA 1
ATOM 2661 C C . LYS B 1 29 ? -14.414 19.078 36.812 1 66.06 29 LYS B C 1
ATOM 2663 O O . LYS B 1 29 ? -15.07 19.391 37.812 1 66.06 29 LYS B O 1
ATOM 2668 N N . PRO B 1 30 ? -13.164 18.922 36.688 1 68.06 30 PRO B N 1
ATOM 2669 C CA . PRO B 1 30 ? -12.492 18.781 37.969 1 68.06 30 PRO B CA 1
ATOM 2670 C C . PRO B 1 30 ? -12.578 20.047 38.812 1 68.06 30 PRO B C 1
ATOM 2672 O O . PRO B 1 30 ? -12.484 19.969 40.062 1 68.06 30 PRO B O 1
ATOM 2675 N N . ASP B 1 31 ? -12.789 21.062 38.125 1 69.06 31 ASP B N 1
ATOM 2676 C CA . ASP B 1 31 ? -12.844 22.328 38.875 1 69.06 31 ASP B CA 1
ATOM 2677 C C . ASP B 1 31 ? -14.102 22.406 39.719 1 69.06 31 ASP B C 1
ATOM 2679 O O . ASP B 1 31 ? -14.195 23.234 40.625 1 69.06 31 ASP B O 1
ATOM 2683 N N . ARG B 1 32 ? -14.953 21.562 39.531 1 76.88 32 ARG B N 1
ATOM 2684 C CA . ARG B 1 32 ? -16.219 21.609 40.25 1 76.88 32 ARG B CA 1
ATOM 2685 C C . ARG B 1 32 ? -16.156 20.703 41.5 1 76.88 32 ARG B C 1
ATOM 2687 O O . ARG B 1 32 ? -17.141 20.594 42.25 1 76.88 32 ARG B O 1
ATOM 2694 N N . VAL B 1 33 ? -15.023 20.094 41.625 1 79.31 33 VAL B N 1
ATOM 2695 C CA . VAL B 1 33 ? -14.914 19.141 42.719 1 79.31 33 VAL B CA 1
ATOM 2696 C C . VAL B 1 33 ? -13.797 19.562 43.656 1 79.31 33 VAL B C 1
ATOM 2698 O O . VAL B 1 33 ? -12.789 20.125 43.25 1 79.31 33 VAL B O 1
ATOM 2701 N N . SER B 1 34 ? -14 19.406 44.938 1 81 34 SER B N 1
ATOM 2702 C CA . SER B 1 34 ? -12.977 19.734 45.938 1 81 34 SER B CA 1
ATOM 2703 C C . SER B 1 34 ? -11.703 18.922 45.719 1 81 34 SER B C 1
ATOM 2705 O O . SER B 1 34 ? -11.758 17.797 45.25 1 81 34 SER B O 1
ATOM 2707 N N . PRO B 1 35 ? -10.602 19.562 45.969 1 80.12 35 PRO B N 1
ATOM 2708 C CA . PRO B 1 35 ? -9.336 18.844 45.781 1 80.12 35 PRO B CA 1
ATOM 2709 C C . PRO B 1 35 ? -9.289 17.531 46.562 1 80.12 35 PRO B C 1
ATOM 2711 O O . PRO B 1 35 ? -8.719 16.547 46.062 1 80.12 35 PRO B O 1
ATOM 2714 N N . ALA B 1 36 ? -9.852 17.438 47.719 1 81 36 ALA B N 1
ATOM 2715 C CA . ALA B 1 36 ? -9.852 16.234 48.531 1 81 36 ALA B CA 1
ATOM 2716 C C . ALA B 1 36 ? -10.672 15.125 47.875 1 81 36 ALA B C 1
ATOM 2718 O O . ALA B 1 36 ? -10.25 13.969 47.812 1 81 36 ALA B O 1
ATOM 2719 N N . THR B 1 37 ? -11.758 15.484 47.281 1 83.56 37 THR B N 1
ATOM 2720 C CA . THR B 1 37 ? -12.617 14.523 46.594 1 83.56 37 THR B CA 1
ATOM 2721 C C . THR B 1 37 ? -11.969 14.039 45.312 1 83.56 37 THR B C 1
ATOM 2723 O O . THR B 1 37 ? -12.008 12.844 45 1 83.56 37 THR B O 1
ATOM 2726 N N . ARG B 1 38 ? -11.414 14.922 44.562 1 82.06 38 ARG B N 1
ATOM 2727 C CA . ARG B 1 38 ? -10.695 14.594 43.344 1 82.06 38 ARG B CA 1
ATOM 2728 C C . ARG B 1 38 ? -9.586 13.586 43.625 1 82.06 38 ARG B C 1
ATOM 2730 O O . ARG B 1 38 ? -9.445 12.602 42.875 1 82.06 38 ARG B O 1
ATOM 2737 N N . ALA B 1 39 ? -8.891 13.875 44.594 1 79.44 39 ALA B N 1
ATOM 2738 C CA . ALA B 1 39 ? -7.801 12.977 44.969 1 79.44 39 ALA B CA 1
ATOM 2739 C C . ALA B 1 39 ? -8.328 11.594 45.312 1 79.44 39 ALA B C 1
ATOM 2741 O O . ALA B 1 39 ? -7.738 10.578 44.938 1 79.44 39 ALA B O 1
ATOM 2742 N N . ARG B 1 40 ? -9.367 11.438 46.031 1 83 40 ARG B N 1
ATOM 2743 C CA . ARG B 1 40 ? -9.953 10.172 46.438 1 83 40 ARG B CA 1
ATOM 2744 C C . ARG B 1 40 ? -10.445 9.375 45.25 1 83 40 ARG B C 1
ATOM 2746 O O . ARG B 1 40 ? -10.234 8.164 45.156 1 83 40 ARG B O 1
ATOM 2753 N N . VAL B 1 41 ? -11.055 10.062 44.281 1 81.12 41 VAL B N 1
ATOM 2754 C CA . VAL B 1 41 ? -11.594 9.398 43.094 1 81.12 41 VAL B CA 1
ATOM 2755 C C . VAL B 1 41 ? -10.453 8.906 42.219 1 81.12 41 VAL B C 1
ATOM 2757 O O . VAL B 1 41 ? -10.477 7.773 41.719 1 81.12 41 VAL B O 1
ATOM 2760 N N . LEU B 1 42 ? -9.508 9.773 42.062 1 78.31 42 LEU B N 1
ATOM 2761 C CA . LEU B 1 42 ? -8.367 9.398 41.25 1 78.31 42 LEU B CA 1
ATOM 2762 C C . LEU B 1 42 ? -7.598 8.242 41.875 1 78.31 42 LEU B C 1
ATOM 2764 O O . LEU B 1 42 ? -7.137 7.34 41.156 1 78.31 42 LEU B O 1
ATOM 2768 N N . ALA B 1 43 ? -7.434 8.234 43.125 1 75.75 43 ALA B N 1
ATOM 2769 C CA . ALA B 1 43 ? -6.801 7.129 43.844 1 75.75 43 ALA B CA 1
ATOM 2770 C C . ALA B 1 43 ? -7.594 5.84 43.656 1 75.75 43 ALA B C 1
ATOM 2772 O O . ALA B 1 43 ? -7.02 4.773 43.438 1 75.75 43 ALA B O 1
ATOM 2773 N N . ALA B 1 44 ? -8.844 5.863 43.781 1 79.38 44 ALA B N 1
ATOM 2774 C CA . ALA B 1 44 ? -9.703 4.695 43.594 1 79.38 44 ALA B CA 1
ATOM 2775 C C . ALA B 1 44 ? -9.617 4.184 42.156 1 79.38 44 ALA B C 1
ATOM 2777 O O . ALA B 1 44 ? -9.555 2.973 41.938 1 79.38 44 ALA B O 1
ATOM 2778 N N . ALA B 1 45 ? -9.648 5.141 41.219 1 73.62 45 ALA B N 1
ATOM 2779 C CA . ALA B 1 45 ? -9.531 4.781 39.812 1 73.62 45 ALA B CA 1
ATOM 2780 C C . ALA B 1 45 ? -8.211 4.062 39.562 1 73.62 45 ALA B C 1
ATOM 2782 O O . ALA B 1 45 ? -8.188 3.049 38.844 1 73.62 45 ALA B O 1
ATOM 2783 N N . ASP B 1 46 ? -7.23 4.617 40 1 68.88 46 ASP B N 1
ATOM 2784 C CA . ASP B 1 46 ? -5.902 4.02 39.875 1 68.88 46 ASP B CA 1
ATOM 2785 C C . ASP B 1 46 ? -5.867 2.631 40.531 1 68.88 46 ASP B C 1
ATOM 2787 O O . ASP B 1 46 ? -5.328 1.688 39.938 1 68.88 46 ASP B O 1
ATOM 2791 N N . GLU B 1 47 ? -6.324 2.48 41.781 1 68.56 47 GLU B N 1
ATOM 2792 C CA . GLU B 1 47 ? -6.332 1.216 42.531 1 68.56 47 GLU B CA 1
ATOM 2793 C C . GLU B 1 47 ? -7.129 0.15 41.781 1 68.56 47 GLU B C 1
ATOM 2795 O O . GLU B 1 47 ? -6.754 -1.025 41.781 1 68.56 47 GLU B O 1
ATOM 2800 N N . LEU B 1 48 ? -8.211 0.619 41.25 1 67.69 48 LEU B N 1
ATOM 2801 C CA . LEU B 1 48 ? -9.086 -0.335 40.562 1 67.69 48 LEU B CA 1
ATOM 2802 C C . LEU B 1 48 ? -8.664 -0.527 39.125 1 67.69 48 LEU B C 1
ATOM 2804 O O . LEU B 1 48 ? -9.203 -1.391 38.406 1 67.69 48 LEU B O 1
ATOM 2808 N N . GLY B 1 49 ? -7.648 0.211 38.844 1 60.56 49 GLY B N 1
ATOM 2809 C CA . GLY B 1 49 ? -7.219 0.204 37.469 1 60.56 49 GLY B CA 1
ATOM 2810 C C . GLY B 1 49 ? -8.25 0.794 36.5 1 60.56 49 GLY B C 1
ATOM 2811 O O . GLY B 1 49 ? -8.383 0.346 35.375 1 60.56 49 GLY B O 1
ATOM 2812 N N . PHE B 1 50 ? -8.977 1.483 37.188 1 54.53 50 PHE B N 1
ATOM 2813 C CA . PHE B 1 50 ? -10.008 2.145 36.406 1 54.53 50 PHE B CA 1
ATOM 2814 C C . PHE B 1 50 ? -9.383 3.213 35.5 1 54.53 50 PHE B C 1
ATOM 2816 O O . PHE B 1 50 ? -8.586 4.031 35.969 1 54.53 50 PHE B O 1
ATOM 2823 N N . VAL B 1 51 ? -9.359 3.018 34.531 1 46.38 51 VAL B N 1
ATOM 2824 C CA . VAL B 1 51 ? -9.055 4.07 33.562 1 46.38 51 VAL B CA 1
ATOM 2825 C C . VAL B 1 51 ? -10.32 4.852 33.219 1 46.38 51 VAL B C 1
ATOM 2827 O O . VAL B 1 51 ? -11.297 4.281 32.75 1 46.38 51 VAL B O 1
ATOM 2830 N N . PRO B 1 52 ? -10.344 5.918 33.969 1 41.53 52 PRO B N 1
ATOM 2831 C CA . PRO B 1 52 ? -11.57 6.637 33.594 1 41.53 52 PRO B CA 1
ATOM 2832 C C . PRO B 1 52 ? -11.914 6.512 32.125 1 41.53 52 PRO B C 1
ATOM 2834 O O . PRO B 1 52 ? -11.016 6.453 31.266 1 41.53 52 PRO B O 1
ATOM 2837 N N . LYS B 1 53 ? -12.914 5.91 31.859 1 36.59 53 LYS B N 1
ATOM 2838 C CA . LYS B 1 53 ? -13.375 6.246 30.516 1 36.59 53 LYS B CA 1
ATOM 2839 C C . LYS B 1 53 ? -13.328 7.754 30.281 1 36.59 53 LYS B C 1
ATOM 2841 O O . LYS B 1 53 ? -14.359 8.375 30.016 1 36.59 53 LYS B O 1
ATOM 2846 N N . ALA B 1 54 ? -12.922 8.297 31.328 1 34.31 54 ALA B N 1
ATOM 2847 C CA . ALA B 1 54 ? -13.055 9.742 31.188 1 34.31 54 ALA B CA 1
ATOM 2848 C C . ALA B 1 54 ? -12.742 10.18 29.75 1 34.31 54 ALA B C 1
ATOM 2850 O O . ALA B 1 54 ? -13.453 11.008 29.188 1 34.31 54 ALA B O 1
ATOM 2851 N N . GLN B 1 55 ? -11.398 10.109 29.453 1 30.03 55 GLN B N 1
ATOM 2852 C CA . GLN B 1 55 ? -10.656 11.031 28.594 1 30.03 55 GLN B CA 1
ATOM 2853 C C . GLN B 1 55 ? -11.086 10.891 27.125 1 30.03 55 GLN B C 1
ATOM 2855 O O . GLN B 1 55 ? -10.609 11.625 26.266 1 30.03 55 GLN B O 1
ATOM 2860 N N . ALA B 1 56 ? -11.562 9.953 26.625 1 30.7 56 ALA B N 1
ATOM 2861 C CA . ALA B 1 56 ? -12.445 10.109 25.469 1 30.7 56 ALA B CA 1
ATOM 2862 C C . ALA B 1 56 ? -13.617 11.023 25.797 1 30.7 56 ALA B C 1
ATOM 2864 O O . ALA B 1 56 ? -14.492 11.258 24.953 1 30.7 56 ALA B O 1
ATOM 2865 N N . VAL B 1 57 ? -14.023 11.242 26.969 1 30.98 57 VAL B N 1
ATOM 2866 C CA . VAL B 1 57 ? -14.922 12.281 27.453 1 30.98 57 VAL B CA 1
ATOM 2867 C C . VAL B 1 57 ? -14.211 13.633 27.438 1 30.98 57 VAL B C 1
ATOM 2869 O O . VAL B 1 57 ? -14.812 14.664 27.75 1 30.98 57 VAL B O 1
ATOM 2872 N N . SER B 1 58 ? -12.969 13.828 28.078 1 30.31 58 SER B N 1
ATOM 2873 C CA . SER B 1 58 ? -13.07 15.227 28.5 1 30.31 58 SER B CA 1
ATOM 2874 C C . SER B 1 58 ? -14.031 16 27.609 1 30.31 58 SER B C 1
ATOM 2876 O O . SER B 1 58 ? -14.906 16.719 28.094 1 30.31 58 SER B O 1
ATOM 2878 N N . LEU B 1 59 ? -13.43 16.656 26.594 1 28.61 59 LEU B N 1
ATOM 2879 C CA . LEU B 1 59 ? -13.555 17.969 25.969 1 28.61 59 LEU B CA 1
ATOM 2880 C C . LEU B 1 59 ? -14.883 18.094 25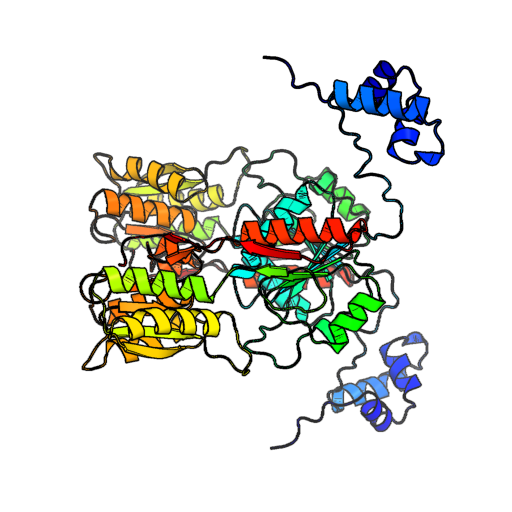.219 1 28.61 59 LEU B C 1
ATOM 2882 O O . LEU B 1 59 ? -15.078 17.453 24.188 1 28.61 59 LEU B O 1
ATOM 2886 N N . ALA B 1 60 ? -15.859 18.172 25.469 1 35.09 60 ALA B N 1
ATOM 2887 C CA . ALA B 1 60 ? -16.812 19.25 25.188 1 35.09 60 ALA B CA 1
ATOM 2888 C C . ALA B 1 60 ? -16.141 20.422 24.484 1 35.09 60 ALA B C 1
ATOM 2890 O O . ALA B 1 60 ? -16.719 21.5 24.359 1 35.09 60 ALA B O 1
ATOM 2891 N N . ARG B 1 61 ? -14.789 20.688 24.672 1 40.69 61 ARG B N 1
ATOM 2892 C CA . ARG B 1 61 ? -13.766 21.625 24.203 1 40.69 61 ARG B CA 1
ATOM 2893 C C . ARG B 1 61 ? -13.789 21.75 22.688 1 40.69 61 ARG B C 1
ATOM 2895 O O . ARG B 1 61 ? -14.32 20.875 22 1 40.69 61 ARG B O 1
ATOM 2902 N N . ARG B 1 62 ? -12.867 22.797 22.359 1 48.12 62 ARG B N 1
ATOM 2903 C CA . ARG B 1 62 ? -12.555 23.594 21.172 1 48.12 62 ARG B CA 1
ATOM 2904 C C . ARG B 1 62 ? -12.008 22.703 20.062 1 48.12 62 ARG B C 1
ATOM 2906 O O . ARG B 1 62 ? -11.562 23.203 19.031 1 48.12 62 ARG B O 1
ATOM 2913 N N . THR B 1 63 ? -11.648 21.281 20.484 1 60.03 63 THR B N 1
ATOM 2914 C CA . THR B 1 63 ? -11.062 20.609 19.328 1 60.03 63 THR B CA 1
ATOM 2915 C C . THR B 1 63 ? -12.141 19.859 18.547 1 60.03 63 THR B C 1
ATOM 2917 O O . THR B 1 63 ? -13.188 19.516 19.094 1 60.03 63 THR B O 1
ATOM 2920 N N . THR B 1 64 ? -12.031 19.688 17.469 1 67.25 64 THR B N 1
ATOM 2921 C CA . THR B 1 64 ? -12.922 19.047 16.516 1 67.25 64 THR B CA 1
ATOM 2922 C C . THR B 1 64 ? -12.711 17.547 16.5 1 67.25 64 THR B C 1
ATOM 2924 O O . THR B 1 64 ? -13.547 16.797 15.984 1 67.25 64 THR B O 1
ATOM 2927 N N . GLY B 1 65 ? -11.547 16.953 17.359 1 79.69 65 GLY B N 1
ATOM 2928 C CA . GLY B 1 65 ? -11.227 15.531 17.312 1 79.69 65 GLY B CA 1
ATOM 2929 C C . GLY B 1 65 ? -10.82 15.062 15.922 1 79.69 65 GLY B C 1
ATOM 2930 O O . GLY B 1 65 ? -11.023 13.898 15.57 1 79.69 65 GLY B O 1
ATOM 2931 N N . ARG B 1 66 ? -10.312 15.938 15.148 1 86.75 66 ARG B N 1
ATOM 2932 C CA . ARG B 1 66 ? -9.961 15.625 13.766 1 86.75 66 ARG B CA 1
ATOM 2933 C C . ARG B 1 66 ? -8.531 16.047 13.453 1 86.75 66 ARG B C 1
ATOM 2935 O O . ARG B 1 66 ? -8.117 17.156 13.82 1 86.75 66 ARG B O 1
ATOM 2942 N N . ILE B 1 67 ? -7.875 15.102 12.859 1 91.94 67 ILE B N 1
ATOM 2943 C CA . ILE B 1 67 ? -6.555 15.484 12.375 1 91.94 67 ILE B CA 1
ATOM 2944 C C . ILE B 1 67 ? -6.477 15.258 10.867 1 91.94 67 ILE B C 1
ATOM 2946 O O . ILE B 1 67 ? -7.234 14.453 10.312 1 91.94 67 ILE B O 1
ATOM 2950 N N . GLY B 1 68 ? -5.629 16.031 10.242 1 92.06 68 GLY B N 1
ATOM 2951 C CA . GLY B 1 68 ? -5.348 15.859 8.828 1 92.06 68 GLY B CA 1
ATOM 2952 C C . GLY B 1 68 ? -4.016 15.18 8.562 1 92.06 68 GLY B C 1
ATOM 2953 O O . GLY B 1 68 ? -3.041 15.414 9.281 1 92.06 68 GLY B O 1
ATOM 2954 N N . VAL B 1 69 ? -4.043 14.328 7.609 1 94.25 69 VAL B N 1
ATOM 2955 C CA . VAL B 1 69 ? -2.809 13.742 7.105 1 94.25 69 VAL B CA 1
ATOM 2956 C C . VAL B 1 69 ? -2.674 14.023 5.609 1 94.25 69 VAL B C 1
ATOM 2958 O O . VAL B 1 69 ? -3.547 13.656 4.82 1 94.25 69 VAL B O 1
ATOM 2961 N N . MET B 1 70 ? -1.578 14.664 5.273 1 90.88 70 MET B N 1
ATOM 2962 C CA . MET B 1 70 ? -1.338 15.055 3.889 1 90.88 70 MET B CA 1
ATOM 2963 C C . MET B 1 70 ? -0.07 14.406 3.35 1 90.88 70 MET B C 1
ATOM 2965 O O . MET B 1 70 ? 0.984 14.469 3.984 1 90.88 70 MET B O 1
ATOM 2969 N N . ALA B 1 71 ? -0.174 13.766 2.215 1 92.31 71 ALA B N 1
ATOM 2970 C CA . ALA B 1 71 ? 0.957 13.102 1.573 1 92.31 71 ALA B CA 1
ATOM 2971 C C . ALA B 1 71 ? 0.64 12.758 0.12 1 92.31 71 ALA B C 1
ATOM 2973 O O . ALA B 1 71 ? -0.513 12.852 -0.309 1 92.31 71 ALA B O 1
ATOM 2974 N N . PRO B 1 72 ? 1.651 12.508 -0.683 1 89.81 72 PRO B N 1
ATOM 2975 C CA . PRO B 1 72 ? 1.383 11.984 -2.025 1 89.81 72 PRO B CA 1
ATOM 2976 C C . PRO B 1 72 ? 1.032 10.5 -2.02 1 89.81 72 PRO B C 1
ATOM 2978 O O . PRO B 1 72 ? 1.768 9.688 -2.588 1 89.81 72 PRO B O 1
ATOM 2981 N N . PHE B 1 73 ? -0.147 10.188 -1.548 1 90.56 73 PHE B N 1
ATOM 2982 C CA . PHE B 1 73 ? -0.592 8.82 -1.308 1 90.56 73 PHE B CA 1
ATOM 2983 C C . PHE B 1 73 ? -0.714 8.047 -2.617 1 90.56 73 PHE B C 1
ATOM 2985 O O . PHE B 1 73 ? -0.378 6.863 -2.684 1 90.56 73 PHE B O 1
ATOM 2992 N N . THR B 1 74 ? -1.104 8.664 -3.689 1 87.44 74 THR B N 1
ATOM 2993 C CA . THR B 1 74 ? -1.375 7.969 -4.945 1 87.44 74 THR B CA 1
ATOM 2994 C C . THR B 1 74 ? -0.092 7.793 -5.75 1 87.44 74 THR B C 1
ATOM 2996 O O . THR B 1 74 ? -0.042 6.98 -6.676 1 87.44 74 THR B O 1
ATOM 2999 N N . ALA B 1 75 ? 0.931 8.5 -5.336 1 84.88 75 ALA B N 1
ATOM 3000 C CA . ALA B 1 75 ? 2.188 8.438 -6.078 1 84.88 75 ALA B CA 1
ATOM 3001 C C . ALA B 1 75 ? 3.145 7.422 -5.453 1 84.88 75 ALA B C 1
ATOM 3003 O O . ALA B 1 75 ? 3.895 6.75 -6.164 1 84.88 75 ALA B O 1
ATOM 3004 N N . TYR B 1 76 ? 3.115 7.336 -4.125 1 88.75 76 TYR B N 1
ATOM 3005 C CA . TYR B 1 76 ? 4.09 6.5 -3.432 1 88.75 76 TYR B CA 1
ATOM 3006 C C . TYR B 1 76 ? 3.41 5.633 -2.377 1 88.75 76 TYR B C 1
ATOM 3008 O O . TYR B 1 76 ? 2.914 6.145 -1.369 1 88.75 76 TYR B O 1
ATOM 3016 N N . GLY B 1 77 ? 3.521 4.355 -2.516 1 88.62 77 GLY B N 1
ATOM 3017 C CA . GLY B 1 77 ? 2.914 3.412 -1.59 1 88.62 77 GLY B CA 1
ATOM 3018 C C . GLY B 1 77 ? 3.477 3.508 -0.185 1 88.62 77 GLY B C 1
ATOM 3019 O O . GLY B 1 77 ? 2.803 3.158 0.786 1 88.62 77 GLY B O 1
ATOM 3020 N N . SER B 1 78 ? 4.688 3.977 -0.043 1 92.25 78 SER B N 1
ATOM 3021 C CA . SER B 1 78 ? 5.328 4.109 1.261 1 92.25 78 SER B CA 1
ATOM 3022 C C . SER B 1 78 ? 4.512 5.004 2.188 1 92.25 78 SER B C 1
ATOM 3024 O O . SER B 1 78 ? 4.512 4.809 3.404 1 92.25 78 SER B O 1
ATOM 3026 N N . TYR B 1 79 ? 3.803 5.957 1.621 1 93.81 79 TYR B N 1
ATOM 3027 C CA . TYR B 1 79 ? 3.035 6.879 2.449 1 93.81 79 TYR B CA 1
ATOM 3028 C C . TYR B 1 79 ? 1.743 6.23 2.934 1 93.81 79 TYR B C 1
ATOM 3030 O O . TYR B 1 79 ? 1.207 6.605 3.979 1 93.81 79 TYR B O 1
ATOM 3038 N N . LEU B 1 80 ? 1.258 5.344 2.164 1 93.56 80 LEU B N 1
ATOM 3039 C CA . LEU B 1 80 ? 0.107 4.586 2.645 1 93.56 80 LEU B CA 1
ATOM 3040 C C . LEU B 1 80 ? 0.485 3.727 3.846 1 93.56 80 LEU B C 1
ATOM 3042 O O . LEU B 1 80 ? -0.315 3.555 4.77 1 93.56 80 LEU B O 1
ATOM 3046 N N . ARG B 1 81 ? 1.647 3.217 3.869 1 94 81 ARG B N 1
ATOM 3047 C CA . ARG B 1 81 ? 2.119 2.467 5.027 1 94 81 ARG B CA 1
ATOM 3048 C C . ARG B 1 81 ? 2.266 3.375 6.246 1 94 81 ARG B C 1
ATOM 3050 O O . ARG B 1 81 ? 1.968 2.967 7.371 1 94 81 ARG B O 1
ATOM 3057 N N . ARG B 1 82 ? 2.736 4.543 6.023 1 96.38 82 ARG B N 1
ATOM 3058 C CA . ARG B 1 82 ? 2.812 5.508 7.113 1 96.38 82 ARG B CA 1
ATOM 3059 C C . ARG B 1 82 ? 1.423 5.863 7.629 1 96.38 82 ARG B C 1
ATOM 3061 O O . ARG B 1 82 ? 1.223 6.008 8.836 1 96.38 82 ARG B O 1
ATOM 3068 N N . LEU B 1 83 ? 0.512 6.004 6.652 1 96.38 83 LEU B N 1
ATOM 3069 C CA . LEU B 1 83 ? -0.872 6.246 7.043 1 96.38 83 LEU B CA 1
ATOM 3070 C C . LEU B 1 83 ? -1.403 5.105 7.902 1 96.38 83 LEU B C 1
ATOM 3072 O O . LEU B 1 83 ? -2.104 5.34 8.891 1 96.38 83 LEU B O 1
ATOM 3076 N N . ALA B 1 84 ? -1.065 3.91 7.547 1 94 84 ALA B N 1
ATOM 3077 C CA . ALA B 1 84 ? -1.471 2.762 8.352 1 94 84 ALA B CA 1
ATOM 3078 C C . ALA B 1 84 ? -0.965 2.895 9.789 1 94 84 ALA B C 1
ATOM 3080 O O . ALA B 1 84 ? -1.673 2.547 10.734 1 94 84 ALA B O 1
ATOM 3081 N N . GLY B 1 85 ? 0.24 3.352 9.93 1 94.94 85 GLY B N 1
ATOM 3082 C CA . GLY B 1 85 ? 0.772 3.613 11.258 1 94.94 85 GLY B CA 1
ATOM 3083 C C . GLY B 1 85 ? -0.032 4.641 12.031 1 94.94 85 GLY B C 1
ATOM 3084 O O . GLY B 1 85 ? -0.295 4.461 13.219 1 94.94 85 GLY B O 1
ATOM 3085 N N . VAL B 1 86 ? -0.412 5.719 11.328 1 96.69 86 VAL B N 1
ATOM 3086 C CA . VAL B 1 86 ? -1.24 6.754 11.938 1 96.69 86 VAL B CA 1
ATOM 3087 C C . VAL B 1 86 ? -2.574 6.156 12.383 1 96.69 86 VAL B C 1
ATOM 3089 O O . VAL B 1 86 ? -3.02 6.379 13.508 1 96.69 86 VAL B O 1
ATOM 3092 N N . LEU B 1 87 ? -3.162 5.402 11.469 1 93.62 87 LEU B N 1
ATOM 3093 C CA . LEU B 1 87 ? -4.48 4.832 11.727 1 93.62 87 LEU B CA 1
ATOM 3094 C C . LEU B 1 87 ? -4.43 3.852 12.898 1 93.62 87 LEU B C 1
ATOM 3096 O O . LEU B 1 87 ? -5.32 3.848 13.75 1 93.62 87 LEU B O 1
ATOM 3100 N N . SER B 1 88 ? -3.41 3.074 12.969 1 90.75 88 SER B N 1
ATOM 3101 C CA . SER B 1 88 ? -3.256 2.127 14.062 1 90.75 88 SER B CA 1
ATOM 3102 C C . SER B 1 88 ? -3.172 2.848 15.406 1 90.75 88 SER B C 1
ATOM 3104 O O . SER B 1 88 ? -3.826 2.449 16.375 1 90.75 88 SER B O 1
ATOM 3106 N N . ALA B 1 89 ? -2.426 3.869 15.398 1 90.12 89 ALA B N 1
ATOM 3107 C CA . ALA B 1 89 ? -2.266 4.648 16.625 1 90.12 89 ALA B CA 1
ATOM 3108 C C . ALA B 1 89 ? -3.553 5.387 16.984 1 90.12 89 ALA B C 1
ATOM 3110 O O . ALA B 1 89 ? -3.855 5.586 18.156 1 90.12 89 ALA B O 1
ATOM 3111 N N . ALA B 1 90 ? -4.309 5.789 15.945 1 89.75 90 ALA B N 1
ATOM 3112 C CA . ALA B 1 90 ? -5.527 6.566 16.141 1 89.75 90 ALA B CA 1
ATOM 3113 C C . ALA B 1 90 ? -6.68 5.68 16.609 1 89.75 90 ALA B C 1
ATOM 3115 O O . ALA B 1 90 ? -7.648 6.164 17.203 1 89.75 90 ALA B O 1
ATOM 3116 N N . ALA B 1 91 ? -6.652 4.48 16.188 1 78.75 91 ALA B N 1
ATOM 3117 C CA . ALA B 1 91 ? -7.746 3.553 16.469 1 78.75 91 ALA B CA 1
ATOM 3118 C C . ALA B 1 91 ? -8.086 3.539 17.953 1 78.75 91 ALA B C 1
ATOM 3120 O O . ALA B 1 91 ? -9.258 3.479 18.328 1 78.75 91 ALA B O 1
ATOM 3121 N N . GLU B 1 92 ? -7.141 3.754 18.797 1 70.62 92 GLU B N 1
ATOM 3122 C CA . GLU B 1 92 ? -7.328 3.676 20.234 1 70.62 92 GLU B CA 1
ATOM 3123 C C . GLU B 1 92 ? -7.82 5.004 20.797 1 70.62 92 GLU B C 1
ATOM 3125 O O . GLU B 1 92 ? -8.234 5.078 21.969 1 70.62 92 GLU B O 1
ATOM 3130 N N . LEU B 1 93 ? -7.902 6.125 20.047 1 76.06 93 LEU B N 1
ATOM 3131 C CA . LEU B 1 93 ? -8.086 7.465 20.578 1 76.06 93 LEU B CA 1
ATOM 3132 C C . LEU B 1 93 ? -9.359 8.109 20.031 1 76.06 93 LEU B C 1
ATOM 3134 O O . LEU B 1 93 ? -9.719 9.219 20.422 1 76.06 93 LEU B O 1
ATOM 3138 N N . GLU B 1 94 ? -10.25 7.434 19.344 1 73.19 94 GLU B N 1
ATOM 3139 C CA . GLU B 1 94 ? -11.453 7.992 18.734 1 73.19 94 GLU B CA 1
ATOM 3140 C C . GLU B 1 94 ? -11.141 9.25 17.938 1 73.19 94 GLU B C 1
ATOM 3142 O O . GLU B 1 94 ? -11.82 10.266 18.078 1 73.19 94 GLU B O 1
ATOM 3147 N N . ILE B 1 95 ? -10.125 9.469 17.297 1 83.06 95 ILE B N 1
ATOM 3148 C CA . ILE B 1 95 ? -9.695 10.562 16.438 1 83.06 95 ILE B CA 1
ATOM 3149 C C . ILE B 1 95 ? -10.047 10.25 14.984 1 83.06 95 ILE B C 1
ATOM 3151 O O . ILE B 1 95 ? -9.805 9.141 14.508 1 83.06 95 ILE B O 1
ATOM 3155 N N . ASP B 1 96 ? -10.672 11.32 14.414 1 83.19 96 ASP B N 1
ATOM 3156 C CA . ASP B 1 96 ? -10.945 11.211 12.984 1 83.19 96 ASP B CA 1
ATOM 3157 C C . ASP B 1 96 ? -9.727 11.609 12.164 1 83.19 96 ASP B C 1
ATOM 3159 O O . ASP B 1 96 ? -9.133 12.664 12.398 1 83.19 96 ASP B O 1
ATOM 3163 N N . VAL B 1 97 ? -9.453 10.75 11.234 1 91.94 97 VAL B N 1
ATOM 3164 C CA . VAL B 1 97 ? -8.312 11.047 10.367 1 91.94 97 VAL B CA 1
ATOM 3165 C C . VAL B 1 97 ? -8.812 11.453 8.984 1 91.94 97 VAL B C 1
ATOM 3167 O O . VAL B 1 97 ? -9.422 10.656 8.273 1 91.94 97 VAL B O 1
ATOM 3170 N N . VAL B 1 98 ? -8.547 12.711 8.641 1 90.38 98 VAL B N 1
ATOM 3171 C CA . VAL B 1 98 ? -8.867 13.227 7.312 1 90.38 98 VAL B CA 1
ATOM 3172 C C . VAL B 1 98 ? -7.633 13.156 6.418 1 90.38 98 VAL B C 1
ATOM 3174 O O . VAL B 1 98 ? -6.562 13.648 6.777 1 90.38 98 VAL B O 1
ATOM 3177 N N . VAL B 1 99 ? -7.84 12.586 5.25 1 92.44 99 VAL B N 1
ATOM 3178 C CA . VAL B 1 99 ? -6.688 12.305 4.395 1 92.44 99 VAL B CA 1
ATOM 3179 C C . VAL B 1 99 ? -6.715 13.227 3.18 1 92.44 99 VAL B C 1
ATOM 3181 O O . VAL B 1 99 ? -7.746 13.367 2.52 1 92.44 99 VAL B O 1
ATOM 3184 N N . PHE B 1 100 ? -5.566 13.852 2.916 1 86.56 100 PHE B N 1
ATOM 3185 C CA . PHE B 1 100 ? -5.398 14.734 1.769 1 86.56 100 PHE B CA 1
ATOM 3186 C C . PHE B 1 100 ? -4.301 14.227 0.846 1 86.56 100 PHE B C 1
ATOM 3188 O O . PHE B 1 100 ? -3.145 14.102 1.258 1 86.56 100 PHE B O 1
ATOM 3195 N N . ASP B 1 101 ? -4.734 13.914 -0.355 1 88.19 101 ASP B N 1
ATOM 3196 C CA . ASP B 1 101 ? -3.744 13.531 -1.354 1 88.19 101 ASP B CA 1
ATOM 3197 C C . ASP B 1 101 ? -3.174 14.758 -2.064 1 88.19 101 ASP B C 1
ATOM 3199 O O . ASP B 1 101 ? -3.914 15.672 -2.424 1 88.19 101 ASP B O 1
ATOM 3203 N N . HIS B 1 102 ? -1.853 14.781 -2.219 1 78.38 102 HIS B N 1
ATOM 3204 C CA . HIS B 1 102 ? -1.259 15.852 -3.01 1 78.38 102 HIS B CA 1
ATOM 3205 C C . HIS B 1 102 ? -0.258 15.297 -4.02 1 78.38 102 HIS B C 1
ATOM 3207 O O . HIS B 1 102 ? 0.2 14.164 -3.891 1 78.38 102 HIS B O 1
ATOM 3213 N N . GLU B 1 103 ? -0.03 16.047 -4.949 1 74.94 103 GLU B N 1
ATOM 3214 C CA . GLU B 1 103 ? 0.956 15.656 -5.953 1 74.94 103 GLU B CA 1
ATOM 3215 C C . GLU B 1 103 ? 2.363 15.641 -5.363 1 74.94 103 GLU B C 1
ATOM 3217 O O . GLU B 1 103 ? 2.691 16.453 -4.5 1 74.94 103 GLU B O 1
ATOM 3222 N N . SER B 1 104 ? 3.094 14.758 -5.816 1 69.19 104 SER B N 1
ATOM 3223 C CA . SER B 1 104 ? 4.461 14.641 -5.324 1 69.19 104 SER B CA 1
ATOM 3224 C C . SER B 1 104 ? 5.293 15.859 -5.691 1 69.19 104 SER B C 1
ATOM 3226 O O . SER B 1 104 ? 5.129 16.422 -6.773 1 69.19 104 SER B O 1
ATOM 3228 N N . ALA B 1 105 ? 6.105 16.266 -4.73 1 60.12 105 ALA B N 1
ATOM 3229 C CA . ALA B 1 105 ? 7.023 17.391 -4.965 1 60.12 105 ALA B CA 1
ATOM 3230 C C . ALA B 1 105 ? 7.969 17.078 -6.125 1 60.12 105 ALA B C 1
ATOM 3232 O O . ALA B 1 105 ? 8.508 18 -6.75 1 60.12 105 ALA B O 1
ATOM 3233 N N . ALA B 1 106 ? 8.164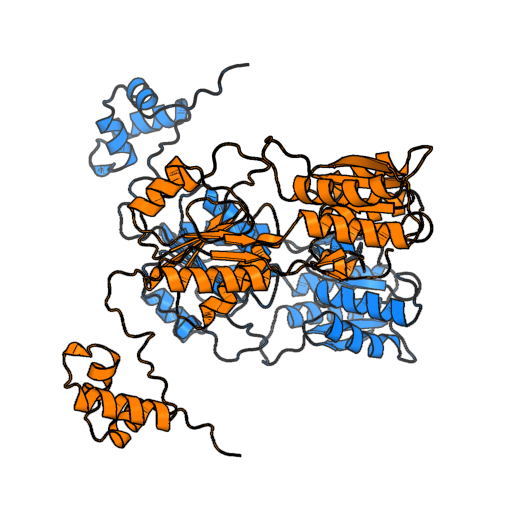 15.852 -6.25 1 54.62 106 ALA B N 1
ATOM 3234 C CA . ALA B 1 106 ? 9.008 15.5 -7.387 1 54.62 106 ALA B CA 1
ATOM 3235 C C . ALA B 1 106 ? 8.359 15.93 -8.703 1 54.62 106 ALA B C 1
ATOM 3237 O O . ALA B 1 106 ? 9.055 16.234 -9.672 1 54.62 106 ALA B O 1
ATOM 3238 N N . SER B 1 107 ? 7.113 16.062 -8.594 1 53.31 107 SER B N 1
ATOM 3239 C CA . SER B 1 107 ? 6.414 16.312 -9.852 1 53.31 107 SER B CA 1
ATOM 3240 C C . SER B 1 107 ? 5.758 17.688 -9.852 1 53.31 107 SER B C 1
ATOM 3242 O O . SER B 1 107 ? 5.391 18.203 -10.914 1 53.31 107 SER B O 1
ATOM 3244 N N . ALA B 1 108 ? 5.418 18.328 -8.586 1 56.94 108 ALA B N 1
ATOM 3245 C CA . ALA B 1 108 ? 4.66 19.578 -8.609 1 56.94 108 ALA B CA 1
ATOM 3246 C C . ALA B 1 108 ? 5.398 20.688 -7.859 1 56.94 108 ALA B C 1
ATOM 3248 O O . ALA B 1 108 ? 6.07 20.422 -6.859 1 56.94 108 ALA B O 1
ATOM 3249 N N . SER B 1 109 ? 5.59 21.906 -8.43 1 48.62 109 SER B N 1
ATOM 3250 C CA . SER B 1 109 ? 6.285 23.047 -7.859 1 48.62 109 SER B CA 1
ATOM 3251 C C . SER B 1 109 ? 5.582 23.562 -6.605 1 48.62 109 SER B C 1
ATOM 3253 O O . SER B 1 109 ? 6.215 24.141 -5.727 1 48.62 109 SER B O 1
ATOM 3255 N N . SER B 1 110 ? 4.145 23.938 -6.727 1 49.25 110 SER B N 1
ATOM 3256 C CA . SER B 1 110 ? 3.453 24.672 -5.668 1 49.25 110 SER B CA 1
ATOM 3257 C C . SER B 1 110 ? 2.443 23.781 -4.949 1 49.25 110 SER B C 1
ATOM 3259 O O . SER B 1 110 ? 1.42 23.406 -5.523 1 49.25 110 SER B O 1
ATOM 3261 N N . PRO B 1 111 ? 2.855 23.281 -3.875 1 48.5 111 PRO B N 1
ATOM 3262 C CA . PRO B 1 111 ? 2.064 22.234 -3.223 1 48.5 111 PRO B CA 1
ATOM 3263 C C . PRO B 1 111 ? 0.721 22.75 -2.707 1 48.5 111 PRO B C 1
ATOM 3265 O O . PRO B 1 111 ? 0.56 23.953 -2.482 1 48.5 111 PRO B O 1
ATOM 3268 N N . VAL B 1 112 ? -0.437 22.078 -2.676 1 52.53 112 VAL B N 1
ATOM 3269 C CA . VAL B 1 112 ? -1.843 22.031 -2.291 1 52.53 112 VAL B CA 1
ATOM 3270 C C . VAL B 1 112 ? -2.02 22.641 -0.901 1 52.53 112 VAL B C 1
ATOM 3272 O O . VAL B 1 112 ? -3.062 23.219 -0.6 1 52.53 112 VAL B O 1
ATOM 3275 N N . LEU B 1 113 ? -0.929 22.828 -0.143 1 57.16 113 LEU B N 1
ATOM 3276 C CA . LEU B 1 113 ? -1.199 23.234 1.232 1 57.16 113 LEU B CA 1
ATOM 3277 C C . LEU B 1 113 ? -1.811 24.625 1.279 1 57.16 113 LEU B C 1
ATOM 3279 O O . LEU B 1 113 ? -2.615 24.938 2.164 1 57.16 113 LEU B O 1
ATOM 3283 N N . ALA B 1 114 ? -1.437 25.438 0.194 1 50.53 114 ALA B N 1
ATOM 3284 C CA . ALA B 1 114 ? -1.909 26.812 0.24 1 50.53 114 ALA B CA 1
ATOM 3285 C C . ALA B 1 114 ? -3.434 26.875 0.186 1 50.53 114 ALA B C 1
ATOM 3287 O O . ALA B 1 114 ? -4.043 27.797 0.722 1 50.53 114 ALA B O 1
ATOM 3288 N N . SER B 1 115 ? -3.961 25.953 -0.545 1 50.31 115 SER B N 1
ATOM 3289 C CA . SER B 1 115 ? -5.402 26 -0.765 1 50.31 115 SER B CA 1
ATOM 3290 C C . SER B 1 115 ? -6.148 25.094 0.211 1 50.31 115 SER B C 1
ATOM 3292 O O . SER B 1 115 ? -7.375 24.984 0.145 1 50.31 115 SER B O 1
ATOM 3294 N N . MET B 1 116 ? -5.359 24.406 0.974 1 50.91 116 MET B N 1
ATOM 3295 C CA . MET B 1 116 ? -6.137 23.531 1.855 1 50.91 116 MET B CA 1
ATOM 3296 C C . MET B 1 116 ? -7.094 24.344 2.715 1 50.91 116 MET B C 1
ATOM 3298 O O . MET B 1 116 ? -6.676 25.266 3.43 1 50.91 116 MET B O 1
ATOM 3302 N N . PRO B 1 117 ? -8.281 24.469 2.209 1 43.97 117 PRO B N 1
ATOM 3303 C CA . PRO B 1 117 ? -9.227 25.109 3.129 1 43.97 117 PRO B CA 1
ATOM 3304 C C . PRO B 1 117 ? -9.133 24.547 4.547 1 43.97 117 PRO B C 1
ATOM 3306 O O . PRO B 1 117 ? -9.617 23.453 4.816 1 43.97 117 PRO B O 1
ATOM 3309 N N . ILE B 1 118 ? -7.977 24.734 5.172 1 46.59 118 ILE B N 1
ATOM 3310 C CA . ILE B 1 118 ? -7.98 24.438 6.602 1 46.59 118 ILE B CA 1
ATOM 3311 C C . ILE B 1 118 ? -9.328 24.828 7.203 1 46.59 118 ILE B C 1
ATOM 3313 O O . ILE B 1 118 ? -9.453 24.969 8.422 1 46.59 118 ILE B O 1
ATOM 3317 N N . HIS B 1 119 ? -10.172 25.188 6.266 1 43.59 119 HIS B N 1
ATOM 3318 C CA . HIS B 1 119 ? -11.445 25.656 6.805 1 43.59 119 HIS B CA 1
ATOM 3319 C C . HIS B 1 119 ? -12 24.688 7.836 1 43.59 119 HIS B C 1
ATOM 3321 O O . HIS B 1 119 ? -12.82 25.062 8.68 1 43.59 119 HIS B O 1
ATOM 3327 N N . GLY B 1 120 ? -11.867 23.391 7.57 1 53.53 120 GLY B N 1
ATOM 3328 C CA . GLY B 1 120 ? -12.508 22.516 8.539 1 53.53 120 GLY B CA 1
ATOM 3329 C C . GLY B 1 120 ? -11.672 22.297 9.781 1 53.53 120 GLY B C 1
ATOM 3330 O O . GLY B 1 120 ? -10.453 22.469 9.758 1 53.53 120 GLY B O 1
ATOM 3331 N N . ARG B 1 121 ? -12.172 22.562 10.953 1 67.06 121 ARG B N 1
ATOM 3332 C CA . ARG B 1 121 ? -11.656 22.547 12.32 1 67.06 121 ARG B CA 1
ATOM 3333 C C . ARG B 1 121 ? -10.844 21.281 12.578 1 67.06 121 ARG B C 1
ATOM 3335 O O . ARG B 1 121 ? -11.398 20.219 12.867 1 67.06 121 ARG B O 1
ATOM 3342 N N . LEU B 1 122 ? -9.57 21.266 11.898 1 83.88 122 LEU B N 1
ATOM 3343 C CA . LEU B 1 122 ? -8.625 20.234 12.336 1 83.88 122 LEU B CA 1
ATOM 3344 C C . LEU B 1 122 ? -7.906 20.672 13.609 1 83.88 122 LEU B C 1
ATOM 3346 O O . LEU B 1 122 ? -7.555 21.844 13.766 1 83.88 122 LEU B O 1
ATOM 3350 N N . ASP B 1 123 ? -7.785 19.703 14.406 1 88 123 ASP B N 1
ATOM 3351 C CA . ASP B 1 123 ? -6.992 19.953 15.609 1 88 123 ASP B CA 1
ATOM 3352 C C . ASP B 1 123 ? -5.496 19.922 15.297 1 88 123 ASP B C 1
ATOM 3354 O O . ASP B 1 123 ? -4.699 20.547 16 1 88 123 ASP B O 1
ATOM 3358 N N . GLY B 1 124 ? -5.125 19.234 14.312 1 92.69 124 GLY B N 1
ATOM 3359 C CA . GLY B 1 124 ? -3.725 19.094 13.938 1 92.69 124 GLY B CA 1
ATOM 3360 C C . GLY B 1 124 ? -3.533 18.562 12.531 1 92.69 124 GLY B C 1
ATOM 3361 O O . GLY B 1 124 ? -4.484 18.078 11.914 1 92.69 124 GLY B O 1
ATOM 3362 N N . LEU B 1 125 ? -2.24 18.672 12.086 1 92.62 125 LEU B N 1
ATOM 3363 C CA . LEU B 1 125 ? -1.909 18.312 10.719 1 92.62 125 LEU B CA 1
ATOM 3364 C C . LEU B 1 125 ? -0.559 17.609 10.648 1 92.62 125 LEU B C 1
ATOM 3366 O O . LEU B 1 125 ? 0.417 18.078 11.25 1 92.62 125 LEU B O 1
ATOM 3370 N N . ILE B 1 126 ? -0.612 16.453 10.008 1 95.31 126 ILE B N 1
ATOM 3371 C CA . ILE B 1 126 ? 0.63 15.766 9.656 1 95.31 126 ILE B CA 1
ATOM 3372 C C . ILE B 1 126 ? 0.915 15.953 8.172 1 95.31 126 ILE B C 1
ATOM 3374 O O . ILE B 1 126 ? 0.076 15.625 7.324 1 95.31 126 ILE B O 1
ATOM 3378 N N . VAL B 1 127 ? 2.074 16.484 7.84 1 91.69 127 VAL B N 1
ATOM 3379 C CA . VAL B 1 127 ? 2.486 16.688 6.453 1 91.69 127 VAL B CA 1
ATOM 3380 C C . VAL B 1 127 ? 3.684 15.797 6.133 1 91.69 127 VAL B C 1
ATOM 3382 O O . VAL B 1 127 ? 4.73 15.898 6.781 1 91.69 127 VAL B O 1
ATOM 3385 N N . MET B 1 128 ? 3.443 14.961 5.129 1 93.25 128 MET B N 1
ATOM 3386 C CA . MET B 1 128 ? 4.5 14 4.816 1 93.25 128 MET B CA 1
ATOM 3387 C C . MET B 1 128 ? 5.094 14.273 3.439 1 93.25 128 MET B C 1
ATOM 3389 O O . MET B 1 128 ? 4.359 14.531 2.482 1 93.25 128 MET B O 1
ATOM 3393 N N . GLY B 1 129 ? 6.438 14.195 3.344 1 86.81 129 GLY B N 1
ATOM 3394 C CA . GLY B 1 129 ? 7.145 14.133 2.074 1 86.81 129 GLY B CA 1
ATOM 3395 C C . GLY B 1 129 ? 7.242 15.477 1.377 1 86.81 129 GLY B C 1
ATOM 3396 O O . GLY B 1 129 ? 7.637 15.547 0.211 1 86.81 129 GLY B O 1
ATOM 3397 N N . LEU B 1 130 ? 6.777 16.547 2.012 1 75.69 130 LEU B N 1
ATOM 3398 C CA . LEU B 1 130 ? 6.777 17.859 1.386 1 75.69 130 LEU B CA 1
ATOM 3399 C C . LEU B 1 130 ? 7.227 18.938 2.373 1 75.69 130 LEU B C 1
ATOM 3401 O O . LEU B 1 130 ? 6.723 19 3.496 1 75.69 130 LEU B O 1
ATOM 3405 N N . PRO B 1 131 ? 8.219 19.641 1.875 1 78.62 131 PRO B N 1
ATOM 3406 C CA . PRO B 1 131 ? 8.5 20.797 2.719 1 78.62 131 PRO B CA 1
ATOM 3407 C C . PRO B 1 131 ? 7.371 21.828 2.713 1 78.62 131 PRO B C 1
ATOM 3409 O O . PRO B 1 131 ? 6.734 22.031 1.678 1 78.62 131 PRO B O 1
ATOM 3412 N N . ILE B 1 132 ? 7.094 22.328 3.83 1 80.69 132 ILE B N 1
ATOM 3413 C CA . ILE B 1 132 ? 6.098 23.391 3.93 1 80.69 132 ILE B CA 1
ATOM 3414 C C . ILE B 1 132 ? 6.758 24.75 3.66 1 80.69 132 ILE B C 1
ATOM 3416 O O . ILE B 1 132 ? 7.738 25.109 4.309 1 80.69 132 ILE B O 1
ATOM 3420 N N . GLU B 1 133 ? 6.188 25.391 2.693 1 78.06 133 GLU B N 1
ATOM 3421 C CA . GLU B 1 133 ? 6.707 26.719 2.404 1 78.06 133 GLU B CA 1
ATOM 3422 C C . GLU B 1 133 ? 6.605 27.625 3.627 1 78.06 133 GLU B C 1
ATOM 3424 O O . GLU B 1 133 ? 5.652 27.531 4.402 1 78.06 133 GLU B O 1
ATOM 3429 N N . ASP B 1 134 ? 7.508 28.531 3.672 1 82.12 134 ASP B N 1
ATOM 3430 C CA . ASP B 1 134 ? 7.617 29.406 4.844 1 82.12 134 ASP B CA 1
ATOM 3431 C C . ASP B 1 134 ? 6.32 30.172 5.082 1 82.12 134 ASP B C 1
ATOM 3433 O O . ASP B 1 134 ? 5.844 30.266 6.215 1 82.12 134 ASP B O 1
ATOM 3437 N N . ALA B 1 135 ? 5.82 30.734 4.023 1 78.56 135 ALA B N 1
ATOM 3438 C CA . ALA B 1 135 ? 4.605 31.531 4.156 1 78.56 135 ALA B CA 1
ATOM 3439 C C . ALA B 1 135 ? 3.451 30.688 4.699 1 78.56 135 ALA B C 1
ATOM 3441 O O . ALA B 1 135 ? 2.67 31.156 5.531 1 78.56 135 ALA B O 1
ATOM 3442 N N . ILE B 1 136 ? 3.43 29.484 4.316 1 80.81 136 ILE B N 1
ATOM 3443 C CA . ILE B 1 136 ? 2.371 28.594 4.758 1 80.81 136 ILE B CA 1
ATOM 3444 C C . ILE B 1 136 ? 2.641 28.141 6.191 1 80.81 136 ILE B C 1
ATOM 3446 O O . ILE B 1 136 ? 1.723 28.078 7.012 1 80.81 136 ILE B O 1
ATOM 3450 N N . ALA B 1 137 ? 3.857 27.812 6.453 1 86 137 ALA B N 1
ATOM 3451 C CA . ALA B 1 137 ? 4.238 27.406 7.801 1 86 137 ALA B CA 1
ATOM 3452 C C . ALA B 1 137 ? 3.877 28.484 8.82 1 86 137 ALA B C 1
ATOM 3454 O O . ALA B 1 137 ? 3.34 28.188 9.891 1 86 137 ALA B O 1
ATOM 3455 N N . GLU B 1 138 ? 4.117 29.672 8.445 1 84.12 138 GLU B N 1
ATOM 3456 C CA . GLU B 1 138 ? 3.807 30.781 9.336 1 84.12 138 GLU B CA 1
ATOM 3457 C C . GLU B 1 138 ? 2.301 30.922 9.539 1 84.12 138 GLU B C 1
ATOM 3459 O O . GLU B 1 138 ? 1.844 31.219 10.648 1 84.12 138 GLU B O 1
ATOM 3464 N N . ARG B 1 139 ? 1.623 30.719 8.484 1 80.75 139 ARG B N 1
ATOM 3465 C CA . ARG B 1 139 ? 0.168 30.781 8.586 1 80.75 139 ARG B CA 1
ATOM 3466 C C . ARG B 1 139 ? -0.361 29.703 9.523 1 80.75 139 ARG B C 1
ATOM 3468 O O . ARG B 1 139 ? -1.259 29.953 10.328 1 80.75 139 ARG B O 1
ATOM 3475 N N . LEU B 1 140 ? 0.197 28.531 9.398 1 84.69 140 LEU B N 1
ATOM 3476 C CA . LEU B 1 140 ? -0.214 27.438 10.266 1 84.69 140 LEU B CA 1
ATOM 3477 C C . LEU B 1 140 ? 0.113 27.734 11.727 1 84.69 140 LEU B C 1
ATOM 3479 O O . LEU B 1 140 ? -0.687 27.453 12.617 1 84.69 140 LEU B O 1
ATOM 3483 N N . ARG B 1 141 ? 1.227 28.312 11.922 1 85.06 141 ARG B N 1
ATOM 3484 C CA . ARG B 1 141 ? 1.649 28.703 13.266 1 85.06 141 ARG B CA 1
ATOM 3485 C C . ARG B 1 141 ? 0.738 29.781 13.836 1 85.06 141 ARG B C 1
ATOM 3487 O O . ARG B 1 141 ? 0.328 29.703 14.992 1 85.06 141 ARG B O 1
ATOM 3494 N N . GLU B 1 142 ? 0.416 30.719 12.969 1 82.19 142 GLU B N 1
ATOM 3495 C CA . GLU B 1 142 ? -0.439 31.828 13.391 1 82.19 142 GLU B CA 1
ATOM 3496 C C . GLU B 1 142 ? -1.832 31.328 13.773 1 82.19 142 GLU B C 1
ATOM 3498 O O . GLU B 1 142 ? -2.451 31.859 14.703 1 82.19 142 GLU B O 1
ATOM 3503 N N . ARG B 1 143 ? -2.234 30.375 13.086 1 80.38 143 ARG B N 1
ATOM 3504 C CA . ARG B 1 143 ? -3.553 29.812 13.352 1 80.38 143 ARG B CA 1
ATOM 3505 C C . ARG B 1 143 ? -3.5 28.797 14.492 1 80.38 143 ARG B C 1
ATOM 3507 O O . ARG B 1 143 ? -4.523 28.219 14.867 1 80.38 143 ARG B O 1
ATOM 3514 N N . ARG B 1 144 ? -2.334 28.578 15.008 1 84.31 144 ARG B N 1
ATOM 3515 C CA . ARG B 1 144 ? -2.086 27.672 16.125 1 84.31 144 ARG B CA 1
ATOM 3516 C C . ARG B 1 144 ? -2.529 26.25 15.797 1 84.31 144 ARG B C 1
ATOM 3518 O O . ARG B 1 144 ? -3.08 25.547 16.641 1 84.31 144 ARG B O 1
ATOM 3525 N N . LEU B 1 145 ? -2.412 25.922 14.539 1 88.19 145 LEU B N 1
ATOM 3526 C CA . LEU B 1 145 ? -2.68 24.547 14.133 1 88.19 145 LEU B CA 1
ATOM 3527 C C . LEU B 1 145 ? -1.465 23.672 14.383 1 88.19 145 LEU B C 1
ATOM 3529 O O . LEU B 1 145 ? -0.429 23.828 13.734 1 88.19 145 LEU B O 1
ATOM 3533 N N . ALA B 1 146 ? -1.642 22.766 15.344 1 93.12 146 ALA B N 1
ATOM 3534 C CA . ALA B 1 146 ? -0.549 21.828 15.602 1 93.12 146 ALA B CA 1
ATOM 3535 C C . ALA B 1 146 ? -0.138 21.094 14.328 1 93.12 146 ALA B C 1
ATOM 3537 O O . ALA B 1 146 ? -0.99 20.594 13.586 1 93.12 146 ALA B O 1
ATOM 3538 N N . THR B 1 147 ? 1.21 21.078 14.031 1 93.12 147 THR B N 1
ATOM 3539 C CA . THR B 1 147 ? 1.693 20.516 12.781 1 93.12 147 THR B CA 1
ATOM 3540 C C . THR B 1 147 ? 2.963 19.688 13.016 1 93.12 147 THR B C 1
ATOM 3542 O O . THR B 1 147 ? 3.84 20.109 13.773 1 93.12 147 THR B O 1
ATOM 3545 N N . VAL B 1 148 ? 3.002 18.531 12.438 1 96 148 VAL B N 1
ATOM 3546 C CA . VAL B 1 148 ? 4.191 17.688 12.43 1 96 148 VAL B CA 1
ATOM 3547 C C . VAL B 1 148 ? 4.57 17.344 10.992 1 96 148 VAL B C 1
ATOM 3549 O O . VAL B 1 148 ? 3.701 17.047 10.172 1 96 148 VAL B O 1
ATOM 3552 N N . VAL B 1 149 ? 5.84 17.422 10.695 1 94.62 149 VAL B N 1
ATOM 3553 C CA . VAL B 1 149 ? 6.336 17.125 9.352 1 94.62 149 VAL B CA 1
ATOM 3554 C C . VAL B 1 149 ? 7.082 15.797 9.359 1 94.62 149 VAL B C 1
ATOM 3556 O O . VAL B 1 149 ? 7.871 15.523 10.266 1 94.62 149 VAL B O 1
ATOM 3559 N N . VAL B 1 150 ? 6.723 14.938 8.367 1 95.44 150 VAL B N 1
ATOM 3560 C CA . VAL B 1 150 ? 7.363 13.633 8.25 1 95.44 150 VAL B CA 1
ATOM 3561 C C . VAL B 1 150 ? 8.172 13.578 6.953 1 95.44 150 VAL B C 1
ATOM 3563 O O . VAL B 1 150 ? 7.66 13.883 5.875 1 95.44 150 VAL B O 1
ATOM 3566 N N . ASP B 1 151 ? 9.383 13.188 7.059 1 92.06 151 ASP B N 1
ATOM 3567 C CA . ASP B 1 151 ? 10.273 12.961 5.926 1 92.06 151 ASP B CA 1
ATOM 3568 C C . ASP B 1 151 ? 10.477 14.25 5.121 1 92.06 151 ASP B C 1
ATOM 3570 O O . ASP B 1 151 ? 10.422 14.227 3.891 1 92.06 151 ASP B O 1
ATOM 3574 N N . ALA B 1 152 ? 10.555 15.344 5.762 1 87.5 152 ALA B N 1
ATOM 3575 C CA . ALA B 1 152 ? 10.875 16.641 5.188 1 87.5 152 ALA B CA 1
ATOM 3576 C C . ALA B 1 152 ? 11.445 17.594 6.242 1 87.5 152 ALA B C 1
ATOM 3578 O O . ALA B 1 152 ? 11.336 17.328 7.445 1 87.5 152 ALA B O 1
ATOM 3579 N N . GLY B 1 153 ? 12.062 18.609 5.777 1 85 153 GLY B N 1
ATOM 3580 C CA . GLY B 1 153 ? 12.602 19.609 6.688 1 85 153 GLY B CA 1
ATOM 3581 C C . GLY B 1 153 ? 11.57 20.641 7.113 1 85 153 GLY B C 1
ATOM 3582 O O . GLY B 1 153 ? 10.594 20.891 6.395 1 85 153 GLY B O 1
ATOM 3583 N N . SER B 1 154 ? 11.75 21.109 8.312 1 88.31 154 SER B N 1
ATOM 3584 C CA . SER B 1 154 ? 10.961 22.25 8.781 1 88.31 154 SER B CA 1
ATOM 3585 C C . SER B 1 154 ? 11.711 23.031 9.859 1 88.31 154 SER B C 1
ATOM 3587 O O . SER B 1 154 ? 12.328 22.438 10.742 1 88.31 154 SER B O 1
ATOM 3589 N N . ALA B 1 155 ? 11.641 24.312 9.727 1 87.06 155 ALA B N 1
ATOM 3590 C CA . ALA B 1 155 ? 12.258 25.156 10.75 1 87.06 155 ALA B CA 1
ATOM 3591 C C . ALA B 1 155 ? 11.266 25.484 11.859 1 87.06 155 ALA B C 1
ATOM 3593 O O . ALA B 1 155 ? 11.656 25.922 12.945 1 87.06 155 ALA B O 1
ATOM 3594 N N . LEU B 1 156 ? 10.023 25.156 11.695 1 90.44 156 LEU B N 1
ATOM 3595 C CA . LEU B 1 156 ? 9 25.656 12.609 1 90.44 156 LEU B CA 1
ATOM 3596 C C . LEU B 1 156 ? 8.312 24.5 13.328 1 90.44 156 LEU B C 1
ATOM 3598 O O . LEU B 1 156 ? 7.777 24.688 14.43 1 90.44 156 LEU B O 1
ATOM 3602 N N . PHE B 1 157 ? 8.383 23.375 12.695 1 94.31 157 PHE B N 1
ATOM 3603 C CA . PHE B 1 157 ? 7.555 22.297 13.227 1 94.31 157 PHE B CA 1
ATOM 3604 C C . PHE B 1 157 ? 8.406 21.094 13.617 1 94.31 157 PHE B C 1
ATOM 3606 O O . PHE B 1 157 ? 9.523 20.938 13.117 1 94.31 157 PHE B O 1
ATOM 3613 N N . SER B 1 158 ? 7.863 20.281 14.594 1 96.19 158 SER B N 1
ATOM 3614 C CA . SER B 1 158 ? 8.492 19 14.906 1 96.19 158 SER B CA 1
ATOM 3615 C C . SER B 1 158 ? 8.555 18.109 13.672 1 96.19 158 SER B C 1
ATOM 3617 O O . SER B 1 158 ? 7.715 18.219 12.773 1 96.19 158 SER B O 1
ATOM 3619 N N . ARG B 1 159 ? 9.602 17.297 13.695 1 95.81 159 ARG B N 1
ATOM 3620 C CA . ARG B 1 159 ? 9.844 16.469 12.523 1 95.81 159 ARG B CA 1
ATOM 3621 C C . ARG B 1 159 ? 10.102 15.016 12.914 1 95.81 159 ARG B C 1
ATOM 3623 O O . ARG B 1 159 ? 10.672 14.75 13.977 1 95.81 159 ARG B O 1
ATOM 3630 N N . VAL B 1 160 ? 9.609 14.078 12.102 1 97.19 160 VAL B N 1
ATOM 3631 C CA . VAL B 1 160 ? 9.961 12.664 12.133 1 97.19 160 VAL B CA 1
ATOM 3632 C C . VAL B 1 160 ? 10.648 12.273 10.82 1 97.19 160 VAL B C 1
ATOM 3634 O O . VAL B 1 160 ? 10.117 12.516 9.742 1 97.19 160 VAL B O 1
ATOM 3637 N N . MET B 1 161 ? 11.82 11.703 10.891 1 96.19 161 MET B N 1
ATOM 3638 C CA . MET B 1 161 ? 12.555 11.398 9.664 1 96.19 161 MET B CA 1
ATOM 3639 C C . MET B 1 161 ? 13.539 10.258 9.898 1 96.19 161 MET B C 1
ATOM 3641 O O . MET B 1 161 ? 13.68 9.766 11.023 1 96.19 161 MET B O 1
ATOM 3645 N N . VAL B 1 162 ? 14.102 9.797 8.875 1 96.75 162 VAL B N 1
ATOM 3646 C CA . VAL B 1 162 ? 15.289 8.953 8.922 1 96.75 162 VAL B CA 1
ATOM 3647 C C . VAL B 1 162 ? 16.5 9.727 8.391 1 96.75 162 VAL B C 1
ATOM 3649 O O . VAL B 1 162 ? 16.344 10.789 7.781 1 96.75 162 VAL B O 1
ATOM 3652 N N . ASP B 1 163 ? 17.672 9.281 8.727 1 96.5 163 ASP B N 1
ATOM 3653 C CA . ASP B 1 163 ? 18.875 9.844 8.133 1 96.5 163 ASP B CA 1
ATOM 3654 C C . ASP B 1 163 ? 19.172 9.219 6.77 1 96.5 163 ASP B C 1
ATOM 3656 O O . ASP B 1 163 ? 19.844 8.188 6.688 1 96.5 163 ASP B O 1
ATOM 3660 N N . ASP B 1 164 ? 18.703 9.852 5.762 1 96.44 164 ASP B N 1
ATOM 3661 C CA . ASP B 1 164 ? 18.828 9.32 4.41 1 96.44 164 ASP B CA 1
ATOM 3662 C C . ASP B 1 164 ? 20.297 9.195 3.99 1 96.44 164 ASP B C 1
ATOM 3664 O O . ASP B 1 164 ? 20.656 8.273 3.264 1 96.44 164 ASP B O 1
ATOM 3668 N N . ASN B 1 165 ? 21.078 10.164 4.367 1 97.44 165 ASN B N 1
ATOM 3669 C CA . ASN B 1 165 ? 22.5 10.07 4.066 1 97.44 165 ASN B CA 1
ATOM 3670 C C . ASN B 1 165 ? 23.125 8.812 4.676 1 97.44 165 ASN B C 1
ATOM 3672 O O . ASN B 1 165 ? 23.812 8.062 3.994 1 97.44 165 ASN B O 1
ATOM 3676 N N . GLU B 1 166 ? 22.781 8.578 5.898 1 97.62 166 GLU B N 1
ATOM 3677 C CA . GLU B 1 166 ? 23.266 7.375 6.57 1 97.62 166 GLU B CA 1
ATOM 3678 C C . GLU B 1 166 ? 22.734 6.113 5.906 1 97.62 166 GLU B C 1
ATOM 3680 O O . GLU B 1 166 ? 23.453 5.113 5.785 1 97.62 166 GLU B O 1
ATOM 3685 N N . GLY B 1 167 ? 21.5 6.168 5.531 1 98.31 167 GLY B N 1
ATOM 3686 C CA . GLY B 1 167 ? 20.938 5.043 4.801 1 98.31 167 GLY B CA 1
ATOM 3687 C C . GLY B 1 167 ? 21.703 4.715 3.533 1 98.31 167 GLY B C 1
ATOM 3688 O O . GLY B 1 167 ? 21.953 3.543 3.242 1 98.31 167 GLY B O 1
ATOM 3689 N N . GLY B 1 168 ? 22.031 5.77 2.77 1 98.44 168 GLY B N 1
ATOM 3690 C CA . GLY B 1 168 ? 22.859 5.578 1.59 1 98.44 168 GLY B CA 1
ATOM 3691 C C . GLY B 1 168 ? 24.219 4.992 1.907 1 98.44 168 GLY B C 1
ATOM 3692 O O . GLY B 1 168 ? 24.703 4.117 1.189 1 98.44 168 GLY B O 1
ATOM 3693 N N . ARG B 1 169 ? 24.828 5.441 2.99 1 98.62 169 ARG B N 1
ATOM 3694 C CA . ARG B 1 169 ? 26.141 4.953 3.406 1 98.62 169 ARG B CA 1
ATOM 3695 C C . ARG B 1 169 ? 26.078 3.469 3.752 1 98.62 169 ARG B C 1
ATOM 3697 O O . ARG B 1 169 ? 26.969 2.705 3.367 1 98.62 169 ARG B O 1
ATOM 3704 N N . LEU B 1 170 ? 25.047 3.061 4.477 1 98.56 170 LEU B N 1
ATOM 3705 C CA . LEU B 1 170 ? 24.891 1.668 4.871 1 98.56 170 LEU B CA 1
ATOM 3706 C C . LEU B 1 170 ? 24.75 0.767 3.65 1 98.56 170 LEU B C 1
ATOM 3708 O O . LEU B 1 170 ? 25.359 -0.308 3.598 1 98.56 170 LEU B O 1
ATOM 3712 N N . ALA B 1 171 ? 23.969 1.283 2.693 1 98.69 171 ALA B N 1
ATOM 3713 C CA . ALA B 1 171 ? 23.781 0.517 1.463 1 98.69 171 ALA B CA 1
ATOM 3714 C C . ALA B 1 171 ? 25.109 0.349 0.719 1 98.69 171 ALA B C 1
ATOM 3716 O O . ALA B 1 171 ? 25.438 -0.752 0.277 1 98.69 171 ALA B O 1
ATOM 3717 N N . ALA B 1 172 ? 25.859 1.415 0.605 1 98.75 172 ALA B N 1
ATOM 3718 C CA . ALA B 1 172 ? 27.141 1.392 -0.084 1 98.75 172 ALA B CA 1
ATOM 3719 C C . ALA B 1 172 ? 28.141 0.484 0.637 1 98.75 172 ALA B C 1
ATOM 3721 O O . ALA B 1 172 ? 28.859 -0.285 0.001 1 98.75 172 ALA B O 1
ATOM 3722 N N . ALA B 1 173 ? 28.172 0.575 1.943 1 98.75 173 ALA B N 1
ATOM 3723 C CA . ALA B 1 173 ? 29.078 -0.25 2.742 1 98.75 173 ALA B CA 1
ATOM 3724 C C . ALA B 1 173 ? 28.797 -1.734 2.535 1 98.75 173 ALA B C 1
ATOM 3726 O O . ALA B 1 173 ? 29.719 -2.545 2.441 1 98.75 173 ALA B O 1
ATOM 3727 N N . HIS B 1 174 ? 27.531 -2.07 2.473 1 98.81 174 HIS B N 1
ATOM 3728 C CA . HIS B 1 174 ? 27.109 -3.449 2.246 1 98.81 174 HIS B CA 1
ATOM 3729 C C . HIS B 1 174 ? 27.688 -3.99 0.941 1 98.81 174 HIS B C 1
ATOM 3731 O O . HIS B 1 174 ? 28.234 -5.094 0.909 1 98.81 174 HIS B O 1
ATOM 3737 N N . LEU B 1 175 ? 27.562 -3.186 -0.115 1 98.69 175 LEU B N 1
ATOM 3738 C CA . LEU B 1 175 ? 28.047 -3.611 -1.423 1 98.69 175 LEU B CA 1
ATOM 3739 C C . LEU B 1 175 ? 29.578 -3.59 -1.469 1 98.69 175 LEU B C 1
ATOM 3741 O O . LEU B 1 175 ? 30.203 -4.516 -1.996 1 98.6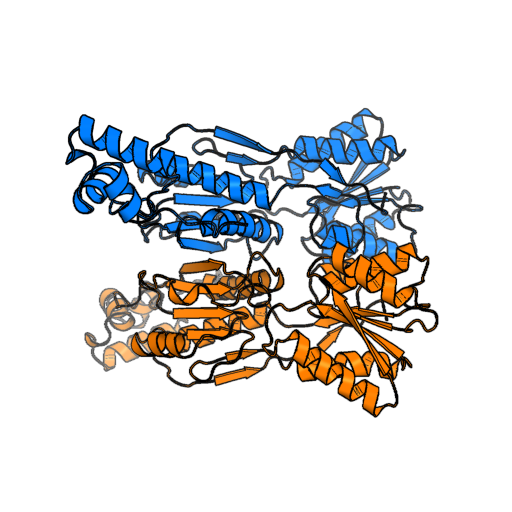9 175 LEU B O 1
ATOM 3745 N N . ARG B 1 176 ? 30.188 -2.557 -0.873 1 98.44 176 ARG B N 1
ATOM 3746 C CA . ARG B 1 176 ? 31.641 -2.441 -0.8 1 98.44 176 ARG B CA 1
ATOM 3747 C C . ARG B 1 176 ? 32.25 -3.656 -0.109 1 98.44 176 ARG B C 1
ATOM 3749 O O . ARG B 1 176 ? 33.219 -4.234 -0.602 1 98.44 176 ARG B O 1
ATOM 3756 N N . ASP B 1 177 ? 31.656 -4.039 1.004 1 98.44 177 ASP B N 1
ATOM 3757 C CA . ASP B 1 177 ? 32.188 -5.129 1.823 1 98.44 177 ASP B CA 1
ATOM 3758 C C . ASP B 1 177 ? 32.062 -6.465 1.097 1 98.44 177 ASP B C 1
ATOM 3760 O O . ASP B 1 177 ? 32.719 -7.445 1.482 1 98.44 177 ASP B O 1
ATOM 3764 N N . ARG B 1 178 ? 31.328 -6.5 0.034 1 97.94 178 ARG B N 1
ATOM 3765 C CA . ARG B 1 178 ? 31.156 -7.711 -0.761 1 97.94 178 ARG B CA 1
ATOM 3766 C C . ARG B 1 178 ? 31.984 -7.652 -2.037 1 97.94 178 ARG B C 1
ATOM 3768 O O . ARG B 1 178 ? 31.844 -8.508 -2.914 1 97.94 178 ARG B O 1
ATOM 3775 N N . GLY B 1 179 ? 32.75 -6.578 -2.162 1 97.69 179 GLY B N 1
ATOM 3776 C CA . GLY B 1 179 ? 33.781 -6.527 -3.191 1 97.69 179 GLY B CA 1
ATOM 3777 C C . GLY B 1 179 ? 33.375 -5.688 -4.391 1 97.69 179 GLY B C 1
ATOM 3778 O O . GLY B 1 179 ? 34.125 -5.59 -5.363 1 97.69 179 GLY B O 1
ATOM 3779 N N . HIS B 1 180 ? 32.25 -5.047 -4.352 1 98.12 180 HIS B N 1
ATOM 3780 C CA . HIS B 1 180 ? 31.812 -4.238 -5.484 1 98.12 180 HIS B CA 1
ATOM 3781 C C . HIS B 1 180 ? 32.469 -2.865 -5.469 1 98.12 180 HIS B C 1
ATOM 3783 O O . HIS B 1 180 ? 32.438 -2.172 -4.449 1 98.12 180 HIS B O 1
ATOM 3789 N N . ARG B 1 181 ? 33 -2.453 -6.555 1 97.06 181 ARG B N 1
ATOM 3790 C CA . ARG B 1 181 ? 33.719 -1.178 -6.648 1 97.06 181 ARG B CA 1
ATOM 3791 C C . ARG B 1 181 ? 33.062 -0.284 -7.715 1 97.06 181 ARG B C 1
ATOM 3793 O O . ARG B 1 181 ? 33.062 0.941 -7.578 1 97.06 181 ARG B O 1
ATOM 3800 N N . ARG B 1 182 ? 32.656 -0.917 -8.789 1 97.81 182 ARG B N 1
ATOM 3801 C CA . ARG B 1 182 ? 31.859 -0.203 -9.773 1 97.81 182 ARG B CA 1
ATOM 3802 C C . ARG B 1 182 ? 30.375 -0.528 -9.625 1 97.81 182 ARG B C 1
ATOM 3804 O O . ARG B 1 182 ? 29.938 -1.632 -9.953 1 97.81 182 ARG B O 1
ATOM 3811 N N . VAL B 1 183 ? 29.672 0.417 -9.133 1 98.31 183 VAL B N 1
ATOM 3812 C CA . VAL B 1 183 ? 28.297 0.16 -8.75 1 98.31 183 VAL B CA 1
ATOM 3813 C C . VAL B 1 183 ? 27.375 1.134 -9.477 1 98.31 183 VAL B C 1
ATOM 3815 O O . VAL B 1 183 ? 27.688 2.32 -9.602 1 98.31 183 VAL B O 1
ATOM 3818 N N . GLY B 1 184 ? 26.328 0.58 -10.047 1 98.38 184 GLY B N 1
ATOM 3819 C CA . GLY B 1 184 ? 25.281 1.423 -10.602 1 98.38 184 GLY B CA 1
ATOM 3820 C C . GLY B 1 184 ? 24.312 1.946 -9.555 1 98.38 184 GLY B C 1
ATOM 3821 O O . GLY B 1 184 ? 24.109 1.308 -8.523 1 98.38 184 GLY B O 1
ATOM 3822 N N . TYR B 1 185 ? 23.75 3.109 -9.789 1 98.5 185 TYR B N 1
ATOM 3823 C CA . TYR B 1 185 ? 22.719 3.717 -8.961 1 98.5 185 TYR B CA 1
ATOM 3824 C C . TYR B 1 185 ? 21.562 4.215 -9.82 1 98.5 185 TYR B C 1
ATOM 3826 O O . TYR B 1 185 ? 21.75 5.027 -10.727 1 98.5 185 TYR B O 1
ATOM 3834 N N . LEU B 1 186 ? 20.438 3.648 -9.531 1 97.88 186 LEU B N 1
ATOM 3835 C CA . LEU B 1 186 ? 19.25 4.117 -10.234 1 97.88 186 LEU B CA 1
ATOM 3836 C C . LEU B 1 186 ? 18.5 5.164 -9.414 1 97.88 186 LEU B C 1
ATOM 3838 O O . LEU B 1 186 ? 17.906 4.848 -8.383 1 97.88 186 LEU B O 1
ATOM 3842 N N . LEU B 1 187 ? 18.5 6.391 -9.875 1 95.88 187 LEU B N 1
ATOM 3843 C CA . LEU B 1 187 ? 17.922 7.551 -9.203 1 95.88 187 LEU B CA 1
ATOM 3844 C C . LEU B 1 187 ? 16.594 7.93 -9.836 1 95.88 187 LEU B C 1
ATOM 3846 O O . LEU B 1 187 ? 16.453 7.914 -11.062 1 95.88 187 LEU B O 1
ATOM 3850 N N . GLU B 1 188 ? 15.609 8.195 -9 1 91.94 188 GLU B N 1
ATOM 3851 C CA . GLU B 1 188 ? 14.359 8.711 -9.547 1 91.94 188 GLU B CA 1
ATOM 3852 C C . GLU B 1 188 ? 14.531 10.117 -10.102 1 91.94 188 GLU B C 1
ATOM 3854 O O . GLU B 1 188 ? 15.141 10.977 -9.453 1 91.94 188 GLU B O 1
ATOM 3859 N N . ALA B 1 189 ? 13.938 10.281 -11.219 1 88 189 ALA B N 1
ATOM 3860 C CA . ALA B 1 189 ? 13.992 11.609 -11.828 1 88 189 ALA B CA 1
ATOM 3861 C C . ALA B 1 189 ? 13.203 12.625 -11 1 88 189 ALA B C 1
ATOM 3863 O O . ALA B 1 189 ? 12.125 12.312 -10.492 1 88 189 ALA B O 1
ATOM 3864 N N . GLN B 1 190 ? 13.766 13.734 -10.773 1 83.31 190 GLN B N 1
ATOM 3865 C CA . GLN B 1 190 ? 13.102 14.805 -10.039 1 83.31 190 GLN B CA 1
ATOM 3866 C C . GLN B 1 190 ? 12.922 16.047 -10.914 1 83.31 190 GLN B C 1
ATOM 3868 O O . GLN B 1 190 ? 13.812 16.391 -11.695 1 83.31 190 GLN B O 1
ATOM 3873 N N . ALA B 1 191 ? 11.727 16.594 -10.781 1 74.19 191 ALA B N 1
ATOM 3874 C CA . ALA B 1 191 ? 11.414 17.781 -11.578 1 74.19 191 ALA B CA 1
ATOM 3875 C C . ALA B 1 191 ? 11.984 19.047 -10.938 1 74.19 191 ALA B C 1
ATOM 3877 O O . ALA B 1 191 ? 12.266 20.031 -11.625 1 74.19 191 ALA B O 1
ATOM 3878 N N . SER B 1 192 ? 12.062 19 -9.664 1 70.5 192 SER B N 1
ATOM 3879 C CA . SER B 1 192 ? 12.539 20.188 -8.969 1 70.5 192 SER B CA 1
ATOM 3880 C C . SER B 1 192 ? 13.898 19.953 -8.336 1 70.5 192 SER B C 1
ATOM 3882 O O . SER B 1 192 ? 14.312 18.812 -8.133 1 70.5 192 SER B O 1
ATOM 3884 N N . ASP B 1 193 ? 14.57 21.062 -8.07 1 68.44 193 ASP B N 1
ATOM 3885 C CA . ASP B 1 193 ? 15.953 21.016 -7.602 1 68.44 193 ASP B CA 1
ATOM 3886 C C . ASP B 1 193 ? 16 20.969 -6.074 1 68.44 193 ASP B C 1
ATOM 3888 O O . ASP B 1 193 ? 17.047 21.234 -5.48 1 68.44 193 ASP B O 1
ATOM 3892 N N . TYR B 1 194 ? 15.078 20.531 -5.523 1 72.5 194 TYR B N 1
ATOM 3893 C CA . TYR B 1 194 ? 15.18 20.469 -4.07 1 72.5 194 TYR B CA 1
ATOM 3894 C C . TYR B 1 194 ? 15.922 19.219 -3.621 1 72.5 194 TYR B C 1
ATOM 3896 O O . TYR B 1 194 ? 15.977 18.234 -4.355 1 72.5 194 TYR B O 1
ATOM 3904 N N . GLU B 1 195 ? 16.625 19.375 -2.559 1 79.44 195 GLU B N 1
ATOM 3905 C CA . GLU B 1 195 ? 17.328 18.219 -2.027 1 79.44 195 GLU B CA 1
ATOM 3906 C C . GLU B 1 195 ? 16.359 17.203 -1.443 1 79.44 195 GLU B C 1
ATOM 3908 O O . GLU B 1 195 ? 15.992 17.297 -0.272 1 79.44 195 GLU B O 1
ATOM 3913 N N . SER B 1 196 ? 16.094 16.25 -2.221 1 85.5 196 SER B N 1
ATOM 3914 C CA . SER B 1 196 ? 15.148 15.211 -1.826 1 85.5 196 SER B CA 1
ATOM 3915 C C . SER B 1 196 ? 15.836 14.102 -1.033 1 85.5 196 SER B C 1
ATOM 3917 O O . SER B 1 196 ? 17.062 14.102 -0.894 1 85.5 196 SER B O 1
ATOM 3919 N N . GLN B 1 197 ? 15.062 13.227 -0.448 1 89.62 197 GLN B N 1
ATOM 3920 C CA . GLN B 1 197 ? 15.57 12.031 0.219 1 89.62 197 GLN B CA 1
ATOM 3921 C C . GLN B 1 197 ? 16.469 11.227 -0.714 1 89.62 197 GLN B C 1
ATOM 3923 O O . GLN B 1 197 ? 17.5 10.703 -0.292 1 89.62 197 GLN B O 1
ATOM 3928 N N . ALA B 1 198 ? 16.078 11.242 -1.947 1 90.94 198 ALA B N 1
ATOM 3929 C CA . ALA B 1 198 ? 16.812 10.484 -2.955 1 90.94 198 ALA B CA 1
ATOM 3930 C C . ALA B 1 198 ? 18.219 11.039 -3.125 1 90.94 198 ALA B C 1
ATOM 3932 O O . ALA B 1 198 ? 19.188 10.281 -3.186 1 90.94 198 ALA B O 1
ATOM 3933 N N . ILE B 1 199 ? 18.312 12.281 -3.176 1 92.12 199 ILE B N 1
ATOM 3934 C CA . ILE B 1 199 ? 19.594 12.938 -3.383 1 92.12 199 ILE B CA 1
ATOM 3935 C C . ILE B 1 199 ? 20.484 12.727 -2.16 1 92.12 199 ILE B C 1
ATOM 3937 O O . ILE B 1 199 ? 21.688 12.484 -2.295 1 92.12 199 ILE B O 1
ATOM 3941 N N . LYS B 1 200 ? 19.922 12.797 -1.013 1 94.62 200 LYS B N 1
ATOM 3942 C CA . LYS B 1 200 ? 20.672 12.578 0.22 1 94.62 200 LYS B CA 1
ATOM 3943 C C . LYS B 1 200 ? 21.188 11.148 0.292 1 94.62 200 LYS B C 1
ATOM 3945 O O . LYS B 1 200 ? 22.344 10.922 0.683 1 94.62 200 LYS B O 1
ATOM 3950 N N . ARG B 1 201 ? 20.391 10.188 -0.034 1 96.81 201 ARG B N 1
ATOM 3951 C CA . ARG B 1 201 ? 20.797 8.789 -0.054 1 96.81 201 ARG B CA 1
ATOM 3952 C C . ARG B 1 201 ? 21.953 8.578 -1.026 1 96.81 201 ARG B C 1
ATOM 3954 O O . ARG B 1 201 ? 22.938 7.902 -0.697 1 96.81 201 ARG B O 1
ATOM 3961 N N . LEU B 1 202 ? 21.766 9.172 -2.217 1 97.5 202 LEU B N 1
ATOM 3962 C CA . LEU B 1 202 ? 22.812 9.055 -3.219 1 97.5 202 LEU B CA 1
ATOM 3963 C C . LEU B 1 202 ? 24.125 9.641 -2.707 1 97.5 202 LEU B C 1
ATOM 3965 O O . LEU B 1 202 ? 25.203 9.055 -2.9 1 97.5 202 LEU B O 1
ATOM 3969 N N . ALA B 1 203 ? 24.062 10.789 -2.074 1 97.44 203 ALA B N 1
ATOM 3970 C CA . ALA B 1 203 ? 25.25 11.461 -1.556 1 97.44 203 ALA B CA 1
ATOM 3971 C C . ALA B 1 203 ? 26 10.562 -0.575 1 97.44 203 ALA B C 1
ATOM 3973 O O . ALA B 1 203 ? 27.219 10.414 -0.671 1 97.44 203 ALA B O 1
ATOM 3974 N N . GLY B 1 204 ? 25.266 9.984 0.353 1 98.44 204 GLY B N 1
ATOM 3975 C CA . GLY B 1 204 ? 25.875 9.055 1.289 1 98.44 204 GLY B CA 1
ATOM 3976 C C . GLY B 1 204 ? 26.453 7.828 0.615 1 98.44 204 GLY B C 1
ATOM 3977 O O . GLY B 1 204 ? 27.547 7.375 0.979 1 98.44 204 GLY B O 1
ATOM 3978 N N . PHE B 1 205 ? 25.766 7.367 -0.399 1 98.69 205 PHE B N 1
ATOM 3979 C CA . PHE B 1 205 ? 26.188 6.195 -1.157 1 98.69 205 PHE B CA 1
ATOM 3980 C C . PHE B 1 205 ? 27.5 6.461 -1.875 1 98.69 205 PHE B C 1
ATOM 3982 O O . PHE B 1 205 ? 28.438 5.672 -1.77 1 98.69 205 PHE B O 1
ATOM 3989 N N . GLU B 1 206 ? 27.562 7.535 -2.514 1 98.56 206 GLU B N 1
ATOM 3990 C CA . GLU B 1 206 ? 28.75 7.922 -3.264 1 98.56 206 GLU B CA 1
ATOM 3991 C C . GLU B 1 206 ? 29.938 8.156 -2.332 1 98.56 206 GLU B C 1
ATOM 3993 O O . GLU B 1 206 ? 31.078 7.805 -2.666 1 98.56 206 GLU B O 1
ATOM 3998 N N . GLN B 1 207 ? 29.688 8.766 -1.206 1 98.31 207 GLN B N 1
ATOM 3999 C CA . GLN B 1 207 ? 30.75 9.062 -0.243 1 98.31 207 GLN B CA 1
ATOM 4000 C C . GLN B 1 207 ? 31.516 7.801 0.144 1 98.31 207 GLN B C 1
ATOM 4002 O O . GLN B 1 207 ? 32.75 7.789 0.137 1 98.31 207 GLN B O 1
ATOM 4007 N N . VAL B 1 208 ? 30.797 6.742 0.428 1 98.44 208 VAL B N 1
ATOM 4008 C CA . VAL B 1 208 ? 31.391 5.5 0.911 1 98.44 208 VAL B CA 1
ATOM 4009 C C . VAL B 1 208 ? 32.156 4.82 -0.222 1 98.44 208 VAL B C 1
ATOM 4011 O O . VAL B 1 208 ? 33.312 4.398 -0.041 1 98.44 208 VAL B O 1
ATOM 4014 N N . LEU B 1 209 ? 31.594 4.754 -1.398 1 98.38 209 LEU B N 1
ATOM 4015 C CA . LEU B 1 209 ? 32.219 4.031 -2.506 1 98.38 209 LEU B CA 1
ATOM 4016 C C . LEU B 1 209 ? 33.438 4.789 -3.033 1 98.38 209 LEU B C 1
ATOM 4018 O O . LEU B 1 209 ? 34.469 4.184 -3.316 1 98.38 209 LEU B O 1
ATOM 4022 N N . THR B 1 210 ? 33.281 6.078 -3.115 1 97.75 210 THR B N 1
ATOM 4023 C CA . THR B 1 210 ? 34.406 6.883 -3.602 1 97.75 210 THR B CA 1
ATOM 4024 C C . THR B 1 210 ? 35.562 6.812 -2.639 1 97.75 210 THR B C 1
ATOM 4026 O O . THR B 1 210 ? 36.719 6.723 -3.068 1 97.75 210 THR B O 1
ATOM 4029 N N . ALA B 1 211 ? 35.312 6.832 -1.417 1 97.62 211 ALA B N 1
ATOM 4030 C CA . ALA B 1 211 ? 36.344 6.75 -0.402 1 97.62 211 ALA B CA 1
ATOM 4031 C C . ALA B 1 211 ? 37.094 5.422 -0.493 1 97.62 211 ALA B C 1
ATOM 4033 O O . ALA B 1 211 ? 38.281 5.34 -0.127 1 97.62 211 ALA B O 1
ATOM 4034 N N . ALA B 1 212 ? 36.469 4.461 -1.026 1 97.31 212 ALA B N 1
ATOM 4035 C CA . ALA B 1 212 ? 37.062 3.133 -1.151 1 97.31 212 ALA B CA 1
ATOM 4036 C C . ALA B 1 212 ? 37.719 2.947 -2.521 1 97.31 212 ALA B C 1
ATOM 4038 O O . ALA B 1 212 ? 38.156 1.849 -2.861 1 97.31 212 ALA B O 1
ATOM 4039 N N . GLY B 1 213 ? 37.719 3.986 -3.311 1 97.56 213 GLY B N 1
ATOM 4040 C CA . GLY B 1 213 ? 38.344 3.934 -4.629 1 97.56 213 GLY B CA 1
ATOM 4041 C C . GLY B 1 213 ? 37.406 3.398 -5.699 1 97.56 213 GLY B C 1
ATOM 4042 O O . GLY B 1 213 ? 37.844 3.002 -6.777 1 97.56 213 GLY B O 1
ATOM 4043 N N . GLY B 1 214 ? 36.156 3.381 -5.336 1 97.62 214 GLY B N 1
ATOM 4044 C CA . GLY B 1 214 ? 35.156 2.885 -6.285 1 97.62 214 GLY B CA 1
ATOM 4045 C C . GLY B 1 214 ? 34.5 3.988 -7.09 1 97.62 214 GLY B C 1
ATOM 4046 O O . GLY B 1 214 ? 34.875 5.156 -6.988 1 97.62 214 GLY B O 1
ATOM 4047 N N . GLU B 1 215 ? 33.562 3.523 -7.969 1 97.25 215 GLU B N 1
ATOM 4048 C CA . GLU B 1 215 ? 32.812 4.426 -8.844 1 97.25 215 GLU B CA 1
ATOM 4049 C C . GLU B 1 215 ? 31.312 4.117 -8.805 1 97.25 215 GLU B C 1
ATOM 4051 O O . GLU B 1 215 ? 30.906 2.955 -8.75 1 97.25 215 GLU B O 1
ATOM 4056 N N . VAL B 1 216 ? 30.609 5.211 -8.828 1 98.31 216 VAL B N 1
ATOM 4057 C CA . VAL B 1 216 ? 29.156 5.086 -8.898 1 98.31 216 VAL B CA 1
ATOM 4058 C C . VAL B 1 216 ? 28.656 5.621 -10.242 1 98.31 216 VAL B C 1
ATOM 4060 O O . VAL B 1 216 ? 28.891 6.781 -10.586 1 98.31 216 VAL B O 1
ATOM 4063 N N . VAL B 1 217 ? 28 4.77 -11.023 1 98 217 VAL B N 1
ATOM 4064 C CA . VAL B 1 217 ? 27.406 5.176 -12.289 1 98 217 VAL B CA 1
ATOM 4065 C C . VAL B 1 217 ? 25.906 5.441 -12.086 1 98 217 VAL B C 1
ATOM 4067 O O . VAL B 1 217 ? 25.125 4.508 -11.883 1 98 217 VAL B O 1
ATOM 4070 N N . VAL B 1 218 ? 25.516 6.68 -12.258 1 97.38 218 VAL B N 1
ATOM 4071 C CA . VAL B 1 218 ? 24.141 7.074 -11.922 1 97.38 218 VAL B CA 1
ATOM 4072 C C . VAL B 1 218 ? 23.297 7.113 -13.195 1 97.38 218 VAL B C 1
ATOM 4074 O O . VAL B 1 218 ? 23.703 7.672 -14.211 1 97.38 218 VAL B O 1
ATOM 4077 N N . ALA B 1 219 ? 22.188 6.457 -13.133 1 97 219 ALA B N 1
ATOM 4078 C CA . ALA B 1 219 ? 21.156 6.562 -14.156 1 97 219 ALA B CA 1
ATOM 4079 C C . ALA B 1 219 ? 19.844 7.07 -13.555 1 97 219 ALA B C 1
ATOM 4081 O O . ALA B 1 219 ? 19.562 6.84 -12.375 1 97 219 ALA B O 1
ATOM 4082 N N . THR B 1 220 ? 19.062 7.754 -14.312 1 95.44 220 THR B N 1
ATOM 4083 C CA . THR B 1 220 ? 17.797 8.297 -13.844 1 95.44 220 THR B CA 1
ATOM 4084 C C . THR B 1 220 ? 16.609 7.535 -14.445 1 95.44 220 THR B C 1
ATOM 4086 O O . THR B 1 220 ? 16.672 7.102 -15.594 1 95.44 220 THR B O 1
ATOM 4089 N N . SER B 1 221 ? 15.602 7.379 -13.648 1 94.44 221 SER B N 1
ATOM 4090 C CA . SER B 1 221 ? 14.406 6.652 -14.078 1 94.44 221 SER B CA 1
ATOM 4091 C C . SER B 1 221 ? 13.133 7.363 -13.625 1 94.44 221 SER B C 1
ATOM 4093 O O . SER B 1 221 ? 13.156 8.117 -12.648 1 94.44 221 SER B O 1
ATOM 4095 N N . GLU B 1 222 ? 12.109 7.09 -14.414 1 91.25 222 GLU B N 1
ATOM 4096 C CA . GLU B 1 222 ? 10.773 7.418 -13.914 1 91.25 222 GLU B CA 1
ATOM 4097 C C . GLU B 1 222 ? 10.414 6.547 -12.711 1 91.25 222 GLU B C 1
ATOM 4099 O O . GLU B 1 222 ? 11.039 5.508 -12.477 1 91.25 222 GLU B O 1
ATOM 4104 N N . ASN B 1 223 ? 9.43 7.012 -11.984 1 90.44 223 ASN B N 1
ATOM 4105 C CA . ASN B 1 223 ? 8.977 6.285 -10.805 1 90.44 223 ASN B CA 1
ATOM 4106 C C . ASN B 1 223 ? 8.008 5.168 -11.172 1 90.44 223 ASN B C 1
ATOM 4108 O O . ASN B 1 223 ? 6.836 5.207 -10.797 1 90.44 223 ASN B O 1
ATOM 4112 N N . SER B 1 224 ? 8.469 4.25 -11.836 1 92.25 224 SER B N 1
ATOM 4113 C CA . SER B 1 224 ? 7.703 3.076 -12.242 1 92.25 224 SER B CA 1
ATOM 4114 C C . SER B 1 224 ? 8.617 1.885 -12.508 1 92.25 224 SER B C 1
ATOM 4116 O O . SER B 1 224 ? 9.805 2.059 -12.789 1 92.25 224 SER B O 1
ATOM 4118 N N . VAL B 1 225 ? 8.094 0.695 -12.453 1 94.62 225 VAL B N 1
ATOM 4119 C CA . VAL B 1 225 ? 8.852 -0.522 -12.719 1 94.62 225 VAL B CA 1
ATOM 4120 C C . VAL B 1 225 ? 9.336 -0.526 -14.164 1 94.62 225 VAL B C 1
ATOM 4122 O O . VAL B 1 225 ? 10.5 -0.811 -14.438 1 94.62 225 VAL B O 1
ATOM 4125 N N . ASP B 1 226 ? 8.422 -0.15 -15.078 1 94.06 226 ASP B N 1
ATOM 4126 C CA . ASP B 1 226 ? 8.773 -0.134 -16.484 1 94.06 226 ASP B CA 1
ATOM 4127 C C . ASP B 1 226 ? 9.859 0.898 -16.766 1 94.06 226 ASP B C 1
ATOM 4129 O O . ASP B 1 226 ? 10.797 0.635 -17.531 1 94.06 226 ASP B O 1
ATOM 4133 N N . GLY B 1 227 ? 9.68 2.037 -16.219 1 95.62 227 GLY B N 1
ATOM 4134 C CA . GLY B 1 227 ? 10.711 3.051 -16.359 1 95.62 227 GLY B CA 1
ATOM 4135 C C . GLY B 1 227 ? 12.055 2.615 -15.812 1 95.62 227 GLY B C 1
ATOM 4136 O O . GLY B 1 227 ? 13.086 2.842 -16.438 1 95.62 227 GLY B O 1
ATOM 4137 N N . ALA B 1 228 ? 12.023 1.969 -14.672 1 97.44 228 ALA B N 1
ATOM 4138 C CA . ALA B 1 228 ? 13.242 1.468 -14.047 1 97.44 228 ALA B CA 1
ATOM 4139 C C . ALA B 1 228 ? 13.883 0.367 -14.891 1 97.44 228 ALA B C 1
ATOM 4141 O O . ALA B 1 228 ? 15.109 0.317 -15.031 1 97.44 228 ALA B O 1
ATOM 4142 N N . ARG B 1 229 ? 13.07 -0.476 -15.391 1 97 229 ARG B N 1
ATOM 4143 C CA . ARG B 1 229 ? 13.531 -1.555 -16.25 1 97 229 ARG B CA 1
ATOM 4144 C C . ARG B 1 229 ? 14.281 -1.003 -17.469 1 97 229 ARG B C 1
ATOM 4146 O O . ARG B 1 229 ? 15.367 -1.479 -17.797 1 97 229 ARG B O 1
ATOM 4153 N N . ARG B 1 230 ? 13.742 0.027 -18.078 1 96.81 230 ARG B N 1
ATOM 4154 C CA . ARG B 1 230 ? 14.359 0.654 -19.234 1 96.81 230 ARG B CA 1
ATOM 4155 C C . ARG B 1 230 ? 15.688 1.308 -18.875 1 96.81 230 ARG B C 1
ATOM 4157 O O . ARG B 1 230 ? 16.688 1.116 -19.562 1 96.81 230 ARG B O 1
ATOM 4164 N N . ALA B 1 231 ? 15.672 2.045 -17.812 1 97.19 231 ALA B N 1
ATOM 4165 C CA . ALA B 1 231 ? 16.891 2.732 -17.375 1 97.19 231 ALA B CA 1
ATOM 4166 C C . ALA B 1 231 ? 17.969 1.733 -16.984 1 97.19 231 ALA B C 1
ATOM 4168 O O . ALA B 1 231 ? 19.141 1.926 -17.312 1 97.19 231 ALA B O 1
ATOM 4169 N N . ALA B 1 232 ? 17.609 0.71 -16.281 1 97.62 232 ALA B N 1
ATOM 4170 C CA . ALA B 1 232 ? 18.547 -0.314 -15.836 1 97.62 232 ALA B CA 1
ATOM 4171 C C . ALA B 1 232 ? 19.141 -1.071 -17.016 1 97.62 232 ALA B C 1
ATOM 4173 O O . ALA B 1 232 ? 20.297 -1.515 -16.969 1 97.62 232 ALA B O 1
ATOM 4174 N N . SER B 1 233 ? 18.312 -1.273 -18.047 1 96.75 233 SER B N 1
ATOM 4175 C CA . SER B 1 233 ? 18.797 -1.958 -19.234 1 96.75 233 SER B CA 1
ATOM 4176 C C . SER B 1 233 ? 20 -1.247 -19.828 1 96.75 233 SER B C 1
ATOM 4178 O O . SER B 1 233 ? 20.953 -1.895 -20.266 1 96.75 233 SER B O 1
ATOM 4180 N N . ALA B 1 234 ? 19.938 -0.017 -19.812 1 93.94 234 ALA B N 1
ATOM 4181 C CA . ALA B 1 234 ? 21.047 0.769 -20.344 1 93.94 234 ALA B CA 1
ATOM 4182 C C . ALA B 1 234 ? 22.297 0.594 -19.469 1 93.94 234 ALA B C 1
ATOM 4184 O O . ALA B 1 234 ? 23.406 0.456 -19.984 1 93.94 234 ALA B O 1
ATOM 4185 N N . LEU B 1 235 ? 22.156 0.578 -18.172 1 94.94 235 LEU B N 1
ATOM 4186 C CA . LEU B 1 235 ? 23.25 0.39 -17.234 1 94.94 235 LEU B CA 1
ATOM 4187 C C . LEU B 1 235 ? 23.875 -0.994 -17.391 1 94.94 235 LEU B C 1
ATOM 4189 O O . LEU B 1 235 ? 25.094 -1.131 -17.391 1 94.94 235 LEU B O 1
ATOM 4193 N N . LEU B 1 236 ? 23.062 -1.974 -17.531 1 96.88 236 LEU B N 1
ATOM 4194 C CA . LEU B 1 236 ? 23.5 -3.365 -17.531 1 96.88 236 LEU B CA 1
ATOM 4195 C C . LEU B 1 236 ? 24.031 -3.764 -18.906 1 96.88 236 LEU B C 1
ATOM 4197 O O . LEU B 1 236 ? 24.719 -4.781 -19.031 1 96.88 236 LEU B O 1
ATOM 4201 N N . GLY B 1 237 ? 23.672 -2.955 -19.891 1 94.75 237 GLY B N 1
ATOM 4202 C CA . GLY B 1 237 ? 24.125 -3.234 -21.25 1 94.75 237 GLY B CA 1
ATOM 4203 C C . GLY B 1 237 ? 25.453 -2.588 -21.594 1 94.75 237 GLY B C 1
ATOM 4204 O O . GLY B 1 237 ? 26.016 -2.824 -22.656 1 94.75 237 GLY B O 1
ATOM 4205 N N . ALA B 1 238 ? 25.938 -1.854 -20.719 1 92.69 238 ALA B N 1
ATOM 4206 C CA . ALA B 1 238 ? 27.203 -1.152 -20.938 1 92.69 238 ALA B CA 1
ATOM 4207 C C . ALA B 1 238 ? 28.375 -2.129 -20.984 1 92.69 238 ALA B C 1
ATOM 4209 O O . ALA B 1 238 ? 28.312 -3.209 -20.391 1 92.69 238 ALA B O 1
ATOM 4210 N N . ALA B 1 239 ? 29.469 -1.784 -21.719 1 91.69 239 ALA B N 1
ATOM 4211 C CA . ALA B 1 239 ? 30.656 -2.617 -21.828 1 91.69 239 ALA B CA 1
ATOM 4212 C C . ALA B 1 239 ? 31.297 -2.838 -20.469 1 91.69 239 ALA B C 1
ATOM 4214 O O . ALA B 1 239 ? 31.703 -3.957 -20.141 1 91.69 239 ALA B O 1
ATOM 4215 N N . ASN B 1 240 ? 31.422 -1.733 -19.75 1 94.12 240 ASN B N 1
ATOM 4216 C CA . ASN B 1 240 ? 31.891 -1.824 -18.375 1 94.12 240 ASN B CA 1
ATOM 4217 C C . ASN B 1 240 ? 30.719 -1.866 -17.391 1 94.12 240 ASN B C 1
ATOM 4219 O O . ASN B 1 240 ? 30.531 -0.936 -16.609 1 94.12 240 ASN B O 1
ATOM 4223 N N . ARG B 1 241 ? 30.047 -3.004 -17.359 1 96 241 ARG B N 1
ATOM 4224 C CA . ARG B 1 241 ? 28.828 -3.166 -16.562 1 96 241 ARG B CA 1
ATOM 4225 C C . ARG B 1 241 ? 29.141 -3.146 -15.078 1 96 241 ARG B C 1
ATOM 4227 O O . ARG B 1 241 ? 30.094 -3.775 -14.625 1 96 241 ARG B O 1
ATOM 4234 N N . PRO B 1 242 ? 28.391 -2.387 -14.336 1 97.94 242 PRO B N 1
ATOM 4235 C CA . PRO B 1 242 ? 28.547 -2.486 -12.883 1 97.94 242 PRO B CA 1
ATOM 4236 C C . PRO B 1 242 ? 28.281 -3.891 -12.352 1 97.94 242 PRO B C 1
ATOM 4238 O O . PRO B 1 242 ? 27.484 -4.633 -12.938 1 97.94 242 PRO B O 1
ATOM 4241 N N . THR B 1 243 ? 28.922 -4.207 -11.32 1 98 243 THR B N 1
ATOM 4242 C CA . THR B 1 243 ? 28.75 -5.539 -10.75 1 98 243 THR B CA 1
ATOM 4243 C C . THR B 1 243 ? 27.625 -5.543 -9.727 1 98 243 THR B C 1
ATOM 4245 O O . THR B 1 243 ? 27.219 -6.602 -9.234 1 98 243 THR B O 1
ATOM 4248 N N . ALA B 1 244 ? 27.109 -4.348 -9.375 1 98.69 244 ALA B N 1
ATOM 4249 C CA . ALA B 1 244 ? 25.953 -4.176 -8.5 1 98.69 244 ALA B CA 1
ATOM 4250 C C . ALA B 1 244 ? 25.156 -2.928 -8.875 1 98.69 244 ALA B C 1
ATOM 4252 O O . ALA B 1 244 ? 25.703 -1.99 -9.461 1 98.69 244 ALA B O 1
ATOM 4253 N N . VAL B 1 245 ? 23.875 -2.98 -8.625 1 98.75 245 VAL B N 1
ATOM 4254 C CA . VAL B 1 245 ? 23.031 -1.812 -8.836 1 98.75 245 VAL B CA 1
ATOM 4255 C C . VAL B 1 245 ? 22.203 -1.54 -7.582 1 98.75 245 VAL B C 1
ATOM 4257 O O . VAL B 1 245 ? 21.547 -2.441 -7.055 1 98.75 245 VAL B O 1
ATOM 4260 N N . MET B 1 246 ? 22.328 -0.35 -7.059 1 98.69 246 MET B N 1
ATOM 4261 C CA . MET B 1 246 ? 21.453 0.176 -6.012 1 98.69 246 MET B CA 1
ATOM 4262 C C . MET B 1 246 ? 20.344 1.035 -6.609 1 98.69 246 MET B C 1
ATOM 4264 O O . MET B 1 246 ? 20.625 1.976 -7.359 1 98.69 246 MET B O 1
ATOM 4268 N N . ALA B 1 247 ? 19.109 0.59 -6.363 1 98.25 247 ALA B N 1
ATOM 4269 C CA . ALA B 1 247 ? 17.984 1.446 -6.754 1 98.25 247 ALA B CA 1
ATOM 4270 C C . ALA B 1 247 ? 17.531 2.312 -5.586 1 98.25 247 ALA B C 1
ATOM 4272 O O . ALA B 1 247 ? 17.516 1.863 -4.438 1 98.25 247 ALA B O 1
ATOM 4273 N N . HIS B 1 248 ? 17.031 3.443 -5.875 1 94.5 248 HIS B N 1
ATOM 4274 C CA . HIS B 1 248 ? 16.625 4.445 -4.895 1 94.5 248 HIS B CA 1
ATOM 4275 C C . HIS B 1 248 ? 15.555 3.896 -3.959 1 94.5 248 HIS B C 1
ATOM 4277 O O . HIS B 1 248 ? 15.492 4.285 -2.789 1 94.5 248 HIS B O 1
ATOM 4283 N N . HIS B 1 249 ? 14.648 3.1 -4.391 1 95.62 249 HIS B N 1
ATOM 4284 C CA . HIS B 1 249 ? 13.695 2.369 -3.561 1 95.62 249 HIS B CA 1
ATOM 4285 C C . HIS B 1 249 ? 13.305 1.046 -4.211 1 95.62 249 HIS B C 1
ATOM 4287 O O . HIS B 1 249 ? 13.664 0.78 -5.355 1 95.62 249 HIS B O 1
ATOM 4293 N N . ASP B 1 250 ? 12.633 0.257 -3.541 1 97.06 250 ASP B N 1
ATOM 4294 C CA . ASP B 1 250 ? 12.43 -1.153 -3.859 1 97.06 250 ASP B CA 1
ATOM 4295 C C . ASP B 1 250 ? 11.695 -1.317 -5.188 1 97.06 250 ASP B C 1
ATOM 4297 O O . ASP B 1 250 ? 11.984 -2.242 -5.949 1 97.06 250 ASP B O 1
ATOM 4301 N N . LEU B 1 251 ? 10.766 -0.463 -5.441 1 94.88 251 LEU B N 1
ATOM 4302 C CA . LEU B 1 251 ? 10.016 -0.593 -6.684 1 94.88 251 LEU B CA 1
ATOM 4303 C C . LEU B 1 251 ? 10.938 -0.469 -7.891 1 94.88 251 LEU B C 1
ATOM 4305 O O . LEU B 1 251 ? 10.805 -1.218 -8.859 1 94.88 251 LEU B O 1
ATOM 4309 N N . LEU B 1 252 ? 11.836 0.435 -7.887 1 96.88 252 LEU B N 1
ATOM 4310 C CA . LEU B 1 252 ? 12.797 0.594 -8.969 1 96.88 252 LEU B CA 1
ATOM 4311 C C . LEU B 1 252 ? 13.734 -0.607 -9.047 1 96.88 252 LEU B C 1
ATOM 4313 O O . LEU B 1 252 ? 14.156 -1.006 -10.133 1 96.88 252 LEU B O 1
ATOM 4317 N N . ALA B 1 253 ? 14.07 -1.159 -7.875 1 98.25 253 ALA B N 1
ATOM 4318 C CA . ALA B 1 253 ? 14.93 -2.338 -7.84 1 98.25 253 ALA B CA 1
ATOM 4319 C C . ALA B 1 253 ? 14.281 -3.512 -8.57 1 98.25 253 ALA B C 1
ATOM 4321 O O . ALA B 1 253 ? 14.977 -4.32 -9.195 1 98.25 253 ALA B O 1
ATOM 4322 N N . VAL B 1 254 ? 12.969 -3.592 -8.477 1 97.19 254 VAL B N 1
ATOM 4323 C CA . VAL B 1 254 ? 12.242 -4.621 -9.219 1 97.19 254 VAL B CA 1
ATOM 4324 C C . VAL B 1 254 ? 12.492 -4.445 -10.719 1 97.19 254 VAL B C 1
ATOM 4326 O O . VAL B 1 254 ? 12.68 -5.426 -11.438 1 97.19 254 VAL B O 1
ATOM 4329 N N . GLY B 1 255 ? 12.469 -3.186 -11.164 1 97.56 255 GLY B N 1
ATOM 4330 C CA . GLY B 1 255 ? 12.805 -2.912 -12.555 1 97.56 255 GLY B CA 1
ATOM 4331 C C . GLY B 1 255 ? 14.203 -3.369 -12.938 1 97.56 255 GLY B C 1
ATOM 4332 O O . GLY B 1 255 ? 14.406 -3.889 -14.031 1 97.56 255 GLY B O 1
ATOM 4333 N N . VAL B 1 256 ? 15.133 -3.236 -12.055 1 98.38 256 VAL B N 1
ATOM 4334 C CA . VAL B 1 256 ? 16.5 -3.686 -12.289 1 98.38 256 VAL B CA 1
ATOM 4335 C C . VAL B 1 256 ? 16.531 -5.207 -12.414 1 98.38 256 VAL B C 1
ATOM 4337 O O . VAL B 1 256 ? 17.203 -5.75 -13.297 1 98.38 256 VAL B O 1
ATOM 4340 N N . LEU B 1 257 ? 15.82 -5.898 -11.516 1 97.06 257 LEU B N 1
ATOM 4341 C CA . LEU B 1 257 ? 15.766 -7.359 -11.547 1 97.06 257 LEU B CA 1
ATOM 4342 C C . LEU B 1 257 ? 15.195 -7.852 -12.867 1 97.06 257 LEU B C 1
ATOM 4344 O O . LEU B 1 257 ? 15.695 -8.82 -13.445 1 97.06 257 LEU B O 1
ATOM 4348 N N . LEU B 1 258 ? 14.172 -7.156 -13.312 1 94.38 258 LEU B N 1
ATOM 4349 C CA . LEU B 1 258 ? 13.555 -7.547 -14.578 1 94.38 258 LEU B CA 1
ATOM 4350 C C . LEU B 1 258 ? 14.508 -7.305 -15.742 1 94.38 258 LEU B C 1
ATOM 4352 O O . LEU B 1 258 ? 14.602 -8.125 -16.656 1 94.38 258 LEU B O 1
ATOM 4356 N N . ALA B 1 259 ? 15.188 -6.207 -15.742 1 97.12 259 ALA B N 1
ATOM 4357 C CA . ALA B 1 259 ? 16.172 -5.91 -16.781 1 97.12 259 ALA B CA 1
ATOM 4358 C C . ALA B 1 259 ? 17.281 -6.961 -16.781 1 97.12 259 ALA B C 1
ATOM 4360 O O . ALA B 1 259 ? 17.734 -7.379 -17.859 1 97.12 259 ALA B O 1
ATOM 4361 N N . ALA B 1 260 ? 17.734 -7.348 -15.586 1 97.25 260 ALA B N 1
ATOM 4362 C CA . ALA B 1 260 ? 18.75 -8.398 -15.477 1 97.25 260 ALA B CA 1
ATOM 4363 C C . ALA B 1 260 ? 18.25 -9.703 -16.078 1 97.25 260 ALA B C 1
ATOM 4365 O O . ALA B 1 260 ? 18.969 -10.359 -16.844 1 97.25 260 ALA B O 1
ATOM 4366 N N . ARG B 1 261 ? 17.031 -10.023 -15.773 1 92.62 261 ARG B N 1
ATOM 4367 C CA . ARG B 1 261 ? 16.422 -11.242 -16.297 1 92.62 261 ARG B CA 1
ATOM 4368 C C . ARG B 1 261 ? 16.359 -11.203 -17.828 1 92.62 261 ARG B C 1
ATOM 4370 O O . ARG B 1 261 ? 16.688 -12.195 -18.484 1 92.62 261 ARG B O 1
ATOM 4377 N N . ASP B 1 262 ? 16 -10.039 -18.375 1 93.81 262 ASP B N 1
ATOM 4378 C CA . ASP B 1 262 ? 15.906 -9.859 -19.828 1 93.81 262 ASP B CA 1
ATOM 4379 C C . ASP B 1 262 ? 17.25 -10.117 -20.5 1 93.81 262 ASP B C 1
ATOM 4381 O O . ASP B 1 262 ? 17.297 -10.555 -21.656 1 93.81 262 ASP B O 1
ATOM 4385 N N . ARG B 1 263 ? 18.297 -9.914 -19.812 1 95.94 263 ARG B N 1
ATOM 4386 C CA . ARG B 1 263 ? 19.641 -10.008 -20.391 1 95.94 263 ARG B CA 1
ATOM 4387 C C . ARG B 1 263 ? 20.297 -11.328 -20.031 1 95.94 263 ARG B C 1
ATOM 4389 O O . ARG B 1 263 ? 21.469 -11.555 -20.344 1 95.94 263 ARG B O 1
ATOM 4396 N N . GLY B 1 264 ? 19.531 -12.141 -19.266 1 94.56 264 GLY B N 1
ATOM 4397 C CA . GLY B 1 264 ? 20.047 -13.445 -18.875 1 94.56 264 GLY B CA 1
ATOM 4398 C C . GLY B 1 264 ? 21.109 -13.367 -17.797 1 94.56 264 GLY B C 1
ATOM 4399 O O . GLY B 1 264 ? 21.969 -14.258 -17.703 1 94.56 264 GLY B O 1
ATOM 4400 N N . LEU B 1 265 ? 21.109 -12.297 -17 1 96.5 265 LEU B N 1
ATOM 4401 C CA . LEU B 1 265 ? 22.078 -12.125 -15.922 1 96.5 265 LEU B CA 1
ATOM 4402 C C . LEU B 1 265 ? 21.578 -12.766 -14.633 1 96.5 265 LEU B C 1
ATOM 4404 O O . LEU B 1 265 ? 20.391 -12.672 -14.305 1 96.5 265 LEU B O 1
ATOM 4408 N N . ARG B 1 266 ? 22.531 -13.523 -14.055 1 94.81 266 ARG B N 1
ATOM 4409 C CA . ARG B 1 266 ? 22.203 -14.125 -12.766 1 94.81 266 ARG B CA 1
ATOM 4410 C C . ARG B 1 266 ? 22.406 -13.117 -11.633 1 94.81 266 ARG B C 1
ATOM 4412 O O . ARG B 1 266 ? 23.438 -12.453 -11.555 1 94.81 266 ARG B O 1
ATOM 4419 N N . VAL B 1 267 ? 21.344 -13.039 -10.719 1 96.75 267 VAL B N 1
ATOM 4420 C CA . VAL B 1 267 ? 21.406 -12.227 -9.516 1 96.75 267 VAL B CA 1
ATOM 4421 C C . VAL B 1 267 ? 21.562 -13.125 -8.289 1 96.75 267 VAL B C 1
ATOM 4423 O O . VAL B 1 267 ? 20.734 -14.016 -8.062 1 96.75 267 VAL B O 1
ATOM 4426 N N . PRO B 1 268 ? 22.594 -12.914 -7.512 1 97 268 PRO B N 1
ATOM 4427 C CA . PRO B 1 268 ? 23.547 -11.805 -7.5 1 97 268 PRO B CA 1
ATOM 4428 C C . PRO B 1 268 ? 24.844 -12.148 -8.227 1 97 268 PRO B C 1
ATOM 4430 O O . PRO B 1 268 ? 25.766 -11.328 -8.266 1 97 268 PRO B O 1
ATOM 4433 N N . ALA B 1 269 ? 24.984 -13.266 -8.781 1 97.06 269 ALA B N 1
ATOM 4434 C CA . ALA B 1 269 ? 26.266 -13.789 -9.258 1 97.06 269 ALA B CA 1
ATOM 4435 C C . ALA B 1 269 ? 26.859 -12.898 -10.336 1 97.06 269 ALA B C 1
ATOM 4437 O O . ALA B 1 269 ? 28.062 -12.648 -10.352 1 97.06 269 ALA B O 1
ATOM 4438 N N . ASP B 1 270 ? 26.062 -12.438 -11.289 1 97.12 270 ASP B N 1
ATOM 4439 C CA . ASP B 1 270 ? 26.531 -11.57 -12.359 1 97.12 270 ASP B CA 1
ATOM 4440 C C . ASP B 1 270 ? 26.359 -10.094 -12 1 97.12 270 ASP B C 1
ATOM 4442 O O . ASP B 1 270 ? 27.172 -9.25 -12.391 1 97.12 270 ASP B O 1
ATOM 4446 N N . VAL B 1 271 ? 25.297 -9.82 -11.305 1 98.38 271 VAL B N 1
ATOM 4447 C CA . VAL B 1 271 ? 25.016 -8.453 -10.867 1 98.38 271 VAL B CA 1
ATOM 4448 C C . VAL B 1 271 ? 24.203 -8.484 -9.578 1 98.38 271 VAL B C 1
ATOM 4450 O O . VAL B 1 271 ? 23.125 -9.086 -9.539 1 98.38 271 VAL B O 1
ATOM 4453 N N . ALA B 1 272 ? 24.688 -7.871 -8.547 1 98.75 272 ALA B N 1
ATOM 4454 C CA . ALA B 1 272 ? 23.938 -7.738 -7.305 1 98.75 272 ALA B CA 1
ATOM 4455 C C . ALA B 1 272 ? 22.938 -6.578 -7.391 1 98.75 272 ALA B C 1
ATOM 4457 O O . ALA B 1 272 ? 23.188 -5.594 -8.086 1 98.75 272 ALA B O 1
ATOM 4458 N N . VAL B 1 273 ? 21.812 -6.738 -6.727 1 98.75 273 VAL B N 1
ATOM 4459 C CA . VAL B 1 273 ? 20.781 -5.711 -6.75 1 98.75 273 VAL B CA 1
ATOM 4460 C C . VAL B 1 273 ? 20.312 -5.418 -5.328 1 98.75 273 VAL B C 1
ATOM 4462 O O . VAL B 1 273 ? 20.094 -6.34 -4.535 1 98.75 273 VAL B O 1
ATOM 4465 N N . MET B 1 274 ? 20.219 -4.168 -5.035 1 98.38 274 MET B N 1
ATOM 4466 C CA . MET B 1 274 ? 19.75 -3.729 -3.729 1 98.38 274 MET B CA 1
ATOM 4467 C C . MET B 1 274 ? 18.734 -2.6 -3.869 1 98.38 274 MET B C 1
ATOM 4469 O O . MET B 1 274 ? 18.734 -1.88 -4.871 1 98.38 274 MET B O 1
ATOM 4473 N N . GLY B 1 275 ? 17.812 -2.529 -2.91 1 98.44 275 GLY B N 1
ATOM 4474 C CA . GLY B 1 275 ? 16.844 -1.446 -2.896 1 98.44 275 GLY B CA 1
ATOM 4475 C C . GLY B 1 275 ? 16.797 -0.697 -1.578 1 98.44 275 GLY B C 1
ATOM 4476 O O . GLY B 1 275 ? 17.797 -0.654 -0.853 1 98.44 275 GLY B O 1
ATOM 4477 N N . PHE B 1 276 ? 15.742 0.027 -1.302 1 98.19 276 PHE B N 1
ATOM 4478 C CA . PHE B 1 276 ? 15.5 0.835 -0.114 1 98.19 276 PHE B CA 1
ATOM 4479 C C . PHE B 1 276 ? 14.008 0.854 0.227 1 98.19 276 PHE B C 1
ATOM 4481 O O . PHE B 1 276 ? 13.164 0.989 -0.661 1 98.19 276 PHE B O 1
ATOM 4488 N N . ASP B 1 277 ? 13.648 0.693 1.514 1 97.12 277 ASP B N 1
ATOM 4489 C CA . ASP B 1 277 ? 12.297 0.811 2.045 1 97.12 277 ASP B CA 1
ATOM 4490 C C . ASP B 1 277 ? 11.898 -0.447 2.814 1 97.12 277 ASP B C 1
ATOM 4492 O O . ASP B 1 277 ? 11.531 -0.372 3.988 1 97.12 277 ASP B O 1
ATOM 4496 N N . ASP B 1 278 ? 12.047 -1.62 2.117 1 96.94 278 ASP B N 1
ATOM 4497 C CA . ASP B 1 278 ? 11.656 -2.924 2.645 1 96.94 278 ASP B CA 1
ATOM 4498 C C . ASP B 1 278 ? 10.133 -3.078 2.664 1 96.94 278 ASP B C 1
ATOM 4500 O O . ASP B 1 278 ? 9.547 -3.381 3.705 1 96.94 278 ASP B O 1
ATOM 4504 N N . GLY B 1 279 ? 9.555 -2.871 1.546 1 92.38 279 GLY B N 1
ATOM 4505 C CA . GLY B 1 279 ? 8.125 -3.096 1.359 1 92.38 279 GLY B CA 1
ATOM 4506 C C . GLY B 1 279 ? 7.801 -4.492 0.86 1 92.38 279 GLY B C 1
ATOM 4507 O O . GLY B 1 279 ? 8.656 -5.379 0.889 1 92.38 279 GLY B O 1
ATOM 4508 N N . GLU B 1 280 ? 6.57 -4.668 0.43 1 89.75 280 GLU B N 1
ATOM 4509 C CA . GLU B 1 280 ? 6.098 -5.965 -0.046 1 89.75 280 GLU B CA 1
ATOM 4510 C C . GLU B 1 280 ? 6.895 -6.43 -1.261 1 89.75 280 GLU B C 1
ATOM 4512 O O . GLU B 1 280 ? 7.129 -7.629 -1.436 1 89.75 280 GLU B O 1
ATOM 4517 N N . SER B 1 281 ? 7.293 -5.477 -2.064 1 94.25 281 SER B N 1
ATOM 4518 C CA . SER B 1 281 ? 8.078 -5.816 -3.248 1 94.25 281 SER B CA 1
ATOM 4519 C C . SER B 1 281 ? 9.414 -6.441 -2.865 1 94.25 281 SER B C 1
ATOM 4521 O O . SER B 1 281 ? 9.891 -7.363 -3.531 1 94.25 281 SER B O 1
ATOM 4523 N N . ALA B 1 282 ? 10 -5.918 -1.828 1 96.12 282 ALA B N 1
ATOM 4524 C CA . ALA B 1 282 ? 11.289 -6.449 -1.383 1 96.12 282 ALA B CA 1
ATOM 4525 C C . ALA B 1 282 ? 11.148 -7.891 -0.906 1 96.12 282 ALA B C 1
ATOM 4527 O O . ALA B 1 282 ? 11.961 -8.75 -1.268 1 96.12 282 ALA B O 1
ATOM 4528 N N . THR B 1 283 ? 10.133 -8.172 -0.142 1 92.5 283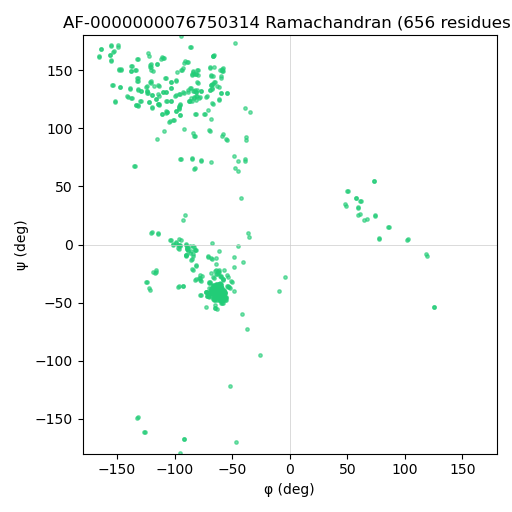 THR B N 1
ATOM 4529 C CA . THR B 1 283 ? 9.883 -9.523 0.343 1 92.5 283 THR B CA 1
ATOM 4530 C C . THR B 1 283 ? 9.602 -10.469 -0.819 1 92.5 283 THR B C 1
ATOM 4532 O O . THR B 1 283 ? 10.164 -11.562 -0.882 1 92.5 283 THR B O 1
ATOM 4535 N N . ALA B 1 284 ? 8.82 -10 -1.72 1 93.25 284 ALA B N 1
ATOM 4536 C CA . ALA B 1 284 ? 8.391 -10.836 -2.836 1 93.25 284 ALA B CA 1
ATOM 4537 C C . ALA B 1 284 ? 9.562 -11.188 -3.744 1 93.25 284 ALA B C 1
ATOM 4539 O O . ALA B 1 284 ? 9.648 -12.305 -4.262 1 93.25 284 ALA B O 1
ATOM 4540 N N . ALA B 1 285 ? 10.461 -10.273 -3.947 1 94.25 285 ALA B N 1
ATOM 4541 C CA . ALA B 1 285 ? 11.609 -10.477 -4.82 1 94.25 285 ALA B CA 1
ATOM 4542 C C . ALA B 1 285 ? 12.797 -11.039 -4.043 1 94.25 285 ALA B C 1
ATOM 4544 O O . ALA B 1 285 ? 13.867 -11.258 -4.609 1 94.25 285 ALA B O 1
ATOM 4545 N N . ASP B 1 286 ? 12.578 -11.25 -2.701 1 93 286 ASP B N 1
ATOM 4546 C CA . ASP B 1 286 ? 13.672 -11.617 -1.806 1 93 286 ASP B CA 1
ATOM 4547 C C . ASP B 1 286 ? 14.859 -10.68 -1.971 1 93 286 ASP B C 1
ATOM 4549 O O . ASP B 1 286 ? 16 -11.125 -2.096 1 93 286 ASP B O 1
ATOM 4553 N N . LEU B 1 287 ? 14.562 -9.391 -2.004 1 97.12 287 LEU B N 1
ATOM 4554 C CA . LEU B 1 287 ? 15.461 -8.297 -2.354 1 97.12 287 LEU B CA 1
ATOM 4555 C C . LEU B 1 287 ? 16.219 -7.797 -1.125 1 97.12 287 LEU B C 1
ATOM 4557 O O . LEU B 1 287 ? 15.602 -7.438 -0.119 1 97.12 287 LEU B O 1
ATOM 4561 N N . THR B 1 288 ? 17.562 -7.801 -1.168 1 98.5 288 THR B N 1
ATOM 4562 C CA . THR B 1 288 ? 18.328 -7.059 -0.174 1 98.5 288 THR B CA 1
ATOM 4563 C C . THR B 1 288 ? 17.984 -5.574 -0.217 1 98.5 288 THR B C 1
ATOM 4565 O O . THR B 1 288 ? 17.922 -4.977 -1.293 1 98.5 288 THR B O 1
ATOM 4568 N N . THR B 1 289 ? 17.688 -4.988 0.928 1 98.69 289 THR B N 1
ATOM 4569 C CA . THR B 1 289 ? 17.203 -3.613 0.952 1 98.69 289 THR B CA 1
ATOM 4570 C C . THR B 1 289 ? 17.547 -2.941 2.277 1 98.69 289 THR B C 1
ATOM 4572 O O . THR B 1 289 ? 18.109 -3.574 3.172 1 98.69 289 THR B O 1
ATOM 4575 N N . VAL B 1 290 ? 17.438 -1.636 2.363 1 98.69 290 VAL B N 1
ATOM 4576 C CA . VAL B 1 290 ? 17.5 -0.892 3.617 1 98.69 290 VAL B CA 1
ATOM 4577 C C . VAL B 1 290 ? 16.094 -0.646 4.145 1 98.69 290 VAL B C 1
ATOM 4579 O O . VAL B 1 290 ? 15.258 -0.042 3.457 1 98.69 290 VAL B O 1
ATOM 4582 N N . ARG B 1 291 ? 15.844 -1.116 5.27 1 98.25 291 ARG B N 1
ATOM 4583 C CA . ARG B 1 291 ? 14.492 -1.05 5.832 1 98.25 291 ARG B CA 1
ATOM 4584 C C . ARG B 1 291 ? 14.242 0.305 6.484 1 98.25 291 ARG B C 1
ATOM 4586 O O . ARG B 1 291 ? 15.055 0.779 7.277 1 98.25 291 ARG B O 1
ATOM 4593 N N . GLN B 1 292 ? 13.172 0.977 6.102 1 97.38 292 GLN B N 1
ATOM 4594 C CA . GLN B 1 292 ? 12.648 2.148 6.789 1 97.38 292 GLN B CA 1
ATOM 4595 C C . GLN B 1 292 ? 11.484 1.772 7.703 1 97.38 292 GLN B C 1
ATOM 4597 O O . GLN B 1 292 ? 10.648 0.934 7.344 1 97.38 292 GLN B O 1
ATOM 4602 N N . PRO B 1 293 ? 11.391 2.348 8.82 1 96.88 293 PRO B N 1
ATOM 4603 C CA . PRO B 1 293 ? 10.281 2.072 9.727 1 96.88 293 PRO B CA 1
ATOM 4604 C C . PRO B 1 293 ? 9.047 2.912 9.422 1 96.88 293 PRO B C 1
ATOM 4606 O O . PRO B 1 293 ? 8.664 3.771 10.219 1 96.88 293 PRO B O 1
ATOM 4609 N N . PHE B 1 294 ? 8.32 2.611 8.375 1 95.62 294 PHE B N 1
ATOM 4610 C CA . PHE B 1 294 ? 7.246 3.445 7.848 1 95.62 294 PHE B CA 1
ATOM 4611 C C . PHE B 1 294 ? 6.105 3.555 8.852 1 95.62 294 PHE B C 1
ATOM 4613 O O . PHE B 1 294 ? 5.711 4.656 9.234 1 95.62 294 PHE B O 1
ATOM 4620 N N . GLU B 1 295 ? 5.574 2.396 9.312 1 94.81 295 GLU B N 1
ATOM 4621 C CA . GLU B 1 295 ? 4.453 2.412 10.242 1 94.81 295 GLU B CA 1
ATOM 4622 C C . GLU B 1 295 ? 4.828 3.107 11.547 1 94.81 295 GLU B C 1
ATOM 4624 O O . GLU B 1 295 ? 4.039 3.879 12.094 1 94.81 295 GLU B O 1
ATOM 4629 N N . GLU B 1 296 ? 6.02 2.871 11.977 1 96.5 296 GLU B N 1
ATOM 4630 C CA . GLU B 1 296 ? 6.516 3.521 13.188 1 96.5 296 GLU B CA 1
ATOM 4631 C C . GLU B 1 296 ? 6.578 5.035 13.016 1 96.5 296 GLU B C 1
ATOM 4633 O O . GLU B 1 296 ? 6.289 5.785 13.945 1 96.5 296 GLU B O 1
ATOM 4638 N N . SER B 1 297 ? 7.008 5.453 11.867 1 97.56 297 SER B N 1
ATOM 4639 C CA . SER B 1 297 ? 7.07 6.891 11.617 1 97.56 297 SER B CA 1
ATOM 4640 C C . SER B 1 297 ? 5.684 7.523 11.688 1 97.56 297 SER B C 1
ATOM 4642 O O . SER B 1 297 ? 5.527 8.633 12.203 1 97.56 297 SER B O 1
ATOM 4644 N N . GLY B 1 298 ? 4.684 6.855 11.117 1 97.19 298 GLY B N 1
ATOM 4645 C CA . GLY B 1 298 ? 3.314 7.328 11.227 1 97.19 298 GLY B CA 1
ATOM 4646 C C . GLY B 1 298 ? 2.824 7.414 12.664 1 97.19 298 GLY B C 1
ATOM 4647 O O . GLY B 1 298 ? 2.223 8.414 13.062 1 97.19 298 GLY B O 1
ATOM 4648 N N . ARG B 1 299 ? 3.121 6.352 13.414 1 95.75 299 ARG B N 1
ATOM 4649 C CA . ARG B 1 299 ? 2.732 6.312 14.82 1 95.75 299 ARG B CA 1
ATOM 4650 C C . ARG B 1 299 ? 3.404 7.434 15.609 1 95.75 299 ARG B C 1
ATOM 4652 O O . ARG B 1 299 ? 2.75 8.133 16.375 1 95.75 299 ARG B O 1
ATOM 4659 N N . ALA B 1 300 ? 4.668 7.605 15.391 1 96.94 300 ALA B N 1
ATOM 4660 C CA . ALA B 1 300 ? 5.43 8.648 16.078 1 96.94 300 ALA B CA 1
ATOM 4661 C C . ALA B 1 300 ? 4.883 10.031 15.75 1 96.94 300 ALA B C 1
ATOM 4663 O O . ALA B 1 300 ? 4.742 10.883 16.625 1 96.94 300 ALA B O 1
ATOM 4664 N N . ALA B 1 301 ? 4.594 10.227 14.461 1 97.69 301 ALA B N 1
ATOM 4665 C CA . ALA B 1 301 ? 4.078 11.523 14.023 1 97.69 301 ALA B CA 1
ATOM 4666 C C . ALA B 1 301 ? 2.775 11.867 14.742 1 97.69 301 ALA B C 1
ATOM 4668 O O . ALA B 1 301 ? 2.592 12.992 15.203 1 97.69 301 ALA B O 1
ATOM 4669 N N . LEU B 1 302 ? 1.898 10.922 14.828 1 96.56 302 LEU B N 1
ATOM 4670 C CA . LEU B 1 302 ? 0.626 11.164 15.5 1 96.56 302 LEU B CA 1
ATOM 4671 C C . LEU B 1 302 ? 0.84 11.453 16.984 1 96.56 302 LEU B C 1
ATOM 4673 O O . LEU B 1 302 ? 0.23 12.375 17.531 1 96.56 302 LEU B O 1
ATOM 4677 N N . ASN B 1 303 ? 1.692 10.68 17.625 1 94.88 303 ASN B N 1
ATOM 4678 C CA . ASN B 1 303 ? 1.955 10.875 19.047 1 94.88 303 ASN B CA 1
ATOM 4679 C C . ASN B 1 303 ? 2.494 12.273 19.328 1 94.88 303 ASN B C 1
ATOM 4681 O O . ASN B 1 303 ? 2.043 12.945 20.266 1 94.88 303 ASN B O 1
ATOM 4685 N N . ILE B 1 304 ? 3.412 12.672 18.531 1 96.06 304 ILE B N 1
ATOM 4686 C CA . ILE B 1 304 ? 3.98 14.008 18.688 1 96.06 304 ILE B CA 1
ATOM 4687 C C . ILE B 1 304 ? 2.902 15.062 18.453 1 96.06 304 ILE B C 1
ATOM 4689 O O . ILE B 1 304 ? 2.791 16.031 19.203 1 96.06 304 ILE B O 1
ATOM 4693 N N . LEU B 1 305 ? 2.119 14.828 17.375 1 96.19 305 LEU B N 1
ATOM 4694 C CA . LEU B 1 305 ? 1.052 15.766 17.047 1 96.19 305 LEU B CA 1
ATOM 4695 C C . LEU B 1 305 ? 0.086 15.93 18.203 1 96.19 305 LEU B C 1
ATOM 4697 O O . LEU B 1 305 ? -0.292 17.047 18.562 1 96.19 305 LEU B O 1
ATOM 4701 N N . LEU B 1 306 ? -0.277 14.859 18.828 1 93.38 306 LEU B N 1
ATOM 4702 C CA . LEU B 1 306 ? -1.233 14.898 19.922 1 93.38 306 LEU B CA 1
ATOM 4703 C C . LEU B 1 306 ? -0.65 15.633 21.125 1 93.38 306 LEU B C 1
ATOM 4705 O O . LEU B 1 306 ? -1.373 16.312 21.844 1 93.38 306 LEU B O 1
ATOM 4709 N N . GLY B 1 307 ? 0.631 15.461 21.344 1 92.25 307 GLY B N 1
ATOM 4710 C CA . GLY B 1 307 ? 1.291 16.266 22.359 1 92.25 307 GLY B CA 1
ATOM 4711 C C . GLY B 1 307 ? 1.157 17.766 22.109 1 92.25 307 GLY B C 1
ATOM 4712 O O . GLY B 1 307 ? 0.902 18.531 23.047 1 92.25 307 GLY B O 1
ATOM 4713 N N . HIS B 1 308 ? 1.282 18.125 20.812 1 92.94 308 HIS B N 1
ATOM 4714 C CA . HIS B 1 308 ? 1.16 19.531 20.453 1 92.94 308 HIS B CA 1
ATOM 4715 C C . HIS B 1 308 ? -0.276 20.016 20.609 1 92.94 308 HIS B C 1
ATOM 4717 O O . HIS B 1 308 ? -0.509 21.141 21.047 1 92.94 308 HIS B O 1
ATOM 4723 N N . VAL B 1 309 ? -1.188 19.203 20.219 1 90.44 309 VAL B N 1
ATOM 4724 C CA . VAL B 1 309 ? -2.602 19.531 20.359 1 90.44 309 VAL B CA 1
ATOM 4725 C C . VAL B 1 309 ? -2.943 19.75 21.828 1 90.44 309 VAL B C 1
ATOM 4727 O O . VAL B 1 309 ? -3.74 20.641 22.156 1 90.44 309 VAL B O 1
ATOM 4730 N N . ASP B 1 310 ? -2.299 19.031 22.641 1 87.75 310 ASP B N 1
ATOM 4731 C CA . ASP B 1 310 ? -2.557 19.109 24.078 1 87.75 310 ASP B CA 1
ATOM 4732 C C . ASP B 1 310 ? -1.802 20.297 24.703 1 87.75 310 ASP B C 1
ATOM 4734 O O . ASP B 1 310 ? -1.877 20.516 25.906 1 87.75 310 ASP B O 1
ATOM 4738 N N . GLY B 1 311 ? -1.028 20.938 23.922 1 87.44 311 GLY B N 1
ATOM 4739 C CA . GLY B 1 311 ? -0.478 22.188 24.406 1 87.44 311 GLY B CA 1
ATOM 4740 C C . GLY B 1 311 ? 1.037 22.172 24.484 1 87.44 311 GLY B C 1
ATOM 4741 O O . GLY B 1 311 ? 1.652 23.219 24.766 1 87.44 311 GLY B O 1
ATOM 4742 N N . SER B 1 312 ? 1.647 21 24.281 1 83.88 312 SER B N 1
ATOM 4743 C CA . SER B 1 312 ? 3.107 20.984 24.281 1 83.88 312 SER B CA 1
ATOM 4744 C C . SER B 1 312 ? 3.66 21.828 23.141 1 83.88 312 SER B C 1
ATOM 4746 O O . SER B 1 312 ? 3.139 21.812 22.016 1 83.88 312 SER B O 1
ATOM 4748 N N . ARG B 1 313 ? 4.664 22.609 23.422 1 80.69 313 ARG B N 1
ATOM 4749 C CA . ARG B 1 313 ? 5.246 23.469 22.406 1 80.69 313 ARG B CA 1
ATOM 4750 C C . ARG B 1 313 ? 6.684 23.062 22.094 1 80.69 313 ARG B C 1
ATOM 4752 O O . ARG B 1 313 ? 7.387 23.75 21.344 1 80.69 313 ARG B O 1
ATOM 4759 N N . VAL B 1 314 ? 7.043 22 22.609 1 83.56 314 VAL B N 1
ATOM 4760 C CA . VAL B 1 314 ? 8.422 21.547 22.406 1 83.56 314 VAL B CA 1
ATOM 4761 C C . VAL B 1 314 ? 8.594 21.031 20.984 1 83.56 314 VAL B C 1
ATOM 4763 O O . VAL B 1 314 ? 7.953 20.047 20.594 1 83.56 314 VAL B O 1
ATOM 4766 N N . ARG B 1 315 ? 9.375 21.781 20.281 1 88.06 315 ARG B N 1
ATOM 4767 C CA . ARG B 1 315 ? 9.742 21.312 18.953 1 88.06 315 ARG B CA 1
ATOM 4768 C C . ARG B 1 315 ? 10.812 20.219 19.031 1 88.06 315 ARG B C 1
ATOM 4770 O O . ARG B 1 315 ? 11.781 20.359 19.781 1 88.06 315 ARG B O 1
ATOM 4777 N N . SER B 1 316 ? 10.594 19.109 18.297 1 92.19 316 SER B N 1
ATOM 4778 C CA . SER B 1 316 ? 11.531 17.984 18.359 1 92.19 316 SER B CA 1
ATOM 4779 C C . SER B 1 316 ? 11.797 17.406 16.969 1 92.19 316 SER B C 1
ATOM 4781 O O . SER B 1 316 ? 11.023 17.641 16.047 1 92.19 316 SER B O 1
ATOM 4783 N N . THR B 1 317 ? 12.938 16.922 16.828 1 94.56 317 THR B N 1
ATOM 4784 C CA . THR B 1 317 ? 13.297 16.109 15.68 1 94.56 317 THR B CA 1
ATOM 4785 C C . THR B 1 317 ? 13.516 14.656 16.109 1 94.56 317 THR B C 1
ATOM 4787 O O . THR B 1 317 ? 14.398 14.367 16.906 1 94.56 317 THR B O 1
ATOM 4790 N N . THR B 1 318 ? 12.68 13.797 15.688 1 95.38 318 THR B N 1
ATOM 4791 C CA . THR B 1 318 ? 12.812 12.359 15.906 1 95.38 318 THR B CA 1
ATOM 4792 C C . THR B 1 318 ? 13.461 11.695 14.695 1 95.38 318 THR B C 1
ATOM 4794 O O . THR B 1 318 ? 12.938 11.766 13.586 1 95.38 318 THR B O 1
ATOM 4797 N N . VAL B 1 319 ? 14.586 11.117 14.891 1 95.94 319 VAL B N 1
ATOM 4798 C CA . VAL B 1 319 ? 15.281 10.391 13.828 1 95.94 319 VAL B CA 1
ATOM 4799 C C . VAL B 1 319 ? 15.195 8.891 14.094 1 95.94 319 VAL B C 1
ATOM 4801 O O . VAL B 1 319 ? 15.711 8.398 15.094 1 95.94 319 VAL B O 1
ATOM 4804 N N . LEU B 1 320 ? 14.492 8.195 13.25 1 97.06 320 LEU B N 1
ATOM 4805 C CA . LEU B 1 320 ? 14.328 6.754 13.398 1 97.06 320 LEU B CA 1
ATOM 4806 C C . LEU B 1 320 ? 15.453 6 12.688 1 97.06 320 LEU B C 1
ATOM 4808 O O . LEU B 1 320 ? 16.016 6.492 11.703 1 97.06 320 LEU B O 1
ATOM 4812 N N . ASP B 1 321 ? 15.656 4.801 13.133 1 95.88 321 ASP B N 1
ATOM 4813 C CA . ASP B 1 321 ? 16.781 4.012 12.625 1 95.88 321 ASP B CA 1
ATOM 4814 C C . ASP B 1 321 ? 16.406 3.289 11.336 1 95.88 321 ASP B C 1
ATOM 4816 O O . ASP B 1 321 ? 15.25 2.908 11.148 1 95.88 321 ASP B O 1
ATOM 4820 N N . VAL B 1 322 ? 17.422 3.164 10.469 1 97.44 322 VAL B N 1
ATOM 4821 C CA . VAL B 1 322 ? 17.312 2.297 9.305 1 97.44 322 VAL B CA 1
ATOM 4822 C C . VAL B 1 322 ? 18.312 1.159 9.406 1 97.44 322 VAL B C 1
ATOM 4824 O O . VAL B 1 322 ? 19.297 1.258 10.156 1 97.44 322 VAL B O 1
ATOM 4827 N N . GLN B 1 323 ? 18.031 0.06 8.758 1 97.75 323 GLN B N 1
ATOM 4828 C CA . GLN B 1 323 ? 18.938 -1.089 8.812 1 97.75 323 GLN B CA 1
ATOM 4829 C C . GLN B 1 323 ? 18.922 -1.861 7.496 1 97.75 323 GLN B C 1
ATOM 4831 O O . GLN B 1 323 ? 17.906 -1.911 6.805 1 97.75 323 GLN B O 1
ATOM 4836 N N . VAL B 1 324 ? 20.047 -2.49 7.188 1 98.5 324 VAL B N 1
ATOM 4837 C CA . VAL B 1 324 ? 20.141 -3.344 6.008 1 98.5 324 VAL B CA 1
ATOM 4838 C C . VAL B 1 324 ? 19.5 -4.699 6.293 1 98.5 324 VAL B C 1
ATOM 4840 O O . VAL B 1 324 ? 19.766 -5.309 7.332 1 98.5 324 VAL B O 1
ATOM 4843 N N . ILE B 1 325 ? 18.594 -5.082 5.461 1 98.31 325 ILE B N 1
ATOM 4844 C CA . ILE B 1 325 ? 18.016 -6.422 5.469 1 98.31 325 ILE B CA 1
ATOM 4845 C C . ILE B 1 325 ? 18.594 -7.238 4.316 1 98.31 325 ILE B C 1
ATOM 4847 O O . ILE B 1 325 ? 18.25 -7.016 3.154 1 98.31 325 ILE B O 1
ATOM 4851 N N . GLU B 1 326 ? 19.438 -8.133 4.625 1 98 326 GLU B N 1
ATOM 4852 C CA . GLU B 1 326 ? 20.109 -8.945 3.613 1 98 326 GLU B CA 1
ATOM 4853 C C . GLU B 1 326 ? 19.219 -10.102 3.162 1 98 326 GLU B C 1
ATOM 4855 O O . GLU B 1 326 ? 18.656 -10.82 3.99 1 98 326 GLU B O 1
ATOM 4860 N N . ARG B 1 327 ? 19.062 -10.188 1.855 1 95.19 327 ARG B N 1
ATOM 4861 C CA . ARG B 1 327 ? 18.344 -11.312 1.252 1 95.19 327 ARG B CA 1
ATOM 4862 C C . ARG B 1 327 ? 19.141 -11.891 0.083 1 95.19 327 ARG B C 1
ATOM 4864 O O . ARG B 1 327 ? 20.375 -11.875 0.09 1 95.19 327 ARG B O 1
ATOM 4871 N N . SER B 1 328 ? 18.469 -12.438 -0.943 1 93.38 328 SER B N 1
ATOM 4872 C CA . SER B 1 328 ? 19.156 -13.312 -1.881 1 93.38 328 SER B CA 1
ATOM 4873 C C . SER B 1 328 ? 19.781 -12.516 -3.027 1 93.38 328 SER B C 1
ATOM 4875 O O . SER B 1 328 ? 20.547 -13.062 -3.826 1 93.38 328 SER B O 1
ATOM 4877 N N . THR B 1 329 ? 19.578 -11.195 -3.09 1 97.5 329 THR B N 1
ATOM 4878 C CA . THR B 1 329 ? 19.953 -10.484 -4.305 1 97.5 329 THR B CA 1
ATOM 4879 C C . THR B 1 329 ? 21.328 -9.852 -4.16 1 97.5 329 THR B C 1
ATOM 4881 O O . THR B 1 329 ? 21.781 -9.141 -5.051 1 97.5 329 THR B O 1
ATOM 4884 N N . THR B 1 330 ? 21.969 -10 -3.033 1 97.88 330 THR B N 1
ATOM 4885 C CA . THR B 1 330 ? 23.344 -9.531 -2.9 1 97.88 330 THR B CA 1
ATOM 4886 C C . THR B 1 330 ? 24.219 -10.602 -2.266 1 97.88 330 THR B C 1
ATOM 4888 O O . THR B 1 330 ? 23.719 -11.539 -1.645 1 97.88 330 THR B O 1
#

Secondary structure (DSSP, 8-state):
-----PPPHHHHHHHHTS-HHHHHHHHH-GGGS-HHHHHHHHHHHHHHT---GGGGT---SS--SEEEEEE-TTT-HHHHHHHHHHHHHHHTTT-EEEEEE---TTT-SS-GGGG--TTS--SEEEEESSPPPHHHHHHHHHTT-EEEEESS--SSSEEEEE-HHHHHHHHHHHHHTTT--EEEEEEEP-SS-S--HHHHHHHHHHHHHHHTT-EEEEEEE-SSHHHHHHHHHHHHTSTT--SEEEESSHHHHHHHHHHHHHTT--TTTT-EEE-SB--HHHHHTT-BEEEP-HHHHHHHHHHHHHHHHTT-----EEEE--EEE--TT-/-----PPPHHHHHHHHTS-HHHHHHHHH-GGGS-HHHHHHHHHHHHHTT---TTTTSS-SSS--SEEEEEE-TTT-HHHHHHHHHHHHHHHTTT-EEEEEE---TTT-SS-GGGG--TTS--SEEEEESSPPPHHHHHHHHHTT-EEEEESS--SSSEEEEE-HHHHHHHHHHHHHTTT--EEEEEEEP-SS-S--HHHHHHHHHHHHHHHTT-EEEEEEE-SSHHHHHHHHHHHHTSTT--SEEEESSHHHHHHHHHHHHHTT--TTTT-EEE-SB--HHHHHTT-BEEEP-HHHHHHHHHHHHHHHHTT-----EEEE--EEE--TT-